Protein 4RN3 (pdb70)

Foldseek 3Di:
DAPAPFLAAEEEEEDDPSWPLLQLLQVLVQQLPVDDRDDPPDPVLCCSVPPDPLVNLCPVQVDPPSSVVSVVSSVVDDSVVSLVRGAPCQVVLLVVCAPNHAYEYAYQAAPPVNCVVVVNVVRHPYYHVNVDPDHFLALGSVLVVCVVSVHAQQNYEYEDADPRSVSNSVNRVHFYEHEVHPDDTPYYDHSNCVSVVND/DAAEEEEEDDPSWPLVQLLQVLVQQLPVDDRDDPPDPVLVDSSADPPNVVVVVSVVSSVVDDSVVSLVVGAPCQVVLLVVCAPVHAYEYAYQAQPPCNCVVVVNNVSHPYYHVVVDPDHFVALGSVLVVCVVVVHAQQNYEYEDADPRSVSNSVNRVHFYEHEVHPDDTPYYYHSNCVSVVD

Solvent-accessible surface area: 19328 Å² total

Nearest PDB structures (foldseek):
  4rn3-assembly2_B  TM=1.000E+00  e=2.294E-34  Geobacter sulfurreducens PCA
  4rn3-assembly1_A  TM=9.090E-01  e=5.775E-32  Geobacter sulfurreducens PCA
  7oct-assembly1_A  TM=7.367E-01  e=6.300E-09  Acinetobacter baumannii ATCC 19606 = CIP 70.34 = JCM 6841
  7ocr-assembly1_A  TM=7.245E-01  e=4.618E-09  Acinetobacter baumannii ATCC 19606 = CIP 70.34 = JCM 6841
  1z4o-assembly1_A  TM=7.074E-01  e=1.803E-07  Lactococcus lactis

Radius of gyration: 24.5 Å; Cα contacts (8 Å, |Δi|>4): 607; chains: 2; bounding box: 52×64×55 Å

Sequence (381 aa):
VSSNGGAIKAVIIYDCDGVFDSFEANLAFYQRIEGRPRLSRDNEEEQRILHTYANREVLAHFFPSPGDWEEAVRRCAGAIDYRELVPLIEEGFREALDTLKGRVGLGVCTNRSTSDVLRRLFSLDSYFSIVTASRVTNPKPHHPEPLLKVLEHFGIGPRREALFVGDSEVDRLSAEEAAGVPFVAYKAPLPAAYREHHREIIDLLGAIKAVIYDCDGVFDSFEANLAFYQRIEEGRPRLSRDNEEQRILHTYANRGDWEEAVRCAGAIDYRELVPLIEEGFREALDTTLKGRVGLGVCTNRSTSDVLRRLFSLDSYFSIVTASRVTNPKPHPEPLLKVLEHFGIGPREALFVGDSEVDRLSAEAAGVPFVAYKAPLPAAYREEHHREIIDLL

Structure (mmCIF, N/CA/C/O backbone):
data_4RN3
#
_entry.id   4RN3
#
_cell.length_a   58.469
_cell.length_b   190.593
_cell.length_c   40.866
_cell.angle_alpha   90.000
_cell.angle_beta   90.000
_cell.angle_gamma   90.000
#
_symmetry.space_group_name_H-M   'P 21 21 2'
#
loop_
_entity.id
_entity.type
_entity.pdbx_description
1 polymer 'HAD superfamily hydrolase'
2 non-polymer 'MAGNESIUM ION'
3 non-polymer 1,2-ETHANEDIOL
4 water water
#
loop_
_atom_site.group_PDB
_atom_site.id
_atom_site.type_symbol
_atom_site.label_atom_id
_atom_site.label_alt_id
_atom_site.label_comp_id
_atom_site.label_asym_id
_atom_site.label_entity_id
_atom_site.label_seq_id
_atom_site.pdbx_PDB_ins_code
_atom_site.Cartn_x
_atom_site.Cartn_y
_atom_site.Cartn_z
_atom_site.occupancy
_atom_site.B_iso_or_equiv
_atom_site.auth_seq_id
_atom_site.auth_comp_id
_atom_site.auth_asym_id
_atom_site.auth_atom_id
_atom_site.pdbx_PDB_model_num
ATOM 1 N N . VAL A 1 4 ? 2.553 58.788 15.246 1.00 71.61 3 VAL A N 1
ATOM 2 C CA . VAL A 1 4 ? 1.754 59.592 14.319 1.00 72.44 3 VAL A CA 1
ATOM 3 C C . VAL A 1 4 ? 2.506 59.781 12.981 1.00 76.22 3 VAL A C 1
ATOM 4 O O . VAL A 1 4 ? 1.887 60.139 11.968 1.00 76.89 3 VAL A O 1
ATOM 6 N N . SER A 1 5 ? 3.846 59.523 12.982 1.00 70.91 4 SER A N 1
ATOM 7 C CA . SER A 1 5 ? 4.708 59.629 11.786 1.00 70.43 4 SER A CA 1
ATOM 8 C C . SER A 1 5 ? 4.739 61.084 11.224 1.00 72.87 4 SER A C 1
ATOM 9 O O . SER A 1 5 ? 4.268 61.329 10.106 1.00 73.33 4 SER A O 1
ATOM 12 N N . SER A 1 6 ? 5.352 62.024 11.984 1.00 67.16 5 SER A N 1
ATOM 13 C CA . SER A 1 6 ? 5.540 63.405 11.518 1.00 66.68 5 SER A CA 1
ATOM 14 C C . SER A 1 6 ? 6.981 63.614 10.996 1.00 68.55 5 SER A C 1
ATOM 15 O O . SER A 1 6 ? 7.303 64.686 10.474 1.00 69.58 5 SER A O 1
ATOM 18 N N . ASN A 1 7 ? 7.837 62.575 11.129 1.00 61.84 6 ASN A N 1
ATOM 19 C CA . ASN A 1 7 ? 9.236 62.624 10.685 1.00 60.57 6 ASN A CA 1
ATOM 20 C C . ASN A 1 7 ? 9.327 62.762 9.149 1.00 62.70 6 ASN A C 1
ATOM 21 O O . ASN A 1 7 ? 8.594 62.088 8.419 1.00 62.44 6 ASN A O 1
ATOM 26 N N . GLY A 1 8 ? 10.233 63.626 8.687 1.00 57.76 7 GLY A N 1
ATOM 27 C CA . GLY A 1 8 ? 10.477 63.828 7.261 1.00 57.20 7 GLY A CA 1
ATOM 28 C C . GLY A 1 8 ? 11.395 62.777 6.658 1.00 58.53 7 GLY A C 1
ATOM 29 O O . GLY A 1 8 ? 11.477 62.644 5.431 1.00 58.79 7 GLY A O 1
ATOM 30 N N . GLY A 1 9 ? 12.077 62.017 7.529 1.00 51.57 8 GLY A N 1
ATOM 31 C CA . GLY A 1 9 ? 12.978 60.943 7.116 1.00 49.29 8 GLY A CA 1
ATOM 32 C C . GLY A 1 9 ? 12.253 59.721 6.574 1.00 49.23 8 GLY A C 1
ATOM 33 O O . GLY A 1 9 ? 11.022 59.713 6.474 1.00 49.18 8 GLY A O 1
ATOM 34 N N . ALA A 1 10 ? 13.012 58.668 6.241 1.00 41.93 9 ALA A N 1
ATOM 35 C CA . ALA A 1 10 ? 12.461 57.468 5.618 1.00 39.42 9 ALA A CA 1
ATOM 36 C C . ALA A 1 10 ? 11.794 56.542 6.647 1.00 36.79 9 ALA A C 1
ATOM 37 O O . ALA A 1 10 ? 10.897 55.786 6.290 1.00 36.64 9 ALA A O 1
ATOM 39 N N . ILE A 1 11 ? 12.257 56.575 7.912 1.00 28.71 10 ILE A N 1
ATOM 40 C CA . ILE A 1 11 ? 11.726 55.686 8.952 1.00 25.88 10 ILE A CA 1
ATOM 41 C C . ILE A 1 11 ? 10.375 56.213 9.465 1.00 28.16 10 ILE A C 1
ATOM 42 O O . ILE A 1 11 ? 10.281 57.363 9.909 1.00 27.73 10 ILE A O 1
ATOM 47 N N . LYS A 1 12 ? 9.335 55.363 9.408 1.00 23.28 11 LYS A N 1
ATOM 48 C CA . LYS A 1 12 ? 7.981 55.732 9.839 1.00 23.34 11 LYS A CA 1
ATOM 49 C C . LYS A 1 12 ? 7.622 55.066 11.183 1.00 27.91 11 LYS A C 1
ATOM 50 O O . LYS A 1 12 ? 6.636 55.454 11.815 1.00 27.88 11 LYS A O 1
ATOM 56 N N . ALA A 1 13 ? 8.391 54.020 11.592 1.00 24.32 12 ALA A N 1
ATOM 57 C CA . ALA A 1 13 ? 8.089 53.288 12.828 1.00 23.08 12 ALA A CA 1
ATOM 58 C C . ALA A 1 13 ? 9.328 52.671 13.426 1.00 24.00 12 ALA A C 1
ATOM 59 O O . ALA A 1 13 ? 10.179 52.168 12.701 1.00 23.81 12 ALA A O 1
ATOM 61 N N . VAL A 1 14 ? 9.425 52.683 14.768 1.00 20.64 13 VAL A N 1
ATOM 62 C CA . VAL A 1 14 ? 10.530 52.031 15.483 1.00 19.83 13 VAL A CA 1
ATOM 63 C C . VAL A 1 14 ? 9.969 50.897 16.351 1.00 22.34 13 VAL A C 1
ATOM 64 O O . VAL A 1 14 ? 9.016 51.114 17.108 1.00 20.53 13 VAL A O 1
ATOM 68 N N . ILE A 1 15 ? 10.527 49.671 16.196 1.00 20.00 14 ILE A N 1
ATOM 69 C CA A ILE A 1 15 ? 10.047 48.502 16.933 0.50 19.52 14 ILE A CA 1
ATOM 70 C CA B ILE A 1 15 ? 10.054 48.482 16.920 0.50 19.59 14 ILE A CA 1
ATOM 71 C C . ILE A 1 15 ? 11.112 48.040 17.934 1.00 22.71 14 ILE A C 1
ATOM 72 O O . ILE A 1 15 ? 12.283 47.899 17.575 1.00 21.87 14 ILE A O 1
ATOM 81 N N . TYR A 1 16 ? 10.703 47.804 19.193 1.00 18.96 15 TYR A N 1
ATOM 82 C CA . TYR A 1 16 ? 11.631 47.401 20.239 1.00 18.75 15 TYR A CA 1
ATOM 83 C C . TYR A 1 16 ? 11.397 45.974 20.697 1.00 22.41 15 TYR A C 1
ATOM 84 O O . TYR A 1 16 ? 10.260 45.582 20.984 1.00 20.18 15 TYR A O 1
ATOM 93 N N . ASP A 1 17 ? 12.485 45.227 20.869 1.00 21.04 16 ASP A N 1
ATOM 94 C CA . ASP A 1 17 ? 12.487 43.976 21.616 1.00 20.77 16 ASP A CA 1
ATOM 95 C C . ASP A 1 17 ? 12.381 44.304 23.112 1.00 25.54 16 ASP A C 1
ATOM 96 O O . ASP A 1 17 ? 12.653 45.440 23.498 1.00 25.14 16 ASP A O 1
ATOM 101 N N . CYS A 1 18 ? 11.925 43.361 23.938 1.00 24.47 17 CYS A N 1
ATOM 102 C CA . CYS A 1 18 ? 11.765 43.652 25.367 1.00 25.25 17 CYS A CA 1
ATOM 103 C C . CYS A 1 18 ? 13.072 43.331 26.155 1.00 26.40 17 CYS A C 1
ATOM 104 O O . CYS A 1 18 ? 13.810 44.247 26.524 1.00 25.67 17 CYS A O 1
ATOM 107 N N . ASP A 1 19 ? 13.320 42.037 26.432 1.00 22.54 18 ASP A N 1
ATOM 108 C CA . ASP A 1 19 ? 14.433 41.604 27.285 1.00 22.01 18 ASP A CA 1
ATOM 109 C C . ASP A 1 19 ? 15.802 41.984 26.676 1.00 23.97 18 ASP A C 1
ATOM 110 O O . ASP A 1 19 ? 16.100 41.626 25.539 1.00 23.17 18 ASP A O 1
ATOM 115 N N . GLY A 1 20 ? 16.595 42.731 27.443 1.00 20.93 19 GLY A N 1
ATOM 116 C CA . GLY A 1 20 ? 17.923 43.176 27.022 1.00 21.24 19 GLY A CA 1
ATOM 117 C C . GLY A 1 20 ? 17.913 44.496 26.267 1.00 24.52 19 GLY A C 1
ATOM 118 O O . GLY A 1 20 ? 18.969 45.054 25.981 1.00 25.16 19 GLY A O 1
ATOM 119 N N . VAL A 1 21 ? 16.719 44.987 25.909 1.00 20.16 20 VAL A N 1
ATOM 120 C CA . VAL A 1 21 ? 16.589 46.224 25.129 1.00 19.69 20 VAL A CA 1
ATOM 121 C C . VAL A 1 21 ? 15.770 47.249 25.915 1.00 23.25 20 VAL A C 1
ATOM 122 O O . VAL A 1 21 ? 16.243 48.350 26.162 1.00 24.27 20 VAL A O 1
ATOM 134 N N . PHE A 1 23 ? 14.260 46.295 29.042 1.00 19.71 22 PHE A N 1
ATOM 135 C CA . PHE A 1 23 ? 14.483 45.963 30.451 1.00 20.99 22 PHE A CA 1
ATOM 136 C C . PHE A 1 23 ? 15.617 44.988 30.633 1.00 26.84 22 PHE A C 1
ATOM 137 O O . PHE A 1 23 ? 15.888 44.175 29.749 1.00 26.22 22 PHE A O 1
ATOM 145 N N . ASP A 1 24 ? 16.160 44.948 31.847 1.00 25.37 23 ASP A N 1
ATOM 146 C CA . ASP A 1 24 ? 17.031 43.890 32.305 1.00 25.63 23 ASP A CA 1
ATOM 147 C C . ASP A 1 24 ? 16.290 43.068 33.340 1.00 29.88 23 ASP A C 1
ATOM 148 O O . ASP A 1 24 ? 15.812 43.625 34.322 1.00 30.26 23 ASP A O 1
ATOM 153 N N . SER A 1 25 ? 16.068 41.781 33.071 1.00 26.65 24 SER A N 1
ATOM 154 C CA . SER A 1 25 ? 15.226 40.953 33.956 1.00 27.23 24 SER A CA 1
ATOM 155 C C . SER A 1 25 ? 16.067 40.001 34.858 1.00 32.07 24 SER A C 1
ATOM 156 O O . SER A 1 25 ? 15.500 39.121 35.510 1.00 32.89 24 SER A O 1
ATOM 159 N N . PHE A 1 26 ? 17.400 40.220 34.936 1.00 28.75 25 PHE A N 1
ATOM 160 C CA . PHE A 1 26 ? 18.288 39.355 35.737 1.00 28.85 25 PHE A CA 1
ATOM 161 C C . PHE A 1 26 ? 17.840 39.290 37.212 1.00 30.75 25 PHE A C 1
ATOM 162 O O . PHE A 1 26 ? 17.764 38.202 37.780 1.00 28.79 25 PHE A O 1
ATOM 170 N N . GLU A 1 27 ? 17.586 40.454 37.838 1.00 28.12 26 GLU A N 1
ATOM 171 C CA . GLU A 1 27 ? 17.190 40.503 39.257 1.00 28.63 26 GLU A CA 1
ATOM 172 C C . GLU A 1 27 ? 15.819 39.849 39.470 1.00 31.76 26 GLU A C 1
ATOM 173 O O . GLU A 1 27 ? 15.581 39.260 40.519 1.00 31.37 26 GLU A O 1
ATOM 179 N N . ALA A 1 28 ? 14.931 39.937 38.466 1.00 28.35 27 ALA A N 1
ATOM 180 C CA . ALA A 1 28 ? 13.616 39.308 38.530 1.00 28.68 27 ALA A CA 1
ATOM 181 C C . ALA A 1 28 ? 13.739 37.785 38.394 1.00 33.47 27 ALA A C 1
ATOM 182 O O . ALA A 1 28 ? 13.097 37.049 39.140 1.00 33.36 27 ALA A O 1
ATOM 184 N N . ASN A 1 29 ? 14.612 37.316 37.480 1.00 29.75 28 ASN A N 1
ATOM 185 C CA . ASN A 1 29 ? 14.852 35.881 37.286 1.00 29.33 28 ASN A CA 1
ATOM 186 C C . ASN A 1 29 ? 15.578 35.285 38.495 1.00 32.37 28 ASN A C 1
ATOM 187 O O . ASN A 1 29 ? 15.262 34.169 38.917 1.00 33.05 28 ASN A O 1
ATOM 192 N N . LEU A 1 30 ? 16.530 36.043 39.076 1.00 27.38 29 LEU A N 1
ATOM 193 C CA . LEU A 1 30 ? 17.270 35.591 40.257 1.00 27.16 29 LEU A CA 1
ATOM 194 C C . LEU A 1 30 ? 16.324 35.423 41.455 1.00 31.66 29 LEU A C 1
ATOM 195 O O . LEU A 1 30 ? 16.293 34.358 42.061 1.00 31.31 29 LEU A O 1
ATOM 200 N N . ALA A 1 31 ? 15.472 36.444 41.724 1.00 28.55 30 ALA A N 1
ATOM 201 C CA . ALA A 1 31 ? 14.496 36.381 42.821 1.00 28.25 30 ALA A CA 1
ATOM 202 C C . ALA A 1 31 ? 13.512 35.232 42.624 1.00 30.84 30 ALA A C 1
ATOM 203 O O . ALA A 1 31 ? 13.101 34.615 43.598 1.00 30.43 30 ALA A O 1
ATOM 205 N N . PHE A 1 32 ? 13.161 34.918 41.352 1.00 26.06 31 PHE A N 1
ATOM 206 C CA . PHE A 1 32 ? 12.268 33.811 41.034 1.00 25.97 31 PHE A CA 1
ATOM 207 C C . PHE A 1 32 ? 12.864 32.455 41.510 1.00 30.68 31 PHE A C 1
ATOM 208 O O . PHE A 1 32 ? 12.159 31.663 42.136 1.00 30.26 31 PHE A O 1
ATOM 216 N N . TYR A 1 33 ? 14.166 32.210 41.227 1.00 28.04 32 TYR A N 1
ATOM 217 C CA . TYR A 1 33 ? 14.810 30.949 41.600 1.00 28.30 32 TYR A CA 1
ATOM 218 C C . TYR A 1 33 ? 15.200 30.933 43.084 1.00 30.86 32 TYR A C 1
ATOM 219 O O . TYR A 1 33 ? 15.178 29.874 43.705 1.00 31.14 32 TYR A O 1
ATOM 228 N N . GLN A 1 34 ? 15.502 32.114 43.666 1.00 26.55 33 GLN A N 1
ATOM 229 C CA . GLN A 1 34 ? 15.790 32.214 45.107 1.00 26.34 33 GLN A CA 1
ATOM 230 C C . GLN A 1 34 ? 14.574 31.780 45.925 1.00 31.31 33 GLN A C 1
ATOM 231 O O . GLN A 1 34 ? 14.719 31.056 46.907 1.00 31.54 33 GLN A O 1
ATOM 237 N N . ARG A 1 35 ? 13.358 32.191 45.486 1.00 27.57 34 ARG A N 1
ATOM 238 C CA . ARG A 1 35 ? 12.114 31.814 46.154 1.00 27.78 34 ARG A CA 1
ATOM 239 C C . ARG A 1 35 ? 11.867 30.311 46.026 1.00 31.62 34 ARG A C 1
ATOM 240 O O . ARG A 1 35 ? 11.426 29.687 46.983 1.00 31.20 34 ARG A O 1
ATOM 248 N N . ILE A 1 36 ? 12.226 29.711 44.858 1.00 27.67 35 ILE A N 1
ATOM 249 C CA . ILE A 1 36 ? 12.097 28.261 44.662 1.00 27.74 35 ILE A CA 1
ATOM 250 C C . ILE A 1 36 ? 13.019 27.511 45.653 1.00 31.97 35 ILE A C 1
ATOM 251 O O . ILE A 1 36 ? 12.572 26.578 46.318 1.00 34.03 35 ILE A O 1
ATOM 264 N N . GLU A 1 38 ? 14.011 28.606 48.569 1.00 29.51 37 GLU A N 1
ATOM 265 C CA . GLU A 1 38 ? 13.444 28.777 49.903 1.00 30.20 37 GLU A CA 1
ATOM 266 C C . GLU A 1 38 ? 12.278 27.802 50.128 1.00 34.56 37 GLU A C 1
ATOM 267 O O . GLU A 1 38 ? 12.203 27.174 51.183 1.00 35.21 37 GLU A O 1
ATOM 289 N N . GLY A 1 41 ? 13.613 24.363 50.587 1.00 33.55 40 GLY A N 1
ATOM 290 C CA . GLY A 1 41 ? 14.516 24.256 51.730 1.00 34.07 40 GLY A CA 1
ATOM 291 C C . GLY A 1 41 ? 15.975 24.158 51.329 1.00 38.44 40 GLY A C 1
ATOM 292 O O . GLY A 1 41 ? 16.805 23.676 52.103 1.00 38.42 40 GLY A O 1
ATOM 293 N N . ARG A 1 42 ? 16.298 24.615 50.113 1.00 34.86 41 ARG A N 1
ATOM 294 C CA . ARG A 1 42 ? 17.662 24.570 49.583 1.00 34.48 41 ARG A CA 1
ATOM 295 C C . ARG A 1 42 ? 18.396 25.880 49.869 1.00 38.34 41 ARG A C 1
ATOM 296 O O . ARG A 1 42 ? 17.764 26.939 49.941 1.00 36.87 41 ARG A O 1
ATOM 304 N N . PRO A 1 43 ? 19.753 25.856 49.966 1.00 35.19 42 PRO A N 1
ATOM 305 C CA . PRO A 1 43 ? 20.484 27.119 50.195 1.00 34.43 42 PRO A CA 1
ATOM 306 C C . PRO A 1 43 ? 20.262 28.124 49.059 1.00 36.98 42 PRO A C 1
ATOM 307 O O . PRO A 1 43 ? 19.976 27.729 47.923 1.00 36.06 42 PRO A O 1
ATOM 311 N N . ARG A 1 44 ? 20.350 29.416 49.371 1.00 32.73 43 ARG A N 1
ATOM 312 C CA . ARG A 1 44 ? 20.187 30.458 48.373 1.00 31.85 43 ARG A CA 1
ATOM 313 C C . ARG A 1 44 ? 21.311 30.412 47.368 1.00 37.29 43 ARG A C 1
ATOM 314 O O . ARG A 1 44 ? 22.422 29.969 47.692 1.00 37.08 43 ARG A O 1
ATOM 322 N N . LEU A 1 45 ? 21.044 30.866 46.152 1.00 34.25 44 LEU A N 1
ATOM 323 C CA . LEU A 1 45 ? 22.072 30.986 45.129 1.00 34.08 44 LEU A CA 1
ATOM 324 C C . LEU A 1 45 ? 22.988 32.180 45.435 1.00 40.10 44 LEU A C 1
ATOM 325 O O . LEU A 1 45 ? 22.555 33.141 46.073 1.00 39.30 44 LEU A O 1
ATOM 330 N N . SER A 1 46 ? 24.251 32.093 45.043 1.00 38.77 45 SER A N 1
ATOM 331 C CA . SER A 1 46 ? 25.206 33.161 45.314 1.00 39.66 45 SER A CA 1
ATOM 332 C C . SER A 1 46 ? 25.557 33.918 44.034 1.00 44.04 45 SER A C 1
ATOM 333 O O . SER A 1 46 ? 25.890 33.298 43.020 1.00 42.74 45 SER A O 1
ATOM 336 N N . ARG A 1 47 ? 25.525 35.266 44.091 1.00 41.69 46 ARG A N 1
ATOM 337 C CA . ARG A 1 47 ? 25.931 36.120 42.959 1.00 42.04 46 ARG A CA 1
ATOM 338 C C . ARG A 1 47 ? 27.415 35.930 42.643 1.00 48.22 46 ARG A C 1
ATOM 339 O O . ARG A 1 47 ? 27.843 36.172 41.514 1.00 48.00 46 ARG A O 1
ATOM 347 N N . ASP A 1 48 ? 28.211 35.530 43.661 1.00 46.94 47 ASP A N 1
ATOM 348 C CA . ASP A 1 48 ? 29.658 35.347 43.521 1.00 47.86 47 ASP A CA 1
ATOM 349 C C . ASP A 1 48 ? 29.987 34.000 42.847 1.00 51.77 47 ASP A C 1
ATOM 350 O O . ASP A 1 48 ? 31.103 33.814 42.359 1.00 52.54 47 ASP A O 1
ATOM 355 N N . ASN A 1 49 ? 29.015 33.064 42.818 1.00 47.61 48 ASN A N 1
ATOM 356 C CA . ASN A 1 49 ? 29.202 31.771 42.152 1.00 46.90 48 ASN A CA 1
ATOM 357 C C . ASN A 1 49 ? 29.041 31.941 40.639 1.00 50.72 48 ASN A C 1
ATOM 358 O O . ASN A 1 49 ? 27.943 32.239 40.163 1.00 50.25 48 ASN A O 1
ATOM 363 N N . GLU A 1 50 ? 30.155 31.819 39.889 1.00 47.08 49 GLU A N 1
ATOM 364 C CA . GLU A 1 50 ? 30.175 32.066 38.445 1.00 45.69 49 GLU A CA 1
ATOM 365 C C . GLU A 1 50 ? 29.336 31.035 37.681 1.00 47.73 49 GLU A C 1
ATOM 366 O O . GLU A 1 50 ? 28.602 31.406 36.760 1.00 47.81 49 GLU A O 1
ATOM 368 N N . GLU A 1 51 ? 29.457 29.729 38.053 1.00 42.47 50 GLU A N 1
ATOM 369 C CA A GLU A 1 51 ? 28.735 28.636 37.380 0.50 41.45 50 GLU A CA 1
ATOM 370 C CA B GLU A 1 51 ? 28.739 28.658 37.362 0.50 41.58 50 GLU A CA 1
ATOM 371 C C . GLU A 1 51 ? 27.216 28.807 37.533 1.00 43.35 50 GLU A C 1
ATOM 372 O O . GLU A 1 51 ? 26.481 28.715 36.549 1.00 42.44 50 GLU A O 1
ATOM 383 N N . GLN A 1 52 ? 26.749 29.079 38.774 1.00 38.13 51 GLN A N 1
ATOM 384 C CA . GLN A 1 52 ? 25.313 29.274 39.049 1.00 36.20 51 GLN A CA 1
ATOM 385 C C . GLN A 1 52 ? 24.750 30.443 38.238 1.00 37.51 51 GLN A C 1
ATOM 386 O O . GLN A 1 52 ? 23.672 30.327 37.662 1.00 37.20 51 GLN A O 1
ATOM 400 N N . ARG A 1 54 ? 26.055 31.722 35.434 1.00 37.72 53 ARG A N 1
ATOM 401 C CA . ARG A 1 54 ? 26.125 31.325 34.023 1.00 38.21 53 ARG A CA 1
ATOM 402 C C . ARG A 1 54 ? 24.872 30.519 33.640 1.00 42.23 53 ARG A C 1
ATOM 403 O O . ARG A 1 54 ? 24.297 30.737 32.570 1.00 42.36 53 ARG A O 1
ATOM 411 N N . ILE A 1 55 ? 24.412 29.640 34.554 1.00 38.18 54 ILE A N 1
ATOM 412 C CA . ILE A 1 55 ? 23.215 28.832 34.341 1.00 37.57 54 ILE A CA 1
ATOM 413 C C . ILE A 1 55 ? 21.971 29.734 34.289 1.00 41.65 54 ILE A C 1
ATOM 414 O O . ILE A 1 55 ? 21.164 29.609 33.371 1.00 40.50 54 ILE A O 1
ATOM 419 N N . LEU A 1 56 ? 21.871 30.699 35.217 1.00 39.98 55 LEU A N 1
ATOM 420 C CA . LEU A 1 56 ? 20.740 31.623 35.252 1.00 40.21 55 LEU A CA 1
ATOM 421 C C . LEU A 1 56 ? 20.716 32.541 34.012 1.00 44.94 55 LEU A C 1
ATOM 422 O O . LEU A 1 56 ? 19.641 32.918 33.559 1.00 44.34 55 LEU A O 1
ATOM 427 N N . HIS A 1 57 ? 21.906 32.858 33.439 1.00 42.56 56 HIS A N 1
ATOM 428 C CA . HIS A 1 57 ? 21.992 33.741 32.265 1.00 42.58 56 HIS A CA 1
ATOM 429 C C . HIS A 1 57 ? 21.712 32.986 30.946 1.00 46.14 56 HIS A C 1
ATOM 430 O O . HIS A 1 57 ? 21.182 33.581 30.012 1.00 46.32 56 HIS A O 1
ATOM 437 N N . THR A 1 58 ? 22.142 31.703 30.843 1.00 42.60 57 THR A N 1
ATOM 438 C CA . THR A 1 58 ? 22.075 30.976 29.562 1.00 42.21 57 THR A CA 1
ATOM 439 C C . THR A 1 58 ? 20.922 29.922 29.535 1.00 45.45 57 THR A C 1
ATOM 440 O O . THR A 1 58 ? 20.197 29.843 28.541 1.00 45.48 57 THR A O 1
ATOM 444 N N . TYR A 1 59 ? 20.805 29.082 30.591 1.00 41.34 58 TYR A N 1
ATOM 445 C CA . TYR A 1 59 ? 19.810 27.979 30.617 1.00 40.95 58 TYR A CA 1
ATOM 446 C C . TYR A 1 59 ? 18.371 28.505 30.575 1.00 46.15 58 TYR A C 1
ATOM 447 O O . TYR A 1 59 ? 18.100 29.612 31.049 1.00 46.47 58 TYR A O 1
ATOM 456 N N . ALA A 1 60 ? 17.435 27.675 30.068 1.00 43.59 59 ALA A N 1
ATOM 457 C CA . ALA A 1 60 ? 16.003 27.988 30.088 1.00 42.75 59 ALA A CA 1
ATOM 458 C C . ALA A 1 60 ? 15.363 27.471 31.380 1.00 45.44 59 ALA A C 1
ATOM 459 O O . ALA A 1 60 ? 15.942 26.617 32.054 1.00 45.01 59 ALA A O 1
ATOM 461 N N . ASN A 1 61 ? 14.161 27.975 31.713 1.00 41.74 60 ASN A N 1
ATOM 462 C CA . ASN A 1 61 ? 13.466 27.670 32.977 1.00 41.76 60 ASN A CA 1
ATOM 463 C C . ASN A 1 61 ? 13.507 26.149 33.319 1.00 44.55 60 ASN A C 1
ATOM 464 O O . ASN A 1 61 ? 13.893 25.783 34.431 1.00 44.38 60 ASN A O 1
ATOM 469 N N . ARG A 1 62 ? 13.105 25.282 32.365 1.00 40.38 61 ARG A N 1
ATOM 470 C CA . ARG A 1 62 ? 13.041 23.830 32.604 1.00 40.25 61 ARG A CA 1
ATOM 471 C C . ARG A 1 62 ? 14.419 23.251 32.955 1.00 43.29 61 ARG A C 1
ATOM 472 O O . ARG A 1 62 ? 14.521 22.410 33.855 1.00 43.31 61 ARG A O 1
ATOM 480 N N . GLU A 1 63 ? 15.473 23.690 32.244 1.00 38.68 62 GLU A N 1
ATOM 481 C CA . GLU A 1 63 ? 16.815 23.145 32.440 1.00 38.52 62 GLU A CA 1
ATOM 482 C C . GLU A 1 63 ? 17.461 23.696 33.712 1.00 42.91 62 GLU A C 1
ATOM 483 O O . GLU A 1 63 ? 18.266 23.004 34.331 1.00 43.43 62 GLU A O 1
ATOM 489 N N . VAL A 1 64 ? 17.088 24.926 34.124 1.00 39.77 63 VAL A N 1
ATOM 490 C CA . VAL A 1 64 ? 17.581 25.498 35.389 1.00 39.85 63 VAL A CA 1
ATOM 491 C C . VAL A 1 64 ? 17.122 24.618 36.557 1.00 45.43 63 VAL A C 1
ATOM 492 O O . VAL A 1 64 ? 17.941 24.209 37.378 1.00 45.09 63 VAL A O 1
ATOM 496 N N . LEU A 1 65 ? 15.809 24.266 36.585 1.00 43.65 64 LEU A N 1
ATOM 497 C CA . LEU A 1 65 ? 15.237 23.429 37.646 1.00 44.93 64 LEU A CA 1
ATOM 498 C C . LEU A 1 65 ? 15.788 22.008 37.582 1.00 50.72 64 LEU A C 1
ATOM 499 O O . LEU A 1 65 ? 16.061 21.407 38.624 1.00 51.50 64 LEU A O 1
ATOM 504 N N . ALA A 1 66 ? 15.990 21.478 36.358 1.00 47.85 65 ALA A N 1
ATOM 505 C CA . ALA A 1 66 ? 16.534 20.127 36.170 1.00 48.37 65 ALA A CA 1
ATOM 506 C C . ALA A 1 66 ? 17.994 20.047 36.629 1.00 52.31 65 ALA A C 1
ATOM 507 O O . ALA A 1 66 ? 18.472 18.967 36.980 1.00 53.77 65 ALA A O 1
ATOM 509 N N . HIS A 1 67 ? 18.695 21.187 36.636 1.00 47.11 66 HIS A N 1
ATOM 510 C CA . HIS A 1 67 ? 20.089 21.229 37.042 1.00 46.65 66 HIS A CA 1
ATOM 511 C C . HIS A 1 67 ? 20.222 21.253 38.572 1.00 48.65 66 HIS A C 1
ATOM 512 O O . HIS A 1 67 ? 21.050 20.527 39.126 1.00 48.65 66 HIS A O 1
ATOM 519 N N . PHE A 1 68 ? 19.448 22.129 39.250 1.00 43.05 67 PHE A N 1
ATOM 520 C CA . PHE A 1 68 ? 19.579 22.316 40.694 1.00 42.55 67 PHE A CA 1
ATOM 521 C C . PHE A 1 68 ? 18.820 21.244 41.480 1.00 46.51 67 PHE A C 1
ATOM 522 O O . PHE A 1 68 ? 19.067 21.075 42.676 1.00 46.14 67 PHE A O 1
ATOM 530 N N . PHE A 1 69 ? 17.942 20.484 40.811 1.00 43.58 68 PHE A N 1
ATOM 531 C CA . PHE A 1 69 ? 17.184 19.435 41.490 1.00 44.66 68 PHE A CA 1
ATOM 532 C C . PHE A 1 69 ? 17.378 18.057 40.779 1.00 50.58 68 PHE A C 1
ATOM 533 O O . PHE A 1 69 ? 16.446 17.528 40.160 1.00 49.90 68 PHE A O 1
ATOM 541 N N . PRO A 1 70 ? 18.591 17.441 40.909 1.00 48.95 69 PRO A N 1
ATOM 542 C CA . PRO A 1 70 ? 18.830 16.158 40.229 1.00 49.72 69 PRO A CA 1
ATOM 543 C C . PRO A 1 70 ? 18.415 14.944 41.088 1.00 54.72 69 PRO A C 1
ATOM 544 O O . PRO A 1 70 ? 18.263 13.841 40.554 1.00 55.07 69 PRO A O 1
ATOM 548 N N . SER A 1 71 ? 18.249 15.142 42.422 1.00 51.64 70 SER A N 1
ATOM 549 C CA . SER A 1 71 ? 17.804 14.063 43.318 1.00 52.67 70 SER A CA 1
ATOM 550 C C . SER A 1 71 ? 16.376 13.596 42.934 1.00 57.76 70 SER A C 1
ATOM 551 O O . SER A 1 71 ? 15.535 14.420 42.557 1.00 56.20 70 SER A O 1
ATOM 554 N N . PRO A 1 72 ? 16.124 12.260 42.908 1.00 56.32 71 PRO A N 1
ATOM 555 C CA . PRO A 1 72 ? 14.821 11.772 42.408 1.00 56.94 71 PRO A CA 1
ATOM 556 C C . PRO A 1 72 ? 13.634 12.301 43.226 1.00 61.38 71 PRO A C 1
ATOM 557 O O . PRO A 1 72 ? 13.626 12.202 44.460 1.00 60.78 71 PRO A O 1
ATOM 561 N N . GLY A 1 73 ? 12.642 12.856 42.523 1.00 58.42 72 GLY A N 1
ATOM 562 C CA . GLY A 1 73 ? 11.421 13.360 43.142 1.00 58.63 72 GLY A CA 1
ATOM 563 C C . GLY A 1 73 ? 11.437 14.851 43.414 1.00 62.18 72 GLY A C 1
ATOM 564 O O . GLY A 1 73 ? 10.380 15.457 43.619 1.00 62.26 72 GLY A O 1
ATOM 565 N N . ASP A 1 74 ? 12.639 15.463 43.429 1.00 57.49 73 ASP A N 1
ATOM 566 C CA . ASP A 1 74 ? 12.774 16.883 43.753 1.00 55.88 73 ASP A CA 1
ATOM 567 C C . ASP A 1 74 ? 12.367 17.778 42.573 1.00 59.07 73 ASP A C 1
ATOM 568 O O . ASP A 1 74 ? 11.850 18.872 42.795 1.00 58.56 73 ASP A O 1
ATOM 573 N N . TRP A 1 75 ? 12.622 17.326 41.314 1.00 55.06 74 TRP A N 1
ATOM 574 C CA . TRP A 1 75 ? 12.296 18.129 40.118 1.00 53.58 74 TRP A CA 1
ATOM 575 C C . TRP A 1 75 ? 10.779 18.365 40.009 1.00 57.17 74 TRP A C 1
ATOM 576 O O . TRP A 1 75 ? 10.352 19.468 39.662 1.00 55.49 74 TRP A O 1
ATOM 587 N N . GLU A 1 76 ? 9.971 17.328 40.311 1.00 55.23 75 GLU A N 1
ATOM 588 C CA . GLU A 1 76 ? 8.506 17.424 40.242 1.00 55.47 75 GLU A CA 1
ATOM 589 C C . GLU A 1 76 ? 7.977 18.452 41.256 1.00 58.17 75 GLU A C 1
ATOM 590 O O . GLU A 1 76 ? 7.073 19.228 40.935 1.00 56.90 75 GLU A O 1
ATOM 596 N N . GLU A 1 77 ? 8.565 18.475 42.469 1.00 54.62 76 GLU A N 1
ATOM 597 C CA . GLU A 1 77 ? 8.187 19.434 43.511 1.00 53.71 76 GLU A CA 1
ATOM 598 C C . GLU A 1 77 ? 8.678 20.846 43.150 1.00 54.31 76 GLU A C 1
ATOM 599 O O . GLU A 1 77 ? 8.008 21.831 43.464 1.00 52.61 76 GLU A O 1
ATOM 605 N N . ALA A 1 78 ? 9.844 20.938 42.463 1.00 49.63 77 ALA A N 1
ATOM 606 C CA . ALA A 1 78 ? 10.416 22.226 42.048 1.00 48.25 77 ALA A CA 1
ATOM 607 C C . ALA A 1 78 ? 9.538 22.906 40.988 1.00 51.09 77 ALA A C 1
ATOM 608 O O . ALA A 1 78 ? 9.322 24.117 41.055 1.00 49.72 77 ALA A O 1
ATOM 610 N N . VAL A 1 79 ? 9.003 22.114 40.020 1.00 47.85 78 VAL A N 1
ATOM 611 C CA . VAL A 1 79 ? 8.104 22.639 38.977 1.00 47.28 78 VAL A CA 1
ATOM 612 C C . VAL A 1 79 ? 6.780 23.095 39.618 1.00 50.38 78 VAL A C 1
ATOM 613 O O . VAL A 1 79 ? 6.200 24.099 39.191 1.00 49.70 78 VAL A O 1
ATOM 617 N N . ARG A 1 80 ? 6.329 22.374 40.673 1.00 47.83 79 ARG A N 1
ATOM 618 C CA A ARG A 1 80 ? 5.111 22.731 41.388 0.50 47.94 79 ARG A CA 1
ATOM 619 C CA B ARG A 1 80 ? 5.109 22.728 41.417 0.50 48.02 79 ARG A CA 1
ATOM 620 C C . ARG A 1 80 ? 5.287 24.092 42.107 1.00 50.61 79 ARG A C 1
ATOM 621 O O . ARG A 1 80 ? 4.382 24.923 42.073 1.00 49.79 79 ARG A O 1
ATOM 636 N N . CYS A 1 81 ? 6.491 24.338 42.688 1.00 46.71 80 CYS A N 1
ATOM 637 C CA . CYS A 1 81 ? 6.810 25.605 43.363 1.00 45.74 80 CYS A CA 1
ATOM 638 C C . CYS A 1 81 ? 6.869 26.762 42.344 1.00 48.28 80 CYS A C 1
ATOM 639 O O . CYS A 1 81 ? 6.356 27.850 42.617 1.00 48.04 80 CYS A O 1
ATOM 642 N N . ALA A 1 82 ? 7.497 26.519 41.166 1.00 43.76 81 ALA A N 1
ATOM 643 C CA . ALA A 1 82 ? 7.642 27.540 40.121 1.00 42.73 81 ALA A CA 1
ATOM 644 C C . ALA A 1 82 ? 6.270 28.039 39.624 1.00 46.55 81 ALA A C 1
ATOM 645 O O . ALA A 1 82 ? 6.080 29.242 39.435 1.00 45.90 81 ALA A O 1
ATOM 647 N N . GLY A 1 83 ? 5.324 27.112 39.455 1.00 43.76 82 GLY A N 1
ATOM 648 C CA . GLY A 1 83 ? 3.973 27.437 39.005 1.00 43.56 82 GLY A CA 1
ATOM 649 C C . GLY A 1 83 ? 3.127 28.115 40.069 1.00 46.94 82 GLY A C 1
ATOM 650 O O . GLY A 1 83 ? 2.100 28.727 39.753 1.00 47.72 82 GLY A O 1
ATOM 651 N N . ALA A 1 84 ? 3.548 28.008 41.348 1.00 41.36 83 ALA A N 1
ATOM 652 C CA . ALA A 1 84 ? 2.824 28.620 42.465 1.00 40.34 83 ALA A CA 1
ATOM 653 C C . ALA A 1 84 ? 3.185 30.111 42.617 1.00 42.57 83 ALA A C 1
ATOM 654 O O . ALA A 1 84 ? 2.412 30.875 43.194 1.00 42.80 83 ALA A O 1
ATOM 656 N N . ILE A 1 85 ? 4.355 30.520 42.093 1.00 37.53 84 ILE A N 1
ATOM 657 C CA . ILE A 1 85 ? 4.815 31.904 42.212 1.00 35.85 84 ILE A CA 1
ATOM 658 C C . ILE A 1 85 ? 4.018 32.839 41.250 1.00 39.37 84 ILE A C 1
ATOM 659 O O . ILE A 1 85 ? 3.937 32.578 40.049 1.00 38.73 84 ILE A O 1
ATOM 664 N N . ASP A 1 86 ? 3.451 33.914 41.796 1.00 36.39 85 ASP A N 1
ATOM 665 C CA . ASP A 1 86 ? 2.762 34.940 41.022 1.00 36.01 85 ASP A CA 1
ATOM 666 C C . ASP A 1 86 ? 3.792 35.877 40.387 1.00 39.14 85 ASP A C 1
ATOM 667 O O . ASP A 1 86 ? 4.415 36.666 41.091 1.00 37.91 85 ASP A O 1
ATOM 672 N N . TYR A 1 87 ? 4.001 35.760 39.062 1.00 36.50 86 TYR A N 1
ATOM 673 C CA . TYR A 1 87 ? 5.028 36.543 38.343 1.00 36.28 86 TYR A CA 1
ATOM 674 C C . TYR A 1 87 ? 4.745 38.072 38.407 1.00 40.75 86 TYR A C 1
ATOM 675 O O . TYR A 1 87 ? 5.656 38.884 38.173 1.00 39.69 86 TYR A O 1
ATOM 677 N N . ARG A 1 88 ? 3.510 38.450 38.770 1.00 37.52 87 ARG A N 1
ATOM 678 C CA . ARG A 1 88 ? 3.118 39.855 38.924 1.00 37.36 87 ARG A CA 1
ATOM 679 C C . ARG A 1 88 ? 3.959 40.539 40.040 1.00 40.28 87 ARG A C 1
ATOM 680 O O . ARG A 1 88 ? 4.231 41.738 39.966 1.00 39.62 87 ARG A O 1
ATOM 688 N N . GLU A 1 89 ? 4.423 39.744 41.028 1.00 36.38 88 GLU A N 1
ATOM 689 C CA . GLU A 1 89 ? 5.276 40.236 42.119 1.00 35.52 88 GLU A CA 1
ATOM 690 C C . GLU A 1 89 ? 6.735 40.398 41.656 1.00 37.97 88 GLU A C 1
ATOM 691 O O . GLU A 1 89 ? 7.520 41.068 42.327 1.00 37.94 88 GLU A O 1
ATOM 697 N N . LEU A 1 90 ? 7.104 39.753 40.529 1.00 32.58 89 LEU A N 1
ATOM 698 C CA . LEU A 1 90 ? 8.481 39.765 40.038 1.00 30.99 89 LEU A CA 1
ATOM 699 C C . LEU A 1 90 ? 8.692 40.844 38.952 1.00 32.28 89 LEU A C 1
ATOM 700 O O . LEU A 1 90 ? 9.816 41.292 38.760 1.00 30.27 89 LEU A O 1
ATOM 705 N N . VAL A 1 91 ? 7.594 41.298 38.285 1.00 28.81 90 VAL A N 1
ATOM 706 C CA . VAL A 1 91 ? 7.674 42.352 37.241 1.00 27.43 90 VAL A CA 1
ATOM 707 C C . VAL A 1 91 ? 8.358 43.657 37.809 1.00 30.28 90 VAL A C 1
ATOM 708 O O . VAL A 1 91 ? 9.218 44.218 37.148 1.00 30.31 90 VAL A O 1
ATOM 712 N N . PRO A 1 92 ? 8.053 44.087 39.072 1.00 27.19 91 PRO A N 1
ATOM 713 C CA . PRO A 1 92 ? 8.669 45.329 39.579 1.00 27.08 91 PRO A CA 1
ATOM 714 C C . PRO A 1 92 ? 10.190 45.200 39.785 1.00 29.16 91 PRO A C 1
ATOM 715 O O . PRO A 1 92 ? 10.871 46.215 39.959 1.00 27.69 91 PRO A O 1
ATOM 719 N N . LEU A 1 93 ? 10.731 43.961 39.720 1.00 25.79 92 LEU A N 1
ATOM 720 C CA . LEU A 1 93 ? 12.179 43.741 39.877 1.00 25.77 92 LEU A CA 1
ATOM 721 C C . LEU A 1 93 ? 12.925 43.991 38.578 1.00 28.76 92 LEU A C 1
ATOM 722 O O . LEU A 1 93 ? 14.151 44.061 38.583 1.00 29.63 92 LEU A O 1
ATOM 735 N N . ILE A 1 95 ? 14.553 45.962 35.594 1.00 24.24 94 ILE A N 1
ATOM 736 C CA . ILE A 1 95 ? 15.207 47.260 35.588 1.00 23.92 94 ILE A CA 1
ATOM 737 C C . ILE A 1 95 ? 15.180 47.823 34.183 1.00 26.09 94 ILE A C 1
ATOM 738 O O . ILE A 1 95 ? 15.737 47.222 33.268 1.00 25.43 94 ILE A O 1
ATOM 751 N N . GLU A 1 97 ? 16.054 49.821 30.963 1.00 21.20 96 GLU A N 1
ATOM 752 C CA . GLU A 1 97 ? 17.326 50.271 30.398 1.00 20.62 96 GLU A CA 1
ATOM 753 C C . GLU A 1 97 ? 17.425 51.790 30.443 1.00 24.80 96 GLU A C 1
ATOM 754 O O . GLU A 1 97 ? 16.419 52.476 30.270 1.00 23.87 96 GLU A O 1
ATOM 760 N N . GLU A 1 98 ? 18.616 52.319 30.766 1.00 24.37 97 GLU A N 1
ATOM 761 C CA . GLU A 1 98 ? 18.789 53.763 30.973 1.00 24.66 97 GLU A CA 1
ATOM 762 C C . GLU A 1 98 ? 18.428 54.560 29.705 1.00 27.70 97 GLU A C 1
ATOM 763 O O . GLU A 1 98 ? 18.776 54.159 28.588 1.00 27.46 97 GLU A O 1
ATOM 769 N N . GLY A 1 99 ? 17.660 55.628 29.896 1.00 23.76 98 GLY A N 1
ATOM 770 C CA . GLY A 1 99 ? 17.274 56.532 28.824 1.00 23.31 98 GLY A CA 1
ATOM 771 C C . GLY A 1 99 ? 16.157 56.023 27.922 1.00 24.56 98 GLY A C 1
ATOM 772 O O . GLY A 1 99 ? 15.787 56.704 26.965 1.00 23.15 98 GLY A O 1
ATOM 773 N N . PHE A 1 100 ? 15.604 54.813 28.212 1.00 20.54 99 PHE A N 1
ATOM 774 C CA . PHE A 1 100 ? 14.594 54.209 27.327 1.00 19.10 99 PHE A CA 1
ATOM 775 C C . PHE A 1 100 ? 13.303 55.051 27.276 1.00 24.37 99 PHE A C 1
ATOM 776 O O . PHE A 1 100 ? 12.818 55.348 26.187 1.00 25.16 99 PHE A O 1
ATOM 784 N N . ARG A 1 101 ? 12.733 55.418 28.463 1.00 20.46 100 ARG A N 1
ATOM 785 C CA . ARG A 1 101 ? 11.496 56.224 28.511 1.00 20.59 100 ARG A CA 1
ATOM 786 C C . ARG A 1 101 ? 11.728 57.601 27.886 1.00 24.05 100 ARG A C 1
ATOM 787 O O . ARG A 1 101 ? 10.892 58.078 27.109 1.00 23.13 100 ARG A O 1
ATOM 795 N N . GLU A 1 102 ? 12.899 58.212 28.175 1.00 20.91 101 GLU A N 1
ATOM 796 C CA . GLU A 1 102 ? 13.291 59.498 27.598 1.00 21.30 101 GLU A CA 1
ATOM 797 C C . GLU A 1 102 ? 13.367 59.409 26.072 1.00 24.71 101 GLU A C 1
ATOM 798 O O . GLU A 1 102 ? 12.985 60.351 25.388 1.00 25.42 101 GLU A O 1
ATOM 804 N N . ALA A 1 103 ? 13.851 58.253 25.534 1.00 20.99 102 ALA A N 1
ATOM 805 C CA . ALA A 1 103 ? 13.944 58.041 24.080 1.00 20.13 102 ALA A CA 1
ATOM 806 C C . ALA A 1 103 ? 12.547 57.899 23.458 1.00 23.38 102 ALA A C 1
ATOM 807 O O . ALA A 1 103 ? 12.293 58.460 22.387 1.00 22.27 102 ALA A O 1
ATOM 809 N N . LEU A 1 104 ? 11.621 57.169 24.148 1.00 19.89 103 LEU A N 1
ATOM 810 C CA . LEU A 1 104 ? 10.231 57.033 23.680 1.00 19.91 103 LEU A CA 1
ATOM 811 C C . LEU A 1 104 ? 9.551 58.390 23.614 1.00 23.29 103 LEU A C 1
ATOM 812 O O . LEU A 1 104 ? 8.855 58.675 22.648 1.00 23.86 103 LEU A O 1
ATOM 817 N N . ASP A 1 105 ? 9.790 59.253 24.631 1.00 21.36 104 ASP A N 1
ATOM 818 C CA . ASP A 1 105 ? 9.221 60.618 24.662 1.00 22.13 104 ASP A CA 1
ATOM 819 C C . ASP A 1 105 ? 9.741 61.461 23.492 1.00 25.87 104 ASP A C 1
ATOM 820 O O . ASP A 1 105 ? 9.027 62.323 22.992 1.00 26.34 104 ASP A O 1
ATOM 825 N N . THR A 1 106 ? 10.988 61.204 23.057 1.00 22.64 105 THR A N 1
ATOM 826 C CA . THR A 1 106 ? 11.604 61.925 21.941 1.00 22.41 105 THR A CA 1
ATOM 827 C C . THR A 1 106 ? 11.039 61.416 20.612 1.00 23.75 105 THR A C 1
ATOM 828 O O . THR A 1 106 ? 10.924 62.179 19.660 1.00 24.26 105 THR A O 1
ATOM 832 N N . LEU A 1 107 ? 10.655 60.132 20.567 1.00 19.11 106 LEU A N 1
ATOM 833 C CA . LEU A 1 107 ? 10.117 59.511 19.353 1.00 18.31 106 LEU A CA 1
ATOM 834 C C . LEU A 1 107 ? 8.611 59.736 19.202 1.00 21.48 106 LEU A C 1
ATOM 835 O O . LEU A 1 107 ? 8.121 59.776 18.081 1.00 22.29 106 LEU A O 1
ATOM 840 N N . LYS A 1 108 ? 7.858 59.748 20.325 1.00 18.51 107 LYS A N 1
ATOM 841 C CA . LYS A 1 108 ? 6.385 59.790 20.271 1.00 18.98 107 LYS A CA 1
ATOM 842 C C . LYS A 1 108 ? 5.885 60.958 19.397 1.00 24.41 107 LYS A C 1
ATOM 843 O O . LYS A 1 108 ? 6.330 62.091 19.562 1.00 24.25 107 LYS A O 1
ATOM 849 N N . GLY A 1 109 ? 5.001 60.644 18.444 1.00 21.87 108 GLY A N 1
ATOM 850 C CA . GLY A 1 109 ? 4.470 61.627 17.505 1.00 22.06 108 GLY A CA 1
ATOM 851 C C . GLY A 1 109 ? 5.304 61.766 16.239 1.00 27.17 108 GLY A C 1
ATOM 852 O O . GLY A 1 109 ? 4.785 62.157 15.192 1.00 27.86 108 GLY A O 1
ATOM 853 N N . ARG A 1 110 ? 6.617 61.467 16.330 1.00 23.26 109 ARG A N 1
ATOM 854 C CA . ARG A 1 110 ? 7.520 61.554 15.177 1.00 23.90 109 ARG A CA 1
ATOM 855 C C . ARG A 1 110 ? 7.498 60.262 14.370 1.00 27.98 109 ARG A C 1
ATOM 856 O O . ARG A 1 110 ? 7.594 60.301 13.144 1.00 28.04 109 ARG A O 1
ATOM 864 N N . VAL A 1 111 ? 7.385 59.110 15.061 1.00 23.51 110 VAL A N 1
ATOM 865 C CA . VAL A 1 111 ? 7.319 57.788 14.412 1.00 22.30 110 VAL A CA 1
ATOM 866 C C . VAL A 1 111 ? 6.313 56.908 15.140 1.00 26.09 110 VAL A C 1
ATOM 867 O O . VAL A 1 111 ? 6.037 57.127 16.317 1.00 23.99 110 VAL A O 1
ATOM 871 N N . GLY A 1 112 ? 5.822 55.886 14.455 1.00 24.07 111 GLY A N 1
ATOM 872 C CA . GLY A 1 112 ? 5.020 54.847 15.088 1.00 23.03 111 GLY A CA 1
ATOM 873 C C . GLY A 1 112 ? 5.866 54.000 16.021 1.00 24.21 111 GLY A C 1
ATOM 874 O O . GLY A 1 112 ? 7.081 53.876 15.814 1.00 22.72 111 GLY A O 1
ATOM 875 N N . LEU A 1 113 ? 5.270 53.510 17.116 1.00 19.91 112 LEU A N 1
ATOM 876 C CA . LEU A 1 113 ? 6.025 52.737 18.108 1.00 19.32 112 LEU A CA 1
ATOM 877 C C . LEU A 1 113 ? 5.395 51.369 18.335 1.00 23.28 112 LEU A C 1
ATOM 878 O O . LEU A 1 113 ? 4.179 51.258 18.475 1.00 20.56 112 LEU A O 1
ATOM 883 N N . GLY A 1 114 ? 6.228 50.341 18.357 1.00 22.20 113 GLY A N 1
ATOM 884 C CA . GLY A 1 114 ? 5.766 48.982 18.554 1.00 22.47 113 GLY A CA 1
ATOM 885 C C . GLY A 1 114 ? 6.685 48.136 19.400 1.00 27.11 113 GLY A C 1
ATOM 886 O O . GLY A 1 114 ? 7.852 48.492 19.620 1.00 25.16 113 GLY A O 1
ATOM 887 N N . VAL A 1 115 ? 6.160 47.004 19.897 1.00 25.16 114 VAL A N 1
ATOM 888 C CA . VAL A 1 115 ? 6.938 46.023 20.653 1.00 24.36 114 VAL A CA 1
ATOM 889 C C . VAL A 1 115 ? 6.879 44.681 19.934 1.00 29.14 114 VAL A C 1
ATOM 890 O O . VAL A 1 115 ? 5.830 44.313 19.409 1.00 28.82 114 VAL A O 1
ATOM 894 N N . CYS A 1 116 ? 8.005 43.977 19.866 1.00 27.47 115 CYS A N 1
ATOM 895 C CA . CYS A 1 116 ? 8.043 42.634 19.312 1.00 28.67 115 CYS A CA 1
ATOM 896 C C . CYS A 1 116 ? 8.805 41.720 20.253 1.00 30.58 115 CYS A C 1
ATOM 897 O O . CYS A 1 116 ? 10.027 41.837 20.374 1.00 29.31 115 CYS A O 1
ATOM 900 N N . THR A 1 117 ? 8.074 40.882 21.008 1.00 26.59 116 THR A N 1
ATOM 901 C CA . THR A 1 117 ? 8.673 40.024 22.030 1.00 25.85 116 THR A CA 1
ATOM 902 C C . THR A 1 117 ? 8.268 38.576 21.818 1.00 29.36 116 THR A C 1
ATOM 903 O O . THR A 1 117 ? 7.213 38.307 21.233 1.00 27.47 116 THR A O 1
ATOM 907 N N . ASN A 1 118 ? 9.080 37.631 22.333 1.00 26.65 117 ASN A N 1
ATOM 908 C CA . ASN A 1 118 ? 8.712 36.218 22.325 1.00 26.89 117 ASN A CA 1
ATOM 909 C C . ASN A 1 118 ? 7.981 35.843 23.636 1.00 31.10 117 ASN A C 1
ATOM 910 O O . ASN A 1 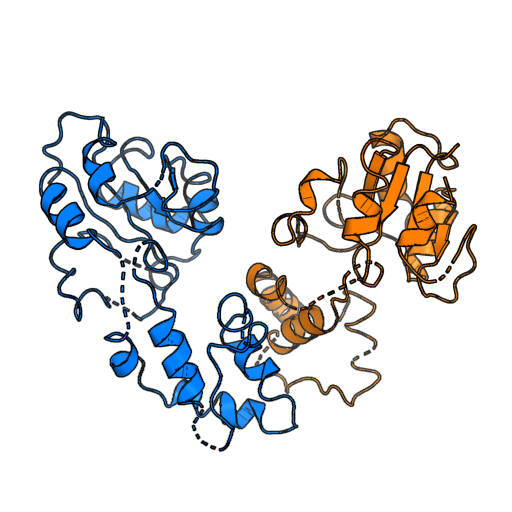118 ? 7.590 34.691 23.813 1.00 31.32 117 ASN A O 1
ATOM 915 N N . ARG A 1 119 ? 7.753 36.843 24.529 1.00 28.21 118 ARG A N 1
ATOM 916 C CA . ARG A 1 119 ? 6.935 36.648 25.736 1.00 28.91 118 ARG A CA 1
ATOM 917 C C . ARG A 1 119 ? 5.488 36.316 25.338 1.00 37.31 118 ARG A C 1
ATOM 918 O O . ARG A 1 119 ? 5.040 36.737 24.274 1.00 36.60 118 ARG A O 1
ATOM 926 N N . SER A 1 120 ? 4.746 35.572 26.200 1.00 36.89 119 SER A N 1
ATOM 927 C CA . SER A 1 120 ? 3.384 35.137 25.855 1.00 38.70 119 SER A CA 1
ATOM 928 C C . SER A 1 120 ? 2.310 35.959 26.577 1.00 46.29 119 SER A C 1
ATOM 929 O O . SER A 1 120 ? 1.449 36.544 25.921 1.00 48.33 119 SER A O 1
ATOM 932 N N . THR A 1 121 ? 2.311 35.942 27.924 1.00 43.01 120 THR A N 1
ATOM 933 C CA . THR A 1 121 ? 1.223 36.547 28.710 1.00 43.20 120 THR A CA 1
ATOM 934 C C . THR A 1 121 ? 1.681 37.821 29.416 1.00 44.30 120 THR A C 1
ATOM 935 O O . THR A 1 121 ? 0.846 38.666 29.787 1.00 46.12 120 THR A O 1
ATOM 939 N N . SER A 1 122 ? 2.971 37.943 29.654 1.00 35.35 121 SER A N 1
ATOM 940 C CA . SER A 1 122 ? 3.484 38.925 30.572 1.00 32.54 121 SER A CA 1
ATOM 941 C C . SER A 1 122 ? 3.633 40.337 29.952 1.00 31.02 121 SER A C 1
ATOM 942 O O . SER A 1 122 ? 3.691 41.304 30.701 1.00 29.85 121 SER A O 1
ATOM 953 N N . ASP A 1 124 ? 1.913 42.684 28.051 1.00 26.78 123 ASP A N 1
ATOM 954 C CA . ASP A 1 124 ? 0.898 43.713 28.342 1.00 27.49 123 ASP A CA 1
ATOM 955 C C . ASP A 1 124 ? 0.946 44.119 29.837 1.00 32.55 123 ASP A C 1
ATOM 956 O O . ASP A 1 124 ? 0.854 45.302 30.152 1.00 31.85 123 ASP A O 1
ATOM 977 N N . VAL A 1 126 ? 3.659 43.913 31.827 1.00 28.01 125 VAL A N 1
ATOM 978 C CA . VAL A 1 126 ? 4.920 44.661 32.009 1.00 26.19 125 VAL A CA 1
ATOM 979 C C . VAL A 1 126 ? 4.716 46.144 31.605 1.00 29.09 125 VAL A C 1
ATOM 980 O O . VAL A 1 126 ? 5.103 47.042 32.352 1.00 27.81 125 VAL A O 1
ATOM 984 N N . LEU A 1 127 ? 4.049 46.384 30.445 1.00 25.64 126 LEU A N 1
ATOM 985 C CA . LEU A 1 127 ? 3.802 47.743 29.930 1.00 25.07 126 LEU A CA 1
ATOM 986 C C . LEU A 1 127 ? 2.893 48.537 30.864 1.00 28.34 126 LEU A C 1
ATOM 987 O O . LEU A 1 127 ? 3.105 49.737 31.059 1.00 27.58 126 LEU A O 1
ATOM 992 N N . ARG A 1 128 ? 1.884 47.862 31.453 1.00 25.92 127 ARG A N 1
ATOM 993 C CA A ARG A 1 128 ? 0.938 48.506 32.372 0.50 26.44 127 ARG A CA 1
ATOM 994 C CA B ARG A 1 128 ? 0.937 48.508 32.359 0.50 26.47 127 ARG A CA 1
ATOM 995 C C . ARG A 1 128 ? 1.624 48.897 33.686 1.00 31.34 127 ARG A C 1
ATOM 996 O O . ARG A 1 128 ? 1.478 50.032 34.143 1.00 33.05 127 ARG A O 1
ATOM 1011 N N . LEU A 1 129 ? 2.385 47.963 34.288 1.00 26.64 128 LEU A N 1
ATOM 1012 C CA . LEU A 1 129 ? 3.024 48.214 35.590 1.00 27.38 128 LEU A CA 1
ATOM 1013 C C . LEU A 1 129 ? 4.135 49.293 35.493 1.00 29.83 128 LEU A C 1
ATOM 1014 O O . LEU A 1 129 ? 4.340 50.037 36.452 1.00 30.59 128 LEU A O 1
ATOM 1019 N N . PHE A 1 130 ? 4.783 49.431 34.313 1.00 23.74 129 PHE A N 1
ATOM 1020 C CA . PHE A 1 130 ? 5.845 50.440 34.132 1.00 23.07 129 PHE A CA 1
ATOM 1021 C C . PHE A 1 130 ? 5.331 51.694 33.368 1.00 27.80 129 PHE A C 1
ATOM 1022 O O . PHE A 1 130 ? 6.135 52.541 32.968 1.00 27.92 129 PHE A O 1
ATOM 1030 N N . SER A 1 131 ? 3.997 51.834 33.233 1.00 24.49 130 SER A N 1
ATOM 1031 C CA . SER A 1 131 ? 3.374 53.008 32.587 1.00 25.17 130 SER A CA 1
ATOM 1032 C C . SER A 1 131 ? 3.977 53.274 31.160 1.00 28.20 130 SER A C 1
ATOM 1033 O O . SER A 1 131 ? 4.310 54.424 30.825 1.00 26.85 130 SER A O 1
ATOM 1036 N N . LEU A 1 132 ? 4.113 52.211 30.345 1.00 23.38 131 LEU A N 1
ATOM 1037 C CA . LEU A 1 132 ? 4.622 52.334 28.976 1.00 22.78 131 LEU A CA 1
ATOM 1038 C C . LEU A 1 132 ? 3.515 52.040 27.949 1.00 28.35 131 LEU A C 1
ATOM 1039 O O . LEU A 1 132 ? 3.769 52.072 26.729 1.00 29.52 131 LEU A O 1
ATOM 1044 N N . ASP A 1 133 ? 2.262 51.846 28.438 1.00 24.70 132 ASP A N 1
ATOM 1045 C CA . ASP A 1 133 ? 1.123 51.466 27.586 1.00 25.55 132 ASP A CA 1
ATOM 1046 C C . ASP A 1 133 ? 0.504 52.691 26.864 1.00 29.01 132 ASP A C 1
ATOM 1047 O O . ASP A 1 133 ? -0.473 52.538 26.126 1.00 29.72 132 ASP A O 1
ATOM 1052 N N . SER A 1 134 ? 1.112 53.872 27.016 1.00 23.80 133 SER A N 1
ATOM 1053 C CA . SER A 1 134 ? 0.652 55.052 26.297 1.00 23.12 133 SER A CA 1
ATOM 1054 C C . SER A 1 134 ? 1.501 55.290 25.036 1.00 25.23 133 SER A C 1
ATOM 1055 O O . SER A 1 134 ? 1.284 56.273 24.327 1.00 24.80 133 SER A O 1
ATOM 1058 N N . TYR A 1 135 ? 2.476 54.393 24.761 1.00 20.59 134 TYR A N 1
ATOM 1059 C CA . TYR A 1 135 ? 3.432 54.635 23.690 1.00 19.78 134 TYR A CA 1
ATOM 1060 C C . TYR A 1 135 ? 3.182 53.757 22.462 1.00 23.23 134 TYR A C 1
ATOM 1061 O O . TYR A 1 135 ? 3.405 54.210 21.333 1.00 23.17 134 TYR A O 1
ATOM 1070 N N . PHE A 1 136 ? 2.848 52.478 22.671 1.00 18.61 135 PHE A N 1
ATOM 1071 C CA . PHE A 1 136 ? 2.882 51.500 21.590 1.00 16.94 135 PHE A CA 1
ATOM 1072 C C . PHE A 1 136 ? 1.493 51.222 21.017 1.00 22.39 135 PHE A C 1
ATOM 1073 O O . PHE A 1 136 ? 0.584 50.828 21.753 1.00 23.31 135 PHE A O 1
ATOM 1081 N N . SER A 1 137 ? 1.344 51.368 19.678 1.00 19.36 136 SER A N 1
ATOM 1082 C CA . SER A 1 137 ? 0.075 51.079 18.997 1.00 19.41 136 SER A CA 1
ATOM 1083 C C . SER A 1 137 ? -0.040 49.577 18.663 1.00 23.90 136 SER A C 1
ATOM 1084 O O . SER A 1 137 ? -1.148 49.062 18.522 1.00 24.01 136 SER A O 1
ATOM 1087 N N . ILE A 1 138 ? 1.103 48.874 18.561 1.00 20.16 137 ILE A N 1
ATOM 1088 C CA . ILE A 1 138 ? 1.091 47.430 18.348 1.00 20.03 137 ILE A CA 1
ATOM 1089 C C . ILE A 1 138 ? 2.050 46.742 19.337 1.00 24.24 137 ILE A C 1
ATOM 1090 O O . ILE A 1 138 ? 3.174 47.208 19.543 1.00 24.38 137 ILE A O 1
ATOM 1095 N N . VAL A 1 139 ? 1.582 45.675 19.980 1.00 19.80 138 VAL A N 1
ATOM 1096 C CA . VAL A 1 139 ? 2.402 44.894 20.896 1.00 18.43 138 VAL A CA 1
ATOM 1097 C C . VAL A 1 139 ? 2.391 43.439 20.438 1.00 22.53 138 VAL A C 1
ATOM 1098 O O . VAL A 1 139 ? 1.405 42.735 20.649 1.00 23.03 138 VAL A O 1
ATOM 1110 N N . THR A 1 141 ? 3.368 39.675 20.481 1.00 25.09 140 THR A N 1
ATOM 1111 C CA . THR A 1 141 ? 3.808 38.664 21.434 1.00 25.65 140 THR A CA 1
ATOM 1112 C C . THR A 1 141 ? 3.776 37.280 20.765 1.00 31.65 140 THR A C 1
ATOM 1113 O O . THR A 1 141 ? 3.289 37.155 19.638 1.00 31.70 140 THR A O 1
ATOM 1117 N N . ALA A 1 142 ? 4.258 36.236 21.467 1.00 29.24 141 ALA A N 1
ATOM 1118 C CA . ALA A 1 142 ? 4.216 34.866 20.943 1.00 29.46 141 ALA A CA 1
ATOM 1119 C C . ALA A 1 142 ? 2.759 34.344 20.851 1.00 33.50 141 ALA A C 1
ATOM 1120 O O . ALA A 1 142 ? 2.452 33.522 19.981 1.00 34.10 141 ALA A O 1
ATOM 1122 N N . SER A 1 143 ? 1.868 34.836 21.730 1.00 29.33 142 SER A N 1
ATOM 1123 C CA . SER A 1 143 ? 0.463 34.405 21.727 1.00 30.46 142 SER A CA 1
ATOM 1124 C C . SER A 1 143 ? -0.342 35.106 20.603 1.00 34.09 142 SER A C 1
ATOM 1125 O O . SER A 1 143 ? -1.490 34.739 20.351 1.00 34.78 142 SER A O 1
ATOM 1128 N N . ARG A 1 144 ? 0.277 36.082 19.912 1.00 29.15 143 ARG A N 1
ATOM 1129 C CA . ARG A 1 144 ? -0.408 36.827 18.855 1.00 28.34 143 ARG A CA 1
ATOM 1130 C C . ARG A 1 144 ? 0.150 36.474 17.470 1.00 31.14 143 ARG A C 1
ATOM 1131 O O . ARG A 1 144 ? -0.246 37.080 16.474 1.00 30.52 143 ARG A O 1
ATOM 1139 N N . VAL A 1 145 ? 1.010 35.440 17.399 1.00 28.23 144 VAL A N 1
ATOM 1140 C CA . VAL A 1 145 ? 1.537 34.931 16.122 1.00 28.60 144 VAL A CA 1
ATOM 1141 C C . VAL A 1 145 ? 1.552 33.405 16.136 1.00 33.46 144 VAL A C 1
ATOM 1142 O O . VAL A 1 145 ? 1.633 32.801 17.205 1.00 33.77 144 VAL A O 1
ATOM 1146 N N . THR A 1 146 ? 1.508 32.779 14.948 1.00 29.98 145 THR A N 1
ATOM 1147 C CA . THR A 1 146 ? 1.655 31.334 14.839 1.00 30.79 145 THR A CA 1
ATOM 1148 C C . THR A 1 146 ? 3.140 30.959 14.995 1.00 35.22 145 THR A C 1
ATOM 1149 O O . THR A 1 146 ? 3.467 29.985 15.678 1.00 35.45 145 THR A O 1
ATOM 1153 N N . ASN A 1 147 ? 4.038 31.783 14.417 1.00 30.50 146 ASN A N 1
ATOM 1154 C CA . ASN A 1 147 ? 5.473 31.528 14.444 1.00 29.81 146 ASN A CA 1
ATOM 1155 C C . ASN A 1 147 ? 6.221 32.720 15.019 1.00 32.83 146 ASN A C 1
ATOM 1156 O O . ASN A 1 147 ? 6.288 33.782 14.386 1.00 32.19 146 ASN A O 1
ATOM 1161 N N . PRO A 1 148 ? 6.792 32.585 16.234 1.00 28.46 147 PRO A N 1
ATOM 1162 C CA . PRO A 1 148 ? 7.507 33.722 16.827 1.00 27.32 147 PRO A CA 1
ATOM 1163 C C . PRO A 1 148 ? 8.926 33.869 16.249 1.00 29.57 147 PRO A C 1
ATOM 1164 O O . PRO A 1 148 ? 9.335 33.068 15.418 1.00 29.04 147 PRO A O 1
ATOM 1168 N N . LYS A 1 149 ? 9.674 34.897 16.697 1.00 24.52 148 LYS A N 1
ATOM 1169 C CA . LYS A 1 149 ? 11.087 35.080 16.289 1.00 23.71 148 LYS A CA 1
ATOM 1170 C C . LYS A 1 149 ? 11.883 33.762 16.517 1.00 27.46 148 LYS A C 1
ATOM 1171 O O . LYS A 1 149 ? 11.565 33.021 17.449 1.00 28.17 148 LYS A O 1
ATOM 1177 N N . PRO A 1 150 ? 12.803 33.359 15.586 1.00 23.47 149 PRO A N 1
ATOM 1178 C CA . PRO A 1 150 ? 13.404 34.159 14.496 1.00 22.53 149 PRO A CA 1
ATOM 1179 C C . PRO A 1 150 ? 12.587 34.144 13.181 1.00 25.08 149 PRO A C 1
ATOM 1180 O O . PRO A 1 150 ? 13.102 34.574 12.139 1.00 24.85 149 PRO A O 1
ATOM 1184 N N . HIS A 1 151 ? 11.321 33.687 13.226 1.00 21.76 150 HIS A N 1
ATOM 1185 C CA A HIS A 1 151 ? 10.441 33.756 12.052 0.50 21.37 150 HIS A CA 1
ATOM 1186 C CA B HIS A 1 151 ? 10.443 33.758 12.051 0.50 22.23 150 HIS A CA 1
ATOM 1187 C C . HIS A 1 151 ? 10.044 35.227 11.787 1.00 24.54 150 HIS A C 1
ATOM 1188 O O . HIS A 1 151 ? 9.936 36.013 12.732 1.00 23.11 150 HIS A O 1
ATOM 1201 N N . PRO A 1 152 ? 9.891 35.652 10.490 1.00 21.88 151 PRO A N 1
ATOM 1202 C CA . PRO A 1 152 ? 9.595 37.085 10.225 1.00 22.12 151 PRO A CA 1
ATOM 1203 C C . PRO A 1 152 ? 8.138 37.500 10.562 1.00 27.71 151 PRO A C 1
ATOM 1204 O O . PRO A 1 152 ? 7.842 38.697 10.590 1.00 28.39 151 PRO A O 1
ATOM 1208 N N . GLU A 1 153 ? 7.230 36.515 10.780 1.00 24.52 152 GLU A N 1
ATOM 1209 C CA . GLU A 1 153 ? 5.775 36.786 10.963 1.00 24.82 152 GLU A CA 1
ATOM 1210 C C . GLU A 1 153 ? 5.500 38.028 11.905 1.00 29.78 152 GLU A C 1
ATOM 1211 O O . GLU A 1 153 ? 4.750 38.923 11.517 1.00 30.15 152 GLU A O 1
ATOM 1217 N N . PRO A 1 154 ? 6.052 38.062 13.164 1.00 26.72 153 PRO A N 1
ATOM 1218 C CA . PRO A 1 154 ? 5.701 39.167 14.077 1.00 26.27 153 PRO A CA 1
ATOM 1219 C C . PRO A 1 154 ? 6.052 40.555 13.496 1.00 29.23 153 PRO A C 1
ATOM 1220 O O . PRO A 1 154 ? 5.276 41.492 13.652 1.00 29.01 153 PRO A O 1
ATOM 1224 N N . LEU A 1 155 ? 7.192 40.671 12.798 1.00 24.91 154 LEU A N 1
ATOM 1225 C CA . LEU A 1 155 ? 7.593 41.944 12.190 1.00 23.92 154 LEU A CA 1
ATOM 1226 C C . LEU A 1 155 ? 6.759 42.249 10.929 1.00 26.05 154 LEU A C 1
ATOM 1227 O O . LEU A 1 155 ? 6.504 43.414 10.630 1.00 25.01 154 LEU A O 1
ATOM 1232 N N . LEU A 1 156 ? 6.330 41.203 10.203 1.00 23.02 155 LEU A N 1
ATOM 1233 C CA . LEU A 1 156 ? 5.468 41.380 9.027 1.00 23.91 155 LEU A CA 1
ATOM 1234 C C . LEU A 1 156 ? 4.083 41.913 9.438 1.00 27.63 155 LEU A C 1
ATOM 1235 O O . LEU A 1 156 ? 3.491 42.712 8.711 1.00 27.44 155 LEU A O 1
ATOM 1240 N N . LYS A 1 157 ? 3.598 41.518 10.638 1.00 23.88 156 LYS A N 1
ATOM 1241 C CA . LYS A 1 157 ? 2.321 42.018 11.159 1.00 23.61 156 LYS A CA 1
ATOM 1242 C C . LYS A 1 157 ? 2.452 43.482 11.591 1.00 27.65 156 LYS A C 1
ATOM 1243 O O . LYS A 1 157 ? 1.496 44.245 11.475 1.00 27.67 156 LYS A O 1
ATOM 1249 N N . VAL A 1 158 ? 3.652 43.885 12.028 1.00 23.92 157 VAL A N 1
ATOM 1250 C CA . VAL A 1 158 ? 3.907 45.273 12.410 1.00 23.65 157 VAL A CA 1
ATOM 1251 C C . VAL A 1 158 ? 3.857 46.182 11.162 1.00 27.06 157 VAL A C 1
ATOM 1252 O O . VAL A 1 158 ? 3.283 47.267 11.217 1.00 25.48 157 VAL A O 1
ATOM 1256 N N . LEU A 1 159 ? 4.443 45.716 10.029 1.00 25.14 158 LEU A N 1
ATOM 1257 C CA . LEU A 1 159 ? 4.436 46.480 8.763 1.00 24.72 158 LEU A CA 1
ATOM 1258 C C . LEU A 1 159 ? 3.014 46.636 8.232 1.00 29.16 158 LEU A C 1
ATOM 1259 O O . LEU A 1 159 ? 2.647 47.713 7.753 1.00 29.70 158 LEU A O 1
ATOM 1264 N N . GLU A 1 160 ? 2.202 45.565 8.336 1.00 25.11 159 GLU A N 1
ATOM 1265 C CA . GLU A 1 160 ? 0.801 45.601 7.934 1.00 25.22 159 GLU A CA 1
ATOM 1266 C C . GLU A 1 160 ? 0.005 46.548 8.853 1.00 28.79 159 GLU A C 1
ATOM 1267 O O . GLU A 1 160 ? -0.877 47.270 8.382 1.00 29.78 159 GLU A O 1
ATOM 1273 N N . HIS A 1 161 ? 0.373 46.588 10.160 1.00 23.58 160 HIS A N 1
ATOM 1274 C CA . HIS A 1 161 ? -0.275 47.460 11.148 1.00 22.67 160 HIS A CA 1
ATOM 1275 C C . HIS A 1 161 ? -0.086 48.942 10.786 1.00 25.56 160 HIS A C 1
ATOM 1276 O O . HIS A 1 161 ? -1.034 49.707 10.850 1.00 25.16 160 HIS A O 1
ATOM 1283 N N . PHE A 1 162 ? 1.155 49.344 10.416 1.00 21.60 161 PHE A N 1
ATOM 1284 C CA . PHE A 1 162 ? 1.446 50.751 10.091 1.00 20.86 161 PHE A CA 1
ATOM 1285 C C . PHE A 1 162 ? 1.215 51.056 8.596 1.00 28.35 161 PHE A C 1
ATOM 1286 O O . PHE A 1 162 ? 1.269 52.222 8.192 1.00 28.62 161 PHE A O 1
ATOM 1294 N N . GLY A 1 163 ? 0.937 50.014 7.803 1.00 25.89 162 GLY A N 1
ATOM 1295 C CA . GLY A 1 163 ? 0.766 50.155 6.359 1.00 26.03 162 GLY A CA 1
ATOM 1296 C C . GLY A 1 163 ? 2.022 50.673 5.673 1.00 30.25 162 GLY A C 1
ATOM 1297 O O . GLY A 1 163 ? 1.943 51.536 4.798 1.00 29.88 162 GLY A O 1
ATOM 1298 N N . ILE A 1 164 ? 3.202 50.190 6.109 1.00 26.54 163 ILE A N 1
ATOM 1299 C CA . ILE A 1 164 ? 4.484 50.677 5.578 1.00 25.98 163 ILE A CA 1
ATOM 1300 C C . ILE A 1 164 ? 5.294 49.532 4.958 1.00 32.03 163 ILE A C 1
ATOM 1301 O O . ILE A 1 164 ? 4.965 48.358 5.141 1.00 31.78 163 ILE A O 1
ATOM 1306 N N . GLY A 1 165 ? 6.363 49.893 4.261 1.00 29.63 164 GLY A N 1
ATOM 1307 C CA . GLY A 1 165 ? 7.309 48.939 3.704 1.00 29.60 164 GLY A CA 1
ATOM 1308 C C . GLY A 1 165 ? 8.355 48.498 4.719 1.00 32.52 164 GLY A C 1
ATOM 1309 O O . GLY A 1 165 ? 8.565 49.167 5.736 1.00 31.60 164 GLY A O 1
ATOM 1310 N N . PRO A 1 166 ? 9.056 47.369 4.458 1.00 29.49 165 PRO A N 1
ATOM 1311 C CA . PRO A 1 166 ? 10.023 46.863 5.457 1.00 28.28 165 PRO A CA 1
ATOM 1312 C C . PRO A 1 166 ? 11.161 47.847 5.742 1.00 29.71 165 PRO A C 1
ATOM 1313 O O . PRO A 1 166 ? 11.635 47.913 6.871 1.00 28.48 165 PRO A O 1
ATOM 1317 N N . ARG A 1 167 ? 11.593 48.616 4.723 1.00 27.08 166 ARG A N 1
ATOM 1318 C CA A ARG A 1 167 ? 12.717 49.535 4.894 0.67 27.26 166 ARG A CA 1
ATOM 1319 C CA B ARG A 1 167 ? 12.712 49.552 4.868 0.33 27.07 166 ARG A CA 1
ATOM 1320 C C . ARG A 1 167 ? 12.250 50.896 5.472 1.00 30.59 166 ARG A C 1
ATOM 1321 O O . ARG A 1 167 ? 13.070 51.800 5.665 1.00 30.63 166 ARG A O 1
ATOM 1336 N N . GLU A 1 168 ? 10.966 50.996 5.844 1.00 26.17 167 GLU A N 1
ATOM 1337 C CA . GLU A 1 168 ? 10.436 52.199 6.499 1.00 25.81 167 GLU A CA 1
ATOM 1338 C C . GLU A 1 168 ? 10.347 51.986 8.017 1.00 28.52 167 GLU A C 1
ATOM 1339 O O . GLU A 1 168 ? 9.794 52.823 8.729 1.00 27.39 167 GLU A O 1
ATOM 1345 N N . ALA A 1 169 ? 10.877 50.859 8.506 1.00 25.64 168 ALA A N 1
ATOM 1346 C CA . ALA A 1 169 ? 10.829 50.541 9.924 1.00 25.15 168 ALA A CA 1
ATOM 1347 C C . ALA A 1 169 ? 12.192 50.135 10.443 1.00 28.80 168 ALA A C 1
ATOM 1348 O O . ALA A 1 169 ? 13.029 49.662 9.678 1.00 28.97 168 ALA A O 1
ATOM 1350 N N . LEU A 1 170 ? 12.418 50.313 11.750 1.00 24.56 169 LEU A N 1
ATOM 1351 C CA . LEU A 1 170 ? 13.633 49.851 12.411 1.00 23.33 169 LEU A CA 1
ATOM 1352 C C . LEU A 1 170 ? 13.282 48.869 13.512 1.00 26.07 169 LEU A C 1
ATOM 1353 O O . LEU A 1 170 ? 12.321 49.096 14.253 1.00 25.43 169 LEU A O 1
ATOM 1358 N N . PHE A 1 171 ? 14.049 47.771 13.631 1.00 20.42 170 PHE A N 1
ATOM 1359 C CA . PHE A 1 171 ? 13.835 46.821 14.714 1.00 18.62 170 PHE A CA 1
ATOM 1360 C C . PHE A 1 171 ? 15.051 46.785 15.630 1.00 21.60 170 PHE A C 1
ATOM 1361 O O . PHE A 1 171 ? 16.147 46.451 15.189 1.00 21.66 170 PHE A O 1
ATOM 1369 N N . VAL A 1 172 ? 14.869 47.205 16.893 1.00 18.30 171 VAL A N 1
ATOM 1370 C CA . VAL A 1 172 ? 15.950 47.253 17.868 1.00 17.81 171 VAL A CA 1
ATOM 1371 C C . VAL A 1 172 ? 15.946 45.968 18.710 1.00 21.56 171 VAL A C 1
ATOM 1372 O O . VAL A 1 172 ? 14.969 45.692 19.421 1.00 20.36 171 VAL A O 1
ATOM 1376 N N . GLY A 1 173 ? 17.023 45.182 18.596 1.00 18.20 172 GLY A N 1
ATOM 1377 C CA . GLY A 1 173 ? 17.152 43.913 19.311 1.00 18.26 172 GLY A CA 1
ATOM 1378 C C . GLY A 1 173 ? 18.550 43.676 19.860 1.00 23.97 172 GLY A C 1
ATOM 1379 O O . GLY A 1 173 ? 19.498 44.357 19.468 1.00 24.16 172 GLY A O 1
ATOM 1380 N N . ASP A 1 174 ? 18.692 42.697 20.762 1.00 20.98 173 ASP A N 1
ATOM 1381 C CA . ASP A 1 174 ? 19.986 42.395 21.377 1.00 22.08 173 ASP A CA 1
ATOM 1382 C C . ASP A 1 174 ? 20.403 40.930 21.117 1.00 26.07 173 ASP A C 1
ATOM 1383 O O . ASP A 1 174 ? 21.487 40.524 21.522 1.00 26.18 173 ASP A O 1
ATOM 1388 N N . SER A 1 175 ? 19.524 40.136 20.468 1.00 23.05 174 SER A N 1
ATOM 1389 C CA . SER A 1 175 ? 19.774 38.702 20.276 1.00 23.09 174 SER A CA 1
ATOM 1390 C C . SER A 1 175 ? 19.837 38.324 18.800 1.00 26.38 174 SER A C 1
ATOM 1391 O O . SER A 1 175 ? 19.323 39.052 17.944 1.00 25.81 174 SER A O 1
ATOM 1394 N N . GLU A 1 176 ? 20.406 37.148 18.510 1.00 23.75 175 GLU A N 1
ATOM 1395 C CA . GLU A 1 176 ? 20.500 36.622 17.150 1.00 24.20 175 GLU A CA 1
ATOM 1396 C C . GLU A 1 176 ? 19.080 36.357 16.554 1.00 29.14 175 GLU A C 1
ATOM 1397 O O . GLU A 1 176 ? 18.852 36.640 15.380 1.00 29.16 175 GLU A O 1
ATOM 1403 N N . VAL A 1 177 ? 18.120 35.872 17.395 1.00 26.51 176 VAL A N 1
ATOM 1404 C CA . VAL A 1 177 ? 16.740 35.602 16.920 1.00 27.25 176 VAL A CA 1
ATOM 1405 C C . VAL A 1 177 ? 16.068 36.921 16.458 1.00 30.29 176 VAL A C 1
ATOM 1406 O O . VAL A 1 177 ? 15.330 36.921 15.465 1.00 29.85 176 VAL A O 1
ATOM 1410 N N . ASP A 1 178 ? 16.399 38.051 17.123 1.00 25.65 177 ASP A N 1
ATOM 1411 C CA . ASP A 1 178 ? 15.890 39.364 16.704 1.00 23.63 177 ASP A CA 1
ATOM 1412 C C . ASP A 1 178 ? 16.447 39.732 15.328 1.00 26.41 177 ASP A C 1
ATOM 1413 O O . ASP A 1 178 ? 15.708 40.208 14.466 1.00 25.07 177 ASP A O 1
ATOM 1418 N N . ARG A 1 179 ? 17.757 39.481 15.115 1.00 22.95 178 ARG A N 1
ATOM 1419 C CA . ARG A 1 179 ? 18.429 39.803 13.861 1.00 22.63 178 ARG A CA 1
ATOM 1420 C C . ARG A 1 179 ? 17.884 38.943 12.704 1.00 26.08 178 ARG A C 1
ATOM 1421 O O . ARG A 1 179 ? 17.659 39.459 11.611 1.00 26.87 178 ARG A O 1
ATOM 1429 N N . LEU A 1 180 ? 17.691 37.627 12.945 1.00 21.69 179 LEU A N 1
ATOM 1430 C CA . LEU A 1 180 ? 17.223 36.698 11.914 1.00 21.64 179 LEU A CA 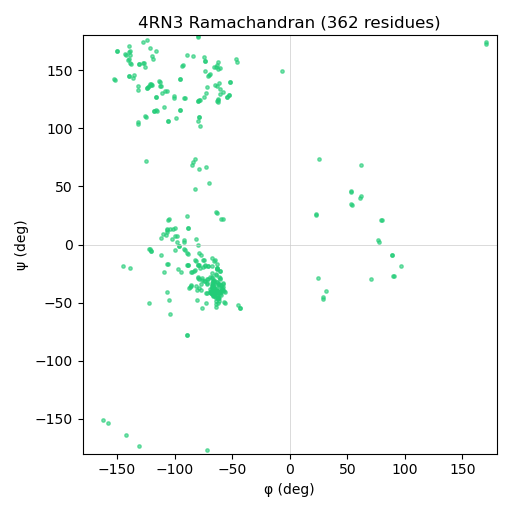1
ATOM 1431 C C . LEU A 1 180 ? 15.785 37.008 11.508 1.00 24.08 179 LEU A C 1
ATOM 1432 O O . LEU A 1 180 ? 15.448 36.928 10.326 1.00 23.74 179 LEU A O 1
ATOM 1437 N N . SER A 1 181 ? 14.950 37.403 12.474 1.00 19.36 180 SER A N 1
ATOM 1438 C CA . SER A 1 181 ? 13.577 37.806 12.191 1.00 19.86 180 SER A CA 1
ATOM 1439 C C . SER A 1 181 ? 13.556 39.056 11.294 1.00 25.93 180 SER A C 1
ATOM 1440 O O . SER A 1 181 ? 12.836 39.084 10.293 1.00 25.66 180 SER A O 1
ATOM 1443 N N . ALA A 1 182 ? 14.421 40.058 11.609 1.00 23.90 181 ALA A N 1
ATOM 1444 C CA . ALA A 1 182 ? 14.514 41.297 10.823 1.00 24.19 181 ALA A CA 1
ATOM 1445 C C . ALA A 1 182 ? 15.049 41.018 9.414 1.00 29.45 181 ALA A C 1
ATOM 1446 O O . ALA A 1 182 ? 14.550 41.593 8.438 1.00 29.44 181 ALA A O 1
ATOM 1448 N N A GLU A 1 183 ? 16.056 40.117 9.314 0.50 26.16 182 GLU A N 1
ATOM 1449 N N B GLU A 1 183 ? 16.035 40.106 9.292 0.50 26.49 182 GLU A N 1
ATOM 1450 C CA A GLU A 1 183 ? 16.667 39.697 8.050 0.50 26.68 182 GLU A CA 1
ATOM 1451 C CA B GLU A 1 183 ? 16.623 39.773 7.987 0.50 27.19 182 GLU A CA 1
ATOM 1452 C C A GLU A 1 183 ? 15.625 39.035 7.129 0.50 32.14 182 GLU A C 1
ATOM 1453 C C B GLU A 1 183 ? 15.620 39.027 7.095 0.50 32.35 182 GLU A C 1
ATOM 1454 O O A GLU A 1 183 ? 15.549 39.363 5.943 0.50 32.95 182 GLU A O 1
ATOM 1455 O O B GLU A 1 183 ? 15.562 39.286 5.891 0.50 33.14 182 GLU A O 1
ATOM 1466 N N . ALA A 1 184 ? 14.824 38.108 7.683 1.00 28.62 183 ALA A N 1
ATOM 1467 C CA . ALA A 1 184 ? 13.806 37.369 6.921 1.00 28.51 183 ALA A CA 1
ATOM 1468 C C . ALA A 1 184 ? 12.624 38.288 6.517 1.00 31.34 183 ALA A C 1
ATOM 1469 O O . ALA A 1 184 ? 11.987 38.054 5.489 1.00 31.93 183 ALA A O 1
ATOM 1471 N N . ALA A 1 185 ? 12.373 39.358 7.302 1.00 26.28 184 ALA A N 1
ATOM 1472 C CA . ALA A 1 185 ? 11.300 40.321 7.000 1.00 25.63 184 ALA A CA 1
ATOM 1473 C C . ALA A 1 185 ? 11.807 41.457 6.092 1.00 30.31 184 ALA A C 1
ATOM 1474 O O . ALA A 1 185 ? 11.007 42.170 5.485 1.00 30.65 184 ALA A O 1
ATOM 1476 N N . GLY A 1 186 ? 13.127 41.621 6.028 1.00 28.11 185 GLY A N 1
ATOM 1477 C CA . GLY A 1 186 ? 13.751 42.693 5.251 1.00 27.41 185 GLY A CA 1
ATOM 1478 C C . GLY A 1 186 ? 13.721 44.031 5.961 1.00 28.92 185 GLY A C 1
ATOM 1479 O O . GLY A 1 186 ? 13.836 45.082 5.326 1.00 27.75 185 GLY A O 1
ATOM 1480 N N . VAL A 1 187 ? 13.556 44.004 7.291 1.00 25.58 186 VAL A N 1
ATOM 1481 C CA . VAL A 1 187 ? 13.515 45.214 8.102 1.00 24.36 186 VAL A CA 1
ATOM 1482 C C . VAL A 1 187 ? 14.934 45.561 8.586 1.00 28.02 186 VAL A C 1
ATOM 1483 O O . VAL A 1 187 ? 15.605 44.712 9.189 1.00 27.82 186 VAL A O 1
ATOM 1487 N N . PRO A 1 188 ? 15.422 46.815 8.333 1.00 24.45 187 PRO A N 1
ATOM 1488 C CA . PRO A 1 188 ? 16.753 47.197 8.844 1.00 24.29 187 PRO A CA 1
ATOM 1489 C C . PRO A 1 188 ? 16.858 46.977 10.357 1.00 26.91 187 PRO A C 1
ATOM 1490 O O . PRO A 1 188 ? 15.976 47.399 11.109 1.00 27.16 187 PRO A O 1
ATOM 1494 N N . PHE A 1 189 ? 17.878 46.240 10.784 1.00 21.99 188 PHE A N 1
ATOM 1495 C CA . PHE A 1 189 ? 18.045 45.869 12.180 1.00 20.40 188 PHE A CA 1
ATOM 1496 C C . PHE A 1 189 ? 18.979 46.846 12.905 1.00 24.40 188 PHE A C 1
ATOM 1497 O O . PHE A 1 189 ? 19.954 47.322 12.320 1.00 23.98 188 PHE A O 1
ATOM 1505 N N . VAL A 1 190 ? 18.666 47.151 14.183 1.00 21.77 189 VAL A N 1
ATOM 1506 C CA . VAL A 1 190 ? 19.512 48.001 15.024 1.00 21.42 189 VAL A CA 1
ATOM 1507 C C . VAL A 1 190 ? 20.012 47.185 16.227 1.00 23.87 189 VAL A C 1
ATOM 1508 O O . VAL A 1 190 ? 19.209 46.746 17.047 1.00 22.64 189 VAL A O 1
ATOM 1512 N N . ALA A 1 191 ? 21.326 46.954 16.306 1.00 21.11 190 ALA A N 1
ATOM 1513 C CA . ALA A 1 191 ? 21.911 46.181 17.403 1.00 21.07 190 ALA A CA 1
ATOM 1514 C C . ALA A 1 191 ? 22.063 47.047 18.651 1.00 25.92 190 ALA A C 1
ATOM 1515 O O . ALA A 1 191 ? 22.673 48.118 18.591 1.00 26.00 190 ALA A O 1
ATOM 1517 N N . TYR A 1 192 ? 21.479 46.611 19.770 1.00 22.06 191 TYR A N 1
ATOM 1518 C CA . TYR A 1 192 ? 21.548 47.367 21.017 1.00 21.39 191 TYR A CA 1
ATOM 1519 C C . TYR A 1 192 ? 22.512 46.695 21.991 1.00 25.50 191 TYR A C 1
ATOM 1520 O O . TYR A 1 192 ? 22.192 45.639 22.543 1.00 24.94 191 TYR A O 1
ATOM 1529 N N . LYS A 1 193 ? 23.726 47.304 22.185 1.00 22.49 192 LYS A N 1
ATOM 1530 C CA . LYS A 1 193 ? 24.759 46.776 23.111 1.00 22.02 192 LYS A CA 1
ATOM 1531 C C . LYS A 1 193 ? 25.092 45.287 22.798 1.00 24.92 192 LYS A C 1
ATOM 1532 O O . LYS A 1 193 ? 25.340 44.508 23.718 1.00 25.36 192 LYS A O 1
ATOM 1538 N N . ALA A 1 194 ? 25.044 44.895 21.508 1.00 19.89 193 ALA A N 1
ATOM 1539 C CA . ALA A 1 194 ? 25.198 43.490 21.129 1.00 19.48 193 ALA A CA 1
ATOM 1540 C C . ALA A 1 194 ? 26.127 43.333 19.933 1.00 23.63 193 ALA A C 1
ATOM 1541 O O . ALA A 1 194 ? 26.100 44.159 19.012 1.00 23.36 193 ALA A O 1
ATOM 1543 N N . PRO A 1 195 ? 26.916 42.220 19.881 1.00 20.81 194 PRO A N 1
ATOM 1544 C CA . PRO A 1 195 ? 27.830 42.027 18.738 1.00 21.32 194 PRO A CA 1
ATOM 1545 C C . PRO A 1 195 ? 27.119 41.370 17.556 1.00 27.56 194 PRO A C 1
ATOM 1546 O O . PRO A 1 195 ? 27.396 40.211 17.224 1.00 27.95 194 PRO A O 1
ATOM 1550 N N . LEU A 1 196 ? 26.189 42.101 16.927 1.00 24.89 195 LEU A N 1
ATOM 1551 C CA . LEU A 1 196 ? 25.385 41.553 15.836 1.00 24.49 195 LEU A CA 1
ATOM 1552 C C . LEU A 1 196 ? 25.533 42.379 14.580 1.00 30.34 195 LEU A C 1
ATOM 1553 O O . LEU A 1 196 ? 25.408 43.608 14.629 1.00 30.85 195 LEU A O 1
ATOM 1558 N N . PRO A 1 197 ? 25.700 41.728 13.399 1.00 27.05 196 PRO A N 1
ATOM 1559 C CA . PRO A 1 197 ? 25.682 42.496 12.144 1.00 27.16 196 PRO A CA 1
ATOM 1560 C C . PRO A 1 197 ? 24.327 43.169 11.948 1.00 30.27 196 PRO A C 1
ATOM 1561 O O . PRO A 1 197 ? 23.292 42.525 12.130 1.00 30.71 196 PRO A O 1
ATOM 1565 N N . ALA A 1 198 ? 24.326 44.490 11.757 1.00 26.07 197 ALA A N 1
ATOM 1566 C CA . ALA A 1 198 ? 23.086 45.251 11.691 1.00 25.78 197 ALA A CA 1
ATOM 1567 C C . ALA A 1 198 ? 23.233 46.466 10.805 1.00 29.04 197 ALA A C 1
ATOM 1568 O O . ALA A 1 198 ? 24.342 46.849 10.477 1.00 30.15 197 ALA A O 1
ATOM 1570 N N . ALA A 1 199 ? 22.098 47.095 10.427 1.00 24.62 198 ALA A N 1
ATOM 1571 C CA . ALA A 1 199 ? 22.109 48.347 9.661 1.00 24.03 198 ALA A CA 1
ATOM 1572 C C . ALA A 1 199 ? 22.685 49.481 10.509 1.00 28.10 198 ALA A C 1
ATOM 1573 O O . ALA A 1 199 ? 23.458 50.298 10.007 1.00 28.04 198 ALA A O 1
ATOM 1575 N N . TYR A 1 200 ? 22.335 49.501 11.819 1.00 24.43 199 TYR A N 1
ATOM 1576 C CA . TYR A 1 200 ? 22.870 50.472 12.779 1.00 24.65 199 TYR A CA 1
ATOM 1577 C C . TYR A 1 200 ? 23.164 49.797 14.102 1.00 24.41 199 TYR A C 1
ATOM 1578 O O . TYR A 1 200 ? 22.699 48.689 14.339 1.00 20.88 199 TYR A O 1
ATOM 1587 N N . ARG A 1 201 ? 23.828 50.495 15.008 1.00 20.74 200 ARG A N 1
ATOM 1588 C CA . ARG A 1 201 ? 23.970 49.990 16.349 1.00 19.74 200 ARG A CA 1
ATOM 1589 C C . ARG A 1 201 ? 23.867 51.116 17.342 1.00 24.00 200 ARG A C 1
ATOM 1590 O O . ARG A 1 201 ? 23.963 52.284 16.966 1.00 25.43 200 ARG A O 1
ATOM 1606 N N . GLU A 1 203 ? 24.685 52.267 21.581 1.00 19.87 202 GLU A N 1
ATOM 1607 C CA . GLU A 1 203 ? 25.216 51.988 22.910 1.00 20.26 202 GLU A CA 1
ATOM 1608 C C . GLU A 1 203 ? 24.329 52.649 23.980 1.00 25.26 202 GLU A C 1
ATOM 1609 O O . GLU A 1 203 ? 24.314 52.208 25.130 1.00 25.82 202 GLU A O 1
ATOM 1615 N N . HIS A 1 204 ? 23.513 53.639 23.565 1.00 21.39 203 HIS A N 1
ATOM 1616 C CA . HIS A 1 204 ? 22.524 54.284 24.436 1.00 20.40 203 HIS A CA 1
ATOM 1617 C C . HIS A 1 204 ? 21.223 54.534 23.653 1.00 22.81 203 HIS A C 1
ATOM 1618 O O . HIS A 1 204 ? 21.272 54.794 22.449 1.00 22.60 203 HIS A O 1
ATOM 1625 N N . HIS A 1 205 ? 20.054 54.420 24.331 1.00 18.51 204 HIS A N 1
ATOM 1626 C CA . HIS A 1 205 ? 18.744 54.573 23.677 1.00 18.33 204 HIS A CA 1
ATOM 1627 C C . HIS A 1 205 ? 18.550 55.980 23.046 1.00 22.63 204 HIS A C 1
ATOM 1628 O O . HIS A 1 205 ? 17.761 56.120 22.115 1.00 21.58 204 HIS A O 1
ATOM 1635 N N . ARG A 1 206 ? 19.291 57.003 23.533 1.00 19.79 205 ARG A 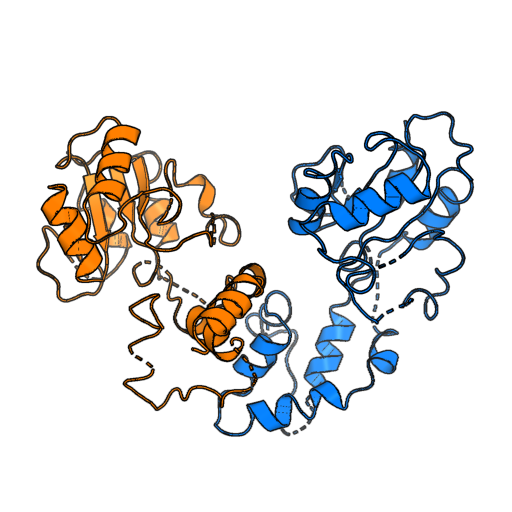N 1
ATOM 1636 C CA . ARG A 1 206 ? 19.132 58.381 23.031 1.00 20.82 205 ARG A CA 1
ATOM 1637 C C . ARG A 1 206 ? 19.517 58.493 21.528 1.00 26.45 205 ARG A C 1
ATOM 1638 O O . ARG A 1 206 ? 19.094 59.435 20.855 1.00 27.82 205 ARG A O 1
ATOM 1646 N N . GLU A 1 207 ? 20.316 57.524 21.015 1.00 22.10 206 GLU A N 1
ATOM 1647 C CA . GLU A 1 207 ? 20.857 57.568 19.643 1.00 21.24 206 GLU A CA 1
ATOM 1648 C C . GLU A 1 207 ? 19.768 57.336 18.575 1.00 24.16 206 GLU A C 1
ATOM 1649 O O . GLU A 1 207 ? 20.000 57.621 17.396 1.00 23.74 206 GLU A O 1
ATOM 1655 N N . ILE A 1 208 ? 18.608 56.755 18.975 1.00 21.08 207 ILE A N 1
ATOM 1656 C CA . ILE A 1 208 ? 17.547 56.377 18.019 1.00 20.36 207 ILE A CA 1
ATOM 1657 C C . ILE A 1 208 ? 17.061 57.613 17.190 1.00 25.27 207 ILE A C 1
ATOM 1658 O O . ILE A 1 208 ? 16.764 57.472 16.003 1.00 25.19 207 ILE A O 1
ATOM 1663 N N . ILE A 1 209 ? 17.049 58.817 17.809 1.00 22.94 208 ILE A N 1
ATOM 1664 C CA . ILE A 1 209 ? 16.542 60.037 17.151 1.00 23.52 208 ILE A CA 1
ATOM 1665 C C . ILE A 1 209 ? 17.410 60.403 15.902 1.00 28.65 208 ILE A C 1
ATOM 1666 O O . ILE A 1 209 ? 16.929 61.088 15.003 1.00 28.37 208 ILE A O 1
ATOM 1671 N N . ASP A 1 210 ? 18.654 59.893 15.839 1.00 26.39 209 ASP A N 1
ATOM 1672 C CA . ASP A 1 210 ? 19.571 60.207 14.740 1.00 26.79 209 ASP A CA 1
ATOM 1673 C C . ASP A 1 210 ? 19.543 59.116 13.647 1.00 29.38 209 ASP A C 1
ATOM 1674 O O . ASP A 1 210 ? 20.210 59.261 12.622 1.00 29.12 209 ASP A O 1
ATOM 1679 N N . LEU A 1 211 ? 18.738 58.050 13.847 1.00 25.25 210 LEU A N 1
ATOM 1680 C CA . LEU A 1 211 ? 18.707 56.912 12.910 1.00 24.81 210 LEU A CA 1
ATOM 1681 C C . LEU A 1 211 ? 17.424 56.902 12.074 1.00 30.05 210 LEU A C 1
ATOM 1682 O O . LEU A 1 211 ? 17.157 55.920 11.375 1.00 30.79 210 LEU A O 1
ATOM 1687 N N . LEU A 1 212 ? 16.655 58.006 12.103 1.00 26.79 211 LEU A N 1
ATOM 1688 C CA . LEU A 1 212 ? 15.340 58.057 11.450 1.00 26.53 211 LEU A CA 1
ATOM 1689 C C . LEU A 1 212 ? 15.431 58.574 10.000 1.00 29.36 211 LEU A C 1
ATOM 1690 O O . LEU A 1 212 ? 14.423 58.581 9.289 1.00 26.31 211 LEU A O 1
ATOM 1695 N N . GLY A 1 213 ? 16.634 58.971 9.575 1.00 27.58 212 GLY A N 1
ATOM 1696 C CA . GLY A 1 213 ? 16.863 59.512 8.224 1.00 32.63 212 GLY A CA 1
ATOM 1697 C C . GLY A 1 213 ? 16.418 58.532 7.126 1.00 51.85 212 GLY A C 1
ATOM 1698 O O . GLY A 1 213 ? 16.736 57.327 7.232 1.00 54.57 212 GLY A O 1
ATOM 1700 N N . ALA B 1 10 ? 52.032 15.141 5.560 1.00 100.56 9 ALA B N 1
ATOM 1701 C CA . ALA B 1 10 ? 51.149 14.551 4.553 1.00 100.94 9 ALA B CA 1
ATOM 1702 C C . ALA B 1 10 ? 49.682 14.957 4.784 1.00 99.95 9 ALA B C 1
ATOM 1703 O O . ALA B 1 10 ? 48.899 15.000 3.830 1.00 99.76 9 ALA B O 1
ATOM 1705 N N . ILE B 1 11 ? 49.306 15.230 6.052 1.00 91.87 10 ILE B N 1
ATOM 1706 C CA . ILE B 1 11 ? 47.925 15.586 6.389 1.00 85.84 10 ILE B CA 1
ATOM 1707 C C . ILE B 1 11 ? 47.652 17.058 6.029 1.00 85.51 10 ILE B C 1
ATOM 1708 O O . ILE B 1 11 ? 48.368 17.954 6.487 1.00 84.67 10 ILE B O 1
ATOM 1713 N N . LYS B 1 12 ? 46.613 17.298 5.205 1.00 79.25 11 LYS B N 1
ATOM 1714 C CA . LYS B 1 12 ? 46.249 18.645 4.756 1.00 76.43 11 LYS B CA 1
ATOM 1715 C C . LYS B 1 12 ? 44.975 19.149 5.471 1.00 72.89 11 LYS B C 1
ATOM 1716 O O . LYS B 1 12 ? 44.669 20.343 5.410 1.00 70.41 11 LYS B O 1
ATOM 1722 N N . ALA B 1 13 ? 44.200 18.228 6.090 1.00 66.12 12 ALA B N 1
ATOM 1723 C CA . ALA B 1 13 ? 42.939 18.601 6.751 1.00 61.06 12 ALA B CA 1
ATOM 1724 C C . ALA B 1 13 ? 42.607 17.652 7.906 1.00 61.72 12 ALA B C 1
ATOM 1725 O O . ALA B 1 13 ? 42.826 16.446 7.799 1.00 62.94 12 ALA B O 1
ATOM 1727 N N . VAL B 1 14 ? 42.060 18.196 9.003 1.00 53.73 13 VAL B N 1
ATOM 1728 C CA . VAL B 1 14 ? 41.607 17.385 10.135 1.00 52.00 13 VAL B CA 1
ATOM 1729 C C . VAL B 1 14 ? 40.088 17.535 10.288 1.00 53.80 13 VAL B C 1
ATOM 1730 O O . VAL B 1 14 ? 39.575 18.661 10.306 1.00 50.78 13 VAL B O 1
ATOM 1734 N N . ILE B 1 15 ? 39.358 16.392 10.328 1.00 51.47 14 ILE B N 1
ATOM 1735 C CA . ILE B 1 15 ? 37.891 16.385 10.410 1.00 49.00 14 ILE B CA 1
ATOM 1736 C C . ILE B 1 15 ? 37.448 15.862 11.773 1.00 51.41 14 ILE B C 1
ATOM 1737 O O . ILE B 1 15 ? 37.906 14.801 12.206 1.00 53.30 14 ILE B O 1
ATOM 1742 N N . TYR B 1 16 ? 36.547 16.584 12.440 1.00 45.32 15 TYR B N 1
ATOM 1743 C CA . TYR B 1 16 ? 36.086 16.191 13.759 1.00 44.19 15 TYR B CA 1
ATOM 1744 C C . TYR B 1 16 ? 34.628 15.772 13.751 1.00 48.31 15 TYR B C 1
ATOM 1745 O O . TYR B 1 16 ? 33.777 16.479 13.204 1.00 46.13 15 TYR B O 1
ATOM 1754 N N . ASP B 1 17 ? 34.322 14.670 14.451 1.00 46.69 16 ASP B N 1
ATOM 1755 C CA . ASP B 1 17 ? 32.969 14.320 14.836 1.00 45.61 16 ASP B CA 1
ATOM 1756 C C . ASP B 1 17 ? 32.534 15.257 15.967 1.00 48.04 16 ASP B C 1
ATOM 1757 O O . ASP B 1 17 ? 33.389 15.862 16.609 1.00 48.23 16 ASP B O 1
ATOM 1762 N N . CYS B 1 18 ? 31.234 15.438 16.172 1.00 43.15 17 CYS B N 1
ATOM 1763 C CA . CYS B 1 18 ? 30.781 16.360 17.208 1.00 41.51 17 CYS B CA 1
ATOM 1764 C C . CYS B 1 18 ? 30.621 15.637 18.566 1.00 44.47 17 CYS B C 1
ATOM 1765 O O . CYS B 1 18 ? 31.463 15.797 19.451 1.00 43.49 17 CYS B O 1
ATOM 1768 N N . ASP B 1 19 ? 29.510 14.876 18.736 1.00 41.32 18 ASP B N 1
ATOM 1769 C CA . ASP B 1 19 ? 29.159 14.250 20.015 1.00 42.42 18 ASP B CA 1
ATOM 1770 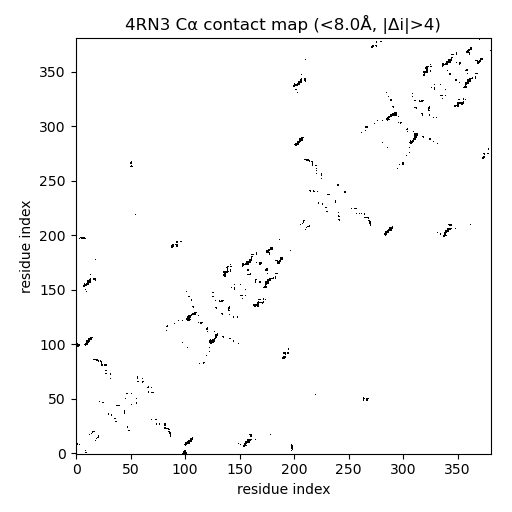C C . ASP B 1 19 ? 30.224 13.223 20.459 1.00 47.21 18 ASP B C 1
ATOM 1771 O O . ASP B 1 19 ? 30.535 12.282 19.721 1.00 46.80 18 ASP B O 1
ATOM 1776 N N . GLY B 1 20 ? 30.778 13.436 21.653 1.00 44.67 19 GLY B N 1
ATOM 1777 C CA . GLY B 1 20 ? 31.791 12.556 22.227 1.00 47.13 19 GLY B CA 1
ATOM 1778 C C . GLY B 1 20 ? 33.210 12.935 21.852 1.00 51.58 19 GLY B C 1
ATOM 1779 O O . GLY B 1 20 ? 34.165 12.376 22.391 1.00 53.53 19 GLY B O 1
ATOM 1780 N N . VAL B 1 21 ? 33.364 13.878 20.909 1.00 46.87 20 VAL B N 1
ATOM 1781 C CA . VAL B 1 21 ? 34.683 14.295 20.427 1.00 46.77 20 VAL B CA 1
ATOM 1782 C C . VAL B 1 21 ? 34.885 15.800 20.682 1.00 48.08 20 VAL B C 1
ATOM 1783 O O . VAL B 1 21 ? 35.834 16.188 21.349 1.00 48.74 20 VAL B O 1
ATOM 1795 N N . PHE B 1 23 ? 32.178 17.780 21.960 1.00 41.04 22 PHE B N 1
ATOM 1796 C CA . PHE B 1 23 ? 31.346 18.096 23.105 1.00 40.49 22 PHE B CA 1
ATOM 1797 C C . PHE B 1 23 ? 30.864 16.850 23.796 1.00 49.07 22 PHE B C 1
ATOM 1798 O O . PHE B 1 23 ? 30.691 15.807 23.153 1.00 49.13 22 PHE B O 1
ATOM 1806 N N . ASP B 1 24 ? 30.513 16.977 25.088 1.00 48.74 23 ASP B N 1
ATOM 1807 C CA . ASP B 1 24 ? 29.697 15.995 25.753 1.00 50.68 23 ASP B CA 1
ATOM 1808 C C . ASP B 1 24 ? 28.276 16.502 25.779 1.00 52.93 23 ASP B C 1
ATOM 1809 O O . ASP B 1 24 ? 28.007 17.569 26.351 1.00 51.92 23 ASP B O 1
ATOM 1814 N N . SER B 1 25 ? 27.414 15.867 24.990 1.00 48.77 24 SER B N 1
ATOM 1815 C CA . SER B 1 25 ? 26.086 16.360 24.744 1.00 47.30 24 SER B CA 1
ATOM 1816 C C . SER B 1 25 ? 25.045 15.537 25.478 1.00 51.04 24 SER B C 1
ATOM 1817 O O . SER B 1 25 ? 23.854 15.702 25.228 1.00 50.49 24 SER B O 1
ATOM 1820 N N . PHE B 1 26 ? 25.479 14.691 26.431 1.00 48.22 25 PHE B N 1
ATOM 1821 C CA . PHE B 1 26 ? 24.567 13.818 27.161 1.00 49.47 25 PHE B CA 1
ATOM 1822 C C . PHE B 1 26 ? 23.446 14.619 27.860 1.00 51.63 25 PHE B C 1
ATOM 1823 O O . PHE B 1 26 ? 22.274 14.270 27.727 1.00 50.59 25 PHE B O 1
ATOM 1831 N N . GLU B 1 27 ? 23.817 15.675 28.624 1.00 48.43 26 GLU B N 1
ATOM 1832 C CA . GLU B 1 27 ? 22.839 16.474 29.368 1.00 48.87 26 GLU B CA 1
ATOM 1833 C C . GLU B 1 27 ? 21.914 17.243 28.415 1.00 49.15 26 GLU B C 1
ATOM 1834 O O . GLU B 1 27 ? 20.739 17.442 28.728 1.00 49.16 26 GLU B O 1
ATOM 1840 N N . ALA B 1 28 ? 22.432 17.642 27.238 1.00 42.92 27 ALA B N 1
ATOM 1841 C CA . ALA B 1 28 ? 21.618 18.332 26.237 1.00 41.21 27 ALA B CA 1
ATOM 1842 C C . ALA B 1 28 ? 20.638 17.369 25.579 1.00 44.87 27 ALA B C 1
ATOM 1843 O O . ALA B 1 28 ? 19.471 17.710 25.396 1.00 45.10 27 ALA B O 1
ATOM 1845 N N . ASN B 1 29 ? 21.106 16.133 25.262 1.00 41.50 28 ASN B N 1
ATOM 1846 C CA . ASN B 1 29 ? 20.267 15.101 24.655 1.00 41.64 28 ASN B CA 1
ATOM 1847 C C . ASN B 1 29 ? 19.220 14.618 25.632 1.00 45.96 28 ASN B C 1
ATOM 1848 O O . ASN B 1 29 ? 18.081 14.382 25.239 1.00 44.99 28 ASN B O 1
ATOM 1853 N N . LEU B 1 30 ? 19.598 14.465 26.919 1.00 43.33 29 LEU B N 1
ATOM 1854 C CA . LEU B 1 30 ? 18.673 14.023 27.951 1.00 45.88 29 LEU B CA 1
ATOM 1855 C C . LEU B 1 30 ? 17.529 15.032 28.120 1.00 50.98 29 LEU B C 1
ATOM 1856 O O . LEU B 1 30 ? 16.365 14.655 28.022 1.00 50.60 29 LEU B O 1
ATOM 1861 N N . ALA B 1 31 ? 17.871 16.337 28.270 1.00 48.82 30 ALA B N 1
ATOM 1862 C CA . ALA B 1 31 ? 16.871 17.400 28.423 1.00 50.12 30 ALA B CA 1
ATOM 1863 C C . ALA B 1 31 ? 15.939 17.464 27.199 1.00 54.79 30 ALA B C 1
ATOM 1864 O O . ALA B 1 31 ? 14.741 17.724 27.344 1.00 56.22 30 ALA B O 1
ATOM 1866 N N . PHE B 1 32 ? 16.490 17.185 25.997 1.00 50.41 31 PHE B N 1
ATOM 1867 C CA . PHE B 1 32 ? 15.721 17.186 24.752 1.00 50.29 31 PHE B CA 1
ATOM 1868 C C . PHE B 1 32 ? 14.610 16.112 24.777 1.00 56.37 31 PHE B C 1
ATOM 1869 O O . PHE B 1 32 ? 13.471 16.403 24.415 1.00 56.87 31 PHE B O 1
ATOM 1877 N N . TYR B 1 33 ? 14.943 14.881 25.220 1.00 54.37 32 TYR B N 1
ATOM 1878 C CA . TYR B 1 33 ? 13.971 13.794 25.248 1.00 57.03 32 TYR B CA 1
ATOM 1879 C C . TYR B 1 33 ? 13.046 13.901 26.463 1.00 63.13 32 TYR B C 1
ATOM 1880 O O . TYR B 1 33 ? 11.888 13.507 26.374 1.00 64.05 32 TYR B O 1
ATOM 1889 N N . GLN B 1 34 ? 13.536 14.494 27.584 1.00 60.31 33 GLN B N 1
ATOM 1890 C CA . GLN B 1 34 ? 12.687 14.729 28.762 1.00 63.25 33 GLN B CA 1
ATOM 1891 C C . GLN B 1 34 ? 11.522 15.664 28.400 1.00 68.36 33 GLN B C 1
ATOM 1892 O O . GLN B 1 34 ? 10.376 15.407 28.789 1.00 70.81 33 GLN B O 1
ATOM 1898 N N . ARG B 1 35 ? 11.806 16.711 27.585 1.00 62.78 34 ARG B N 1
ATOM 1899 C CA . ARG B 1 35 ? 10.778 17.653 27.128 1.00 63.40 34 ARG B CA 1
ATOM 1900 C C . ARG B 1 35 ? 9.778 16.957 26.181 1.00 68.53 34 ARG B C 1
ATOM 1901 O O . ARG B 1 35 ? 8.577 17.214 26.264 1.00 70.91 34 ARG B O 1
ATOM 1909 N N . ILE B 1 36 ? 10.269 16.009 25.343 1.00 63.48 35 ILE B N 1
ATOM 1910 C CA . ILE B 1 36 ? 9.395 15.233 24.453 1.00 64.20 35 ILE B CA 1
ATOM 1911 C C . ILE B 1 36 ? 8.431 14.369 25.293 1.00 72.51 35 ILE B C 1
ATOM 1912 O O . ILE B 1 36 ? 7.233 14.349 25.015 1.00 73.87 35 ILE B O 1
ATOM 1925 N N . GLU B 1 38 ? 7.358 15.064 28.310 1.00 78.75 37 GLU B N 1
ATOM 1926 C CA A GLU B 1 38 ? 6.391 15.999 28.895 0.50 81.69 37 GLU B CA 1
ATOM 1927 C CA B GLU B 1 38 ? 6.387 16.013 28.888 0.50 81.75 37 GLU B CA 1
ATOM 1928 C C . GLU B 1 38 ? 5.287 16.339 27.882 1.00 86.82 37 GLU B C 1
ATOM 1929 O O 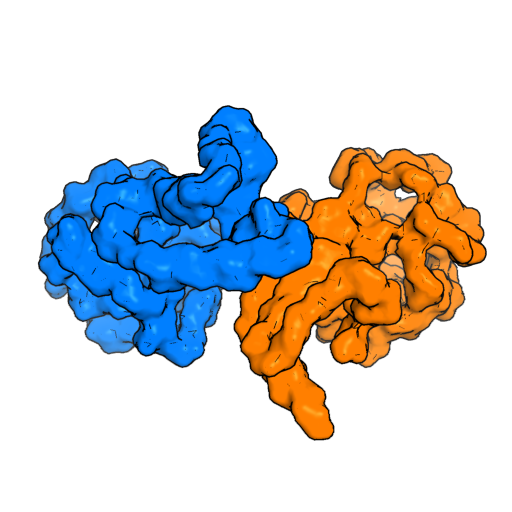. GLU B 1 38 ? 4.100 16.320 28.230 1.00 89.64 37 GLU B O 1
ATOM 1956 N N . GLY B 1 41 ? 3.013 13.442 27.343 1.00 93.30 40 GLY B N 1
ATOM 1957 C CA . GLY B 1 41 ? 2.356 13.002 28.572 1.00 97.21 40 GLY B CA 1
ATOM 1958 C C . GLY B 1 41 ? 2.932 11.711 29.125 1.00 101.21 40 GLY B C 1
ATOM 1959 O O . GLY B 1 41 ? 2.269 11.009 29.894 1.00 104.76 40 GLY B O 1
ATOM 1960 N N . ARG B 1 42 ? 4.175 11.386 28.729 1.00 93.89 41 ARG B N 1
ATOM 1961 C CA . ARG B 1 42 ? 4.852 10.163 29.159 1.00 93.90 41 ARG B CA 1
ATOM 1962 C C . ARG B 1 42 ? 5.698 10.424 30.409 1.00 98.07 41 ARG B C 1
ATOM 1963 O O . ARG B 1 42 ? 6.181 11.543 30.607 1.00 96.10 41 ARG B O 1
ATOM 1971 N N . PRO B 1 43 ? 5.958 9.378 31.243 1.00 97.01 42 PRO B N 1
ATOM 1972 C CA . PRO B 1 43 ? 6.784 9.597 32.443 1.00 98.07 42 PRO B CA 1
ATOM 1973 C C . PRO B 1 43 ? 8.210 10.046 32.095 1.00 97.30 42 PRO B C 1
ATOM 1974 O O . PRO B 1 43 ? 8.694 9.790 30.990 1.00 93.53 42 PRO B O 1
ATOM 1978 N N . ARG B 1 44 ? 8.878 10.710 33.053 1.00 94.01 43 ARG B N 1
ATOM 1979 C CA . ARG B 1 44 ? 10.236 11.240 32.889 1.00 90.24 43 ARG B CA 1
ATOM 1980 C C . ARG B 1 44 ? 11.278 10.085 32.862 1.00 94.39 43 ARG B C 1
ATOM 1981 O O . ARG B 1 44 ? 11.179 9.153 33.665 1.00 98.03 43 ARG B O 1
ATOM 1989 N N . LEU B 1 45 ? 12.272 10.143 31.907 1.00 86.95 44 LEU B N 1
ATOM 1990 C CA . LEU B 1 45 ? 13.323 9.110 31.805 1.00 86.69 44 LEU B CA 1
ATOM 1991 C C . LEU B 1 45 ? 14.170 9.077 33.073 1.00 94.01 44 LEU B C 1
ATOM 1992 O O . LEU B 1 45 ? 14.311 10.103 33.746 1.00 93.90 44 LEU B O 1
ATOM 1997 N N . SER B 1 46 ? 14.721 7.897 33.415 1.00 93.73 45 SER B N 1
ATOM 1998 C CA . SER B 1 46 ? 15.517 7.737 34.630 1.00 97.09 45 SER B CA 1
ATOM 1999 C C . SER B 1 46 ? 16.998 7.611 34.305 1.00 99.37 45 SER B C 1
ATOM 2000 O O . SER B 1 46 ? 17.377 6.799 33.453 1.00 97.82 45 SER B O 1
ATOM 2003 N N . ARG B 1 47 ? 17.855 8.387 35.020 1.00 96.43 46 ARG B N 1
ATOM 2004 C CA . ARG B 1 47 ? 19.315 8.309 34.860 1.00 95.37 46 ARG B CA 1
ATOM 2005 C C . ARG B 1 47 ? 19.835 6.931 35.290 1.00 104.12 46 ARG B C 1
ATOM 2006 O O . ARG B 1 47 ? 20.893 6.496 34.828 1.00 102.75 46 ARG B O 1
ATOM 2014 N N . ASP B 1 48 ? 19.090 6.251 36.187 1.00 106.44 47 ASP B N 1
ATOM 2015 C CA . ASP B 1 48 ? 19.480 4.939 36.718 1.00 111.28 47 ASP B CA 1
ATOM 2016 C C . ASP B 1 48 ? 19.157 3.808 35.718 1.00 114.55 47 ASP B C 1
ATOM 2017 O O . ASP B 1 48 ? 19.701 2.706 35.838 1.00 116.87 47 ASP B O 1
ATOM 2022 N N . ASN B 1 49 ? 18.278 4.083 34.733 1.00 107.78 48 ASN B N 1
ATOM 2023 C CA . ASN B 1 49 ? 17.945 3.101 33.702 1.00 106.90 48 ASN B CA 1
ATOM 2024 C C . ASN B 1 49 ? 19.061 3.051 32.645 1.00 107.17 48 ASN B C 1
ATOM 2025 O O . ASN B 1 49 ? 19.257 4.016 31.911 1.00 102.28 48 ASN B O 1
ATOM 2030 N N . GLU B 1 50 ? 19.829 1.942 32.615 1.00 106.14 49 GLU B N 1
ATOM 2031 C CA . GLU B 1 50 ? 20.999 1.811 31.739 1.00 103.63 49 GLU B CA 1
ATOM 2032 C C . GLU B 1 50 ? 20.600 1.792 30.252 1.00 102.61 49 GLU B C 1
ATOM 2033 O O . GLU B 1 50 ? 21.264 2.438 29.431 1.00 98.41 49 GLU B O 1
ATOM 2035 N N . GLU B 1 51 ? 19.531 1.028 29.898 1.00 99.67 50 GLU B N 1
ATOM 2036 C CA . GLU B 1 51 ? 19.102 0.899 28.498 1.00 96.33 50 GLU B CA 1
ATOM 2037 C C . GLU B 1 51 ? 18.622 2.249 27.942 1.00 95.25 50 GLU B C 1
ATOM 2038 O O . GLU B 1 51 ? 19.029 2.638 26.847 1.00 91.41 50 GLU B O 1
ATOM 2044 N N . GLN B 1 52 ? 17.781 2.982 28.718 1.00 91.66 51 GLN B N 1
ATOM 2045 C CA . GLN B 1 52 ? 17.278 4.300 28.302 1.00 87.47 51 GLN B CA 1
ATOM 2046 C C . GLN B 1 52 ? 18.435 5.270 28.038 1.00 88.24 51 GLN B C 1
ATOM 2047 O O . GLN B 1 52 ? 18.414 6.000 27.045 1.00 84.02 51 GLN B O 1
ATOM 2061 N N . ARG B 1 54 ? 21.634 4.521 27.302 1.00 87.50 53 ARG B N 1
ATOM 2062 C CA . ARG B 1 54 ? 22.502 4.076 26.203 1.00 86.89 53 ARG B CA 1
ATOM 2063 C C . ARG B 1 54 ? 21.899 4.427 24.813 1.00 89.01 53 ARG B C 1
ATOM 2064 O O . ARG B 1 54 ? 22.645 4.620 23.857 1.00 86.17 53 ARG B O 1
ATOM 2066 N N . ILE B 1 55 ? 20.553 4.493 24.713 1.00 87.34 54 ILE B N 1
ATOM 2067 C CA . ILE B 1 55 ? 19.876 4.750 23.428 1.00 85.73 54 ILE B CA 1
ATOM 2068 C C . ILE B 1 55 ? 20.045 6.235 22.998 1.00 88.74 54 ILE B C 1
ATOM 2069 O O . ILE B 1 55 ? 20.425 6.505 21.855 1.00 86.26 54 ILE B O 1
ATOM 2074 N N . LEU B 1 56 ? 19.752 7.184 23.912 1.00 87.02 55 LEU B N 1
ATOM 2075 C CA . LEU B 1 56 ? 19.795 8.619 23.591 1.00 85.01 55 LEU B CA 1
ATOM 2076 C C . LEU B 1 56 ? 21.251 9.152 23.513 1.00 89.74 55 LEU B C 1
ATOM 2077 O O . LEU B 1 56 ? 21.483 10.218 22.934 1.00 86.83 55 LEU B O 1
ATOM 2082 N N . HIS B 1 57 ? 22.212 8.425 24.113 1.00 90.10 56 HIS B N 1
ATOM 2083 C CA . HIS B 1 57 ? 23.608 8.864 24.137 1.00 90.09 56 HIS B CA 1
ATOM 2084 C C . HIS B 1 57 ? 24.393 8.317 22.928 1.00 95.09 56 HIS B C 1
ATOM 2085 O O . HIS B 1 57 ? 25.560 8.678 22.741 1.00 94.13 56 HIS B O 1
ATOM 2087 N N . THR B 1 58 ? 23.752 7.466 22.098 1.00 93.10 57 THR B N 1
ATOM 2088 C CA . THR B 1 58 ? 24.445 6.847 20.972 1.00 93.81 57 THR B CA 1
ATOM 2089 C C . THR B 1 58 ? 23.741 7.165 19.630 1.00 97.35 57 THR B C 1
ATOM 2090 O O . THR B 1 58 ? 24.405 7.567 18.674 1.00 96.05 57 THR B O 1
ATOM 2094 N N . TYR B 1 59 ? 22.412 6.948 19.552 1.00 95.13 58 TYR B N 1
ATOM 2095 C CA . TYR B 1 59 ? 21.689 7.089 18.283 1.00 94.63 58 TYR B CA 1
ATOM 2096 C C . TYR B 1 59 ? 20.660 8.226 18.331 1.00 97.60 58 TYR B C 1
ATOM 2097 O O . TYR B 1 59 ? 20.321 8.717 19.411 1.00 97.11 58 TYR B O 1
ATOM 2106 N N . ALA B 1 60 ? 20.141 8.623 17.145 1.00 93.75 59 ALA B N 1
ATOM 2107 C CA . ALA B 1 60 ? 19.086 9.632 17.034 1.00 92.55 59 ALA B CA 1
ATOM 2108 C C . ALA B 1 60 ? 17.717 8.964 16.783 1.00 98.16 59 ALA B C 1
ATOM 2109 O O . ALA B 1 60 ? 16.710 9.659 16.605 1.00 97.45 59 ALA B O 1
ATOM 2111 N N . ASN B 1 61 ? 17.683 7.600 16.800 1.00 96.93 60 ASN B N 1
ATOM 2112 C CA . ASN B 1 61 ? 16.444 6.830 16.594 1.00 98.34 60 ASN B CA 1
ATOM 2113 C C . ASN B 1 61 ? 15.715 6.577 17.938 1.00 102.91 60 ASN B C 1
ATOM 2114 O O . ASN B 1 61 ? 14.946 5.615 18.054 1.00 104.36 60 ASN B O 1
ATOM 2119 N N . ARG B 1 62 ? 15.953 7.449 18.944 1.00 98.14 61 ARG B N 1
ATOM 2120 C CA . ARG B 1 62 ? 15.331 7.313 20.262 1.00 123.85 61 ARG B CA 1
ATOM 2121 C C . ARG B 1 62 ? 13.850 7.688 20.207 1.00 146.71 61 ARG B C 1
ATOM 2122 O O . ARG B 1 62 ? 12.993 6.808 20.153 1.00 108.23 61 ARG B O 1
ATOM 2124 N N . GLY B 1 73 ? 2.429 4.046 15.330 1.00 110.37 72 GLY B N 1
ATOM 2125 C CA . GLY B 1 73 ? 1.617 4.935 16.151 1.00 111.25 72 GLY B CA 1
ATOM 2126 C C . GLY B 1 73 ? 2.415 5.662 17.214 1.00 112.90 72 GLY B C 1
ATOM 2127 O O . GLY B 1 73 ? 3.422 5.139 17.704 1.00 111.30 72 GLY B O 1
ATOM 2128 N N . ASP B 1 74 ? 1.973 6.914 17.575 1.00 109.16 73 ASP B N 1
ATOM 2129 C CA . ASP B 1 74 ? 2.640 7.765 18.596 1.00 107.15 73 ASP B CA 1
ATOM 2130 C C . ASP B 1 74 ? 4.012 8.300 18.089 1.00 106.82 73 ASP B C 1
ATOM 2131 O O . ASP B 1 74 ? 4.436 9.388 18.495 1.00 104.78 73 ASP B O 1
ATOM 2133 N N . TRP B 1 75 ? 4.690 7.536 17.198 1.00 102.03 74 TRP B N 1
ATOM 2134 C CA . TRP B 1 75 ? 5.982 7.946 16.628 1.00 98.81 74 TRP B CA 1
ATOM 2135 C C . TRP B 1 75 ? 5.831 9.233 15.795 1.00 100.96 74 TRP B C 1
ATOM 2136 O O . TRP B 1 75 ? 6.692 10.111 15.860 1.00 97.85 74 TRP B O 1
ATOM 2147 N N . GLU B 1 76 ? 4.726 9.341 15.015 1.00 99.30 75 GLU B N 1
ATOM 2148 C CA . GLU B 1 76 ? 4.461 10.521 14.182 1.00 98.76 75 GLU B CA 1
ATOM 2149 C C . GLU B 1 76 ? 4.280 11.776 15.050 1.00 101.65 75 GLU B C 1
ATOM 2150 O O . GLU B 1 76 ? 4.779 12.844 14.696 1.00 99.63 75 GLU B O 1
ATOM 2152 N N . GLU B 1 77 ? 3.587 11.636 16.207 1.00 99.49 76 GLU B N 1
ATOM 2153 C CA . GLU B 1 77 ? 3.388 12.744 17.147 1.00 99.34 76 GLU B CA 1
ATOM 2154 C C . GLU B 1 77 ? 4.699 13.087 17.865 1.00 100.03 76 GLU B C 1
ATOM 2155 O O . GLU B 1 77 ? 4.949 14.256 18.164 1.00 98.91 76 GLU B O 1
ATOM 2157 N N . ALA B 1 78 ? 5.547 12.062 18.131 1.00 94.75 77 ALA B N 1
ATOM 2158 C CA . ALA B 1 78 ? 6.836 12.260 18.804 1.00 91.92 77 ALA B CA 1
ATOM 2159 C C . ALA B 1 78 ? 7.804 13.069 17.923 1.00 92.86 77 ALA B C 1
ATOM 2160 O O . ALA B 1 78 ? 8.494 13.960 18.426 1.00 91.14 77 ALA B O 1
ATOM 2162 N N . VAL B 1 79 ? 7.829 12.778 16.595 1.00 88.67 78 VAL B N 1
ATOM 2163 C CA . VAL B 1 79 ? 8.678 13.514 15.639 1.00 86.30 78 VAL B CA 1
ATOM 2164 C C . VAL B 1 79 ? 8.175 14.968 15.510 1.00 89.96 78 VAL B C 1
ATOM 2165 O O . VAL B 1 79 ? 8.984 15.895 15.383 1.00 87.94 78 VAL B O 1
ATOM 2169 N N . ARG B 1 80 ? 6.837 15.166 15.598 1.00 88.39 79 ARG B N 1
ATOM 2170 C CA . ARG B 1 80 ? 6.231 16.500 15.555 1.00 89.11 79 ARG B CA 1
ATOM 2171 C C . ARG B 1 80 ? 6.684 17.333 16.763 1.00 91.33 79 ARG B C 1
ATOM 2172 O O . ARG B 1 80 ? 7.011 18.512 16.612 1.00 90.48 79 ARG B O 1
ATOM 2180 N N . CYS B 1 81 ? 6.748 16.694 17.963 1.00 87.14 80 CYS B N 1
ATOM 2181 C CA . CYS B 1 81 ? 7.181 17.359 19.195 1.00 86.00 80 CYS B CA 1
ATOM 2182 C C . CYS B 1 81 ? 8.671 17.716 19.119 1.00 84.49 80 CYS B C 1
ATOM 2183 O O . CYS B 1 81 ? 9.059 18.806 19.536 1.00 83.24 80 CYS B O 1
ATOM 2186 N N . ALA B 1 82 ? 9.508 16.791 18.586 1.00 77.88 81 ALA B N 1
ATOM 2187 C CA . ALA B 1 82 ? 10.960 17.005 18.477 1.00 74.51 81 ALA B CA 1
ATOM 2188 C C . ALA B 1 82 ? 11.286 18.241 17.608 1.00 75.65 81 ALA B C 1
ATOM 2189 O O . ALA B 1 82 ? 12.154 19.041 17.971 1.00 72.93 81 ALA B O 1
ATOM 2191 N N . GLY B 1 83 ? 10.549 18.404 16.506 1.00 72.74 82 GLY B N 1
ATOM 2192 C CA . GLY B 1 83 ? 10.728 19.534 15.599 1.00 71.84 82 GLY B CA 1
ATOM 2193 C C . GLY B 1 83 ? 10.202 20.846 16.155 1.00 75.68 82 GLY B C 1
ATOM 2194 O O . GLY B 1 83 ? 10.572 21.922 15.672 1.00 75.33 82 GLY B O 1
ATOM 2195 N N . ALA B 1 84 ? 9.329 20.770 17.179 1.00 72.28 83 ALA B N 1
ATOM 2196 C CA . ALA B 1 84 ? 8.746 21.963 17.795 1.00 72.91 83 ALA B CA 1
ATOM 2197 C C . ALA B 1 84 ? 9.693 22.571 18.857 1.00 72.77 83 ALA B C 1
ATOM 2198 O O . ALA B 1 84 ? 9.575 23.758 19.180 1.00 73.68 83 ALA B O 1
ATOM 2200 N N . ILE B 1 85 ? 10.618 21.756 19.402 1.00 64.81 84 ILE B N 1
ATOM 2201 C CA . ILE B 1 85 ? 11.545 22.212 20.448 1.00 62.13 84 ILE B CA 1
ATOM 2202 C C . ILE B 1 85 ? 12.592 23.142 19.856 1.00 61.91 84 ILE B C 1
ATOM 2203 O O . ILE B 1 85 ? 13.244 22.786 18.862 1.00 59.65 84 ILE B O 1
ATOM 2208 N N . ASP B 1 86 ? 12.804 24.323 20.494 1.00 57.29 85 ASP B N 1
ATOM 2209 C CA . ASP B 1 86 ? 13.871 25.226 20.091 1.00 54.70 85 ASP B CA 1
ATOM 2210 C C . ASP B 1 86 ? 15.217 24.718 20.632 1.00 54.02 85 ASP B C 1
ATOM 2211 O O . ASP B 1 86 ? 15.501 24.864 21.829 1.00 53.72 85 ASP B O 1
ATOM 2216 N N . TYR B 1 87 ? 16.036 24.079 19.751 1.00 47.66 86 TYR B N 1
ATOM 2217 C CA . TYR B 1 87 ? 17.292 23.461 20.176 1.00 44.96 86 TYR B CA 1
ATOM 2218 C C . TYR B 1 87 ? 18.289 24.518 20.647 1.00 45.01 86 TYR B C 1
ATOM 2219 O O . TYR B 1 87 ? 19.239 24.187 21.344 1.00 43.46 86 TYR B O 1
ATOM 2228 N N . ARG B 1 88 ? 18.018 25.801 20.341 1.00 41.69 87 ARG B N 1
ATOM 2229 C CA . ARG B 1 88 ? 18.866 26.921 20.766 1.00 41.23 87 ARG B CA 1
ATOM 2230 C C . ARG B 1 88 ? 18.946 26.993 22.316 1.00 45.81 87 ARG B C 1
ATOM 2231 O O . ARG B 1 88 ? 19.989 27.371 22.865 1.00 44.86 87 ARG B O 1
ATOM 2239 N N . GLU B 1 89 ? 17.879 26.535 23.005 1.00 43.25 88 GLU B N 1
ATOM 2240 C CA . GLU B 1 89 ? 17.826 26.512 24.470 1.00 43.79 88 GLU B CA 1
ATOM 2241 C C . GLU B 1 89 ? 18.644 25.329 25.043 1.00 46.07 88 GLU B C 1
ATOM 2242 O O . GLU B 1 89 ? 19.003 25.340 26.226 1.00 46.90 88 GLU B O 1
ATOM 2248 N N . LEU B 1 90 ? 18.908 24.305 24.213 1.00 40.55 89 LEU B N 1
ATOM 2249 C CA . LEU B 1 90 ? 19.590 23.079 24.662 1.00 39.67 89 LEU B CA 1
ATOM 2250 C C . LEU B 1 90 ? 21.104 23.141 24.413 1.00 40.70 89 LEU B C 1
ATOM 2251 O O . LEU B 1 90 ? 21.872 22.437 25.079 1.00 40.01 89 LEU B O 1
ATOM 2256 N N . VAL B 1 91 ? 21.532 23.965 23.444 1.00 35.32 90 VAL B N 1
ATOM 2257 C CA . VAL B 1 91 ? 22.944 24.060 23.065 1.00 34.24 90 VAL B CA 1
ATOM 2258 C C . VAL B 1 91 ? 23.846 24.446 24.302 1.00 38.67 90 VAL B C 1
ATOM 2259 O O . VAL B 1 91 ? 24.909 23.851 24.486 1.00 37.96 90 VAL B O 1
ATOM 2263 N N . PRO B 1 92 ? 23.395 25.374 25.197 1.00 37.25 91 PRO B N 1
ATOM 2264 C CA . PRO B 1 92 ? 24.249 25.746 26.345 1.00 38.02 91 PRO B CA 1
ATOM 2265 C C . PRO B 1 92 ? 24.481 24.574 27.325 1.00 43.71 91 PRO B C 1
ATOM 2266 O O . PRO B 1 92 ? 25.352 24.663 28.178 1.00 44.68 91 PRO B O 1
ATOM 2270 N N . LEU B 1 93 ? 23.691 23.476 27.198 1.00 41.65 92 LEU B N 1
ATOM 2271 C CA . LEU B 1 93 ? 23.825 22.296 28.085 1.00 43.29 92 LEU B CA 1
ATOM 2272 C C . LEU B 1 93 ? 25.009 21.418 27.669 1.00 45.85 92 LEU B C 1
ATOM 2273 O O . LEU B 1 93 ? 25.375 20.480 28.396 1.00 47.63 92 LEU B O 1
ATOM 2286 N N . ILE B 1 95 ? 28.818 20.348 26.979 1.00 40.43 94 ILE B N 1
ATOM 2287 C CA . ILE B 1 95 ? 30.088 20.630 27.644 1.00 41.25 94 ILE B CA 1
ATOM 2288 C C . ILE B 1 95 ? 31.255 20.325 26.690 1.00 43.17 94 ILE B C 1
ATOM 2289 O O . ILE B 1 95 ? 31.420 19.182 26.269 1.00 43.89 94 ILE B O 1
ATOM 2302 N N . GLU B 1 97 ? 34.760 19.344 25.155 1.00 38.20 96 GLU B N 1
ATOM 2303 C CA . GLU B 1 97 ? 35.835 18.447 25.576 1.00 40.84 96 GLU B CA 1
ATOM 2304 C C . GLU B 1 97 ? 37.090 19.236 25.912 1.00 46.37 96 GLU B C 1
ATOM 2305 O O . GLU B 1 97 ? 37.389 20.232 25.252 1.00 44.07 96 GLU B O 1
ATOM 2311 N N . GLU B 1 98 ? 37.801 18.823 26.977 1.00 47.13 97 GLU B N 1
ATOM 2312 C CA . GLU B 1 98 ? 38.974 19.539 27.478 1.00 48.42 97 GLU B CA 1
ATOM 2313 C C . GLU B 1 98 ? 40.068 19.677 26.396 1.00 51.67 97 GLU B C 1
ATOM 2314 O O . GLU B 1 98 ? 40.389 18.704 25.704 1.00 52.17 97 GLU B O 1
ATOM 2316 N N . GLY B 1 99 ? 40.575 20.906 26.230 1.00 46.04 98 GLY B N 1
ATOM 2317 C CA . GLY B 1 99 ? 41.676 21.203 25.318 1.00 45.59 98 GLY B CA 1
ATOM 2318 C C . GLY B 1 99 ? 41.293 21.265 23.848 1.00 45.87 98 GLY B C 1
ATOM 2319 O O . GLY B 1 99 ? 42.161 21.461 22.993 1.00 46.40 98 GLY B O 1
ATOM 2320 N N . PHE B 1 100 ? 39.980 21.126 23.532 1.00 39.14 99 PHE B N 1
ATOM 2321 C CA . PHE B 1 100 ? 39.543 21.082 22.133 1.00 36.60 99 PHE B CA 1
ATOM 2322 C C . PHE B 1 100 ? 39.830 22.419 21.386 1.00 40.23 99 PHE B C 1
ATOM 2323 O O . PHE B 1 100 ? 40.434 22.395 20.307 1.00 41.10 99 PHE B O 1
ATOM 2331 N N . ARG B 1 101 ? 39.358 23.561 21.923 1.00 35.29 100 ARG B N 1
ATOM 2332 C CA . ARG B 1 101 ? 39.582 24.834 21.237 1.00 33.49 100 ARG B CA 1
ATOM 2333 C C . ARG B 1 101 ? 41.096 25.176 21.206 1.00 38.10 100 ARG B C 1
ATOM 2334 O O . ARG B 1 101 ? 41.601 25.598 20.168 1.00 38.01 100 ARG B O 1
ATOM 2342 N N . GLU B 1 102 ? 41.833 24.864 22.307 1.00 36.04 101 GLU B N 1
ATOM 2343 C CA . GLU B 1 102 ? 43.303 25.038 22.352 1.00 37.62 101 GLU B CA 1
ATOM 2344 C C . GLU B 1 102 ? 43.983 24.226 21.228 1.00 41.54 101 GLU B C 1
ATOM 2345 O O . GLU B 1 102 ? 44.950 24.696 20.626 1.00 42.21 101 GLU B O 1
ATOM 2351 N N . ALA B 1 103 ? 43.447 23.018 20.926 1.00 37.28 102 ALA B N 1
ATOM 2352 C CA . ALA B 1 103 ? 43.971 22.177 19.839 1.00 39.01 102 ALA B CA 1
ATOM 2353 C C . ALA B 1 103 ? 43.671 22.802 18.466 1.00 41.62 102 ALA B C 1
ATOM 2354 O O . ALA B 1 103 ? 44.535 22.791 17.577 1.00 42.99 102 ALA B O 1
ATOM 2356 N N . LEU B 1 104 ? 42.443 23.369 18.297 1.00 35.73 103 LEU B N 1
ATOM 2357 C CA . LEU B 1 104 ? 42.066 24.062 17.057 1.00 34.02 103 LEU B CA 1
ATOM 2358 C C . LEU B 1 104 ? 42.985 25.255 16.805 1.00 37.73 103 LEU B C 1
ATOM 2359 O O . LEU B 1 104 ? 43.402 25.479 15.668 1.00 39.00 103 LEU B O 1
ATOM 2364 N N . ASP B 1 105 ? 43.341 26.005 17.881 1.00 32.05 104 ASP B N 1
ATOM 2365 C CA . ASP B 1 105 ? 44.254 27.153 17.771 1.00 32.91 104 ASP B CA 1
ATOM 2366 C C . ASP B 1 105 ? 45.647 26.713 17.310 1.00 42.00 104 ASP B C 1
ATOM 2367 O O . ASP B 1 105 ? 46.328 27.474 16.612 1.00 43.82 104 ASP B O 1
ATOM 2372 N N . THR B 1 106 ? 46.084 25.481 17.696 1.00 40.57 105 THR B N 1
ATOM 2373 C CA A THR B 1 106 ? 47.393 24.972 17.287 0.50 44.20 105 THR B CA 1
ATOM 2374 C CA B THR B 1 106 ? 47.400 24.983 17.266 0.50 43.85 105 THR B CA 1
ATOM 2375 C C . THR B 1 106 ? 47.326 24.471 15.827 1.00 49.01 105 THR B C 1
ATOM 2376 O O . THR B 1 106 ? 48.314 24.523 15.116 1.00 50.69 105 THR B O 1
ATOM 2383 N N . LEU B 1 107 ? 46.127 24.037 15.378 1.00 45.38 106 LEU B N 1
ATOM 2384 C CA . LEU B 1 107 ? 45.948 23.526 14.010 1.00 46.99 106 LEU B CA 1
ATOM 2385 C C . LEU B 1 107 ? 45.667 24.650 12.998 1.00 52.79 106 LEU B C 1
ATOM 2386 O O . LEU B 1 107 ? 46.015 24.508 11.826 1.00 54.90 106 LEU B O 1
ATOM 2391 N N . LYS B 1 108 ? 44.932 25.709 13.419 1.00 48.52 107 LYS B N 1
ATOM 2392 C CA . LYS B 1 108 ? 44.480 26.758 12.488 1.00 48.49 107 LYS B CA 1
ATOM 2393 C C . LYS B 1 108 ? 45.650 27.338 11.682 1.00 55.53 107 LYS B C 1
ATOM 2394 O O . LYS B 1 108 ? 46.673 27.724 12.255 1.00 55.79 107 LYS B O 1
ATOM 2400 N N . GLY B 1 109 ? 45.493 27.368 10.359 1.00 54.53 108 GLY B N 1
ATOM 2401 C CA . GLY B 1 109 ? 46.528 27.858 9.455 1.00 57.79 108 GLY B CA 1
ATOM 2402 C C . GLY B 1 109 ? 47.468 26.766 8.980 1.00 65.51 108 GLY B C 1
ATOM 2403 O O . GLY B 1 109 ? 48.054 26.877 7.900 1.00 68.79 108 GLY B O 1
ATOM 2404 N N . ARG B 1 110 ? 47.633 25.701 9.793 1.00 61.34 109 ARG B N 1
ATOM 2405 C CA . ARG B 1 110 ? 48.528 24.594 9.452 1.00 64.50 109 ARG B CA 1
ATOM 2406 C C . ARG B 1 110 ? 47.800 23.553 8.616 1.00 68.72 109 ARG B C 1
ATOM 2407 O O . ARG B 1 110 ? 48.393 22.973 7.702 1.00 72.10 109 ARG B O 1
ATOM 2415 N N . VAL B 1 111 ? 46.509 23.300 8.932 1.00 61.58 110 VAL B N 1
ATOM 2416 C CA . VAL B 1 111 ? 45.685 22.333 8.189 1.00 61.43 110 VAL B CA 1
ATOM 2417 C C . VAL B 1 111 ? 44.281 22.886 7.998 1.00 62.03 110 VAL B C 1
ATOM 2418 O O . VAL B 1 111 ? 43.843 23.749 8.770 1.00 58.95 110 VAL B O 1
ATOM 2422 N N . GLY B 1 112 ? 43.559 22.344 7.014 1.00 58.85 111 GLY B N 1
ATOM 2423 C CA . GLY B 1 112 ? 42.142 22.620 6.843 1.00 55.53 111 GLY B CA 1
ATOM 2424 C C . GLY B 1 112 ? 41.334 21.983 7.953 1.00 55.96 111 GLY B C 1
ATOM 2425 O O . GLY B 1 112 ? 41.753 20.970 8.519 1.00 55.48 111 GLY B O 1
ATOM 2426 N N . LEU B 1 113 ? 40.247 22.627 8.363 1.00 50.19 112 LEU B N 1
ATOM 2427 C CA . LEU B 1 113 ? 39.448 22.110 9.471 1.00 47.08 112 LEU B CA 1
ATOM 2428 C C . LEU B 1 113 ? 37.995 21.915 9.050 1.00 50.05 112 LEU B C 1
ATOM 2429 O O . LEU B 1 113 ? 37.414 22.778 8.385 1.00 49.43 112 LEU B O 1
ATOM 2434 N N . GLY B 1 114 ? 37.431 20.772 9.413 1.00 46.35 113 GLY B N 1
ATOM 2435 C CA . GLY B 1 114 ? 36.060 20.445 9.066 1.00 45.11 113 GLY B CA 1
ATOM 2436 C C . GLY B 1 114 ? 35.317 19.700 10.149 1.00 46.81 113 GLY B C 1
ATOM 2437 O O . GLY B 1 114 ? 35.929 19.162 11.083 1.00 45.64 113 GLY B O 1
ATOM 2438 N N . VAL B 1 115 ? 33.984 19.668 10.036 1.00 42.63 114 VAL B N 1
ATOM 2439 C CA . VAL B 1 115 ? 33.126 18.921 10.947 1.00 41.31 114 VAL B CA 1
ATOM 2440 C C . VAL B 1 115 ? 32.304 17.891 10.153 1.00 47.15 114 VAL B C 1
ATOM 2441 O O . VAL B 1 115 ? 31.836 18.193 9.058 1.00 47.40 114 VAL B O 1
ATOM 2445 N N . CYS B 1 116 ? 32.165 16.670 10.692 1.00 45.22 115 CYS B N 1
ATOM 2446 C CA . CYS B 1 116 ? 31.314 15.652 10.095 1.00 46.66 115 CYS B CA 1
ATOM 2447 C C . CYS B 1 116 ? 30.421 15.041 11.161 1.00 48.90 115 CYS B C 1
ATOM 2448 O O . CYS B 1 116 ? 30.903 14.297 12.021 1.00 48.19 115 CYS B O 1
ATOM 2451 N N . THR B 1 117 ? 29.135 15.408 11.155 1.00 44.59 116 THR B N 1
ATOM 2452 C CA . THR B 1 117 ? 28.198 14.971 12.183 1.00 43.35 116 THR B CA 1
ATOM 2453 C C . THR B 1 117 ? 26.951 14.332 11.555 1.00 48.45 116 THR B C 1
ATOM 2454 O O . THR B 1 117 ? 26.599 14.647 10.413 1.00 48.69 116 THR B O 1
ATOM 2458 N N . ASN B 1 118 ? 26.259 13.464 12.323 1.00 45.42 117 ASN B N 1
ATOM 2459 C CA . ASN B 1 118 ? 24.973 12.915 11.908 1.00 45.88 117 ASN B CA 1
ATOM 2460 C C . ASN B 1 118 ? 23.824 13.793 12.424 1.00 48.61 117 ASN B C 1
ATOM 2461 O O . ASN B 1 118 ? 22.659 13.477 12.191 1.00 48.70 117 ASN B O 1
ATOM 2466 N N . ARG B 1 119 ? 24.163 14.941 13.086 1.00 44.29 118 ARG B N 1
ATOM 2467 C CA . ARG B 1 119 ? 23.165 15.942 13.477 1.00 43.55 118 ARG B CA 1
ATOM 2468 C C . ARG B 1 119 ? 22.493 16.490 12.250 1.00 50.18 118 ARG B C 1
ATOM 2469 O O . ARG B 1 119 ? 23.141 16.636 11.207 1.00 50.31 118 ARG B O 1
ATOM 2477 N N . SER B 1 120 ? 21.180 16.688 12.317 1.00 48.36 119 SER B N 1
ATOM 2478 C CA . SER B 1 120 ? 20.423 17.122 11.164 1.00 50.17 119 SER B CA 1
ATOM 2479 C C . SER B 1 120 ? 20.629 18.615 10.880 1.00 55.23 119 SER B C 1
ATOM 2480 O O . SER B 1 120 ? 20.978 18.978 9.758 1.00 56.45 119 SER B O 1
ATOM 2483 N N . THR B 1 121 ? 20.382 19.492 11.890 1.00 50.88 120 THR B N 1
ATOM 2484 C CA . THR B 1 121 ? 20.305 20.939 11.643 1.00 50.68 120 THR B CA 1
ATOM 2485 C C . THR B 1 121 ? 21.011 21.787 12.755 1.00 52.32 120 THR B C 1
ATOM 2486 O O . THR B 1 121 ? 21.297 22.962 12.535 1.00 52.85 120 THR B O 1
ATOM 2490 N N . SER B 1 122 ? 21.213 21.204 13.942 1.00 45.55 121 SER B N 1
ATOM 2491 C CA . SER B 1 122 ? 21.715 21.926 15.134 1.00 42.70 121 SER B CA 1
ATOM 2492 C C . SER B 1 122 ? 23.222 22.345 15.020 1.00 40.88 121 SER B C 1
ATOM 2493 O O . SER B 1 122 ? 23.679 23.187 15.795 1.00 40.00 121 SER B O 1
ATOM 2504 N N . ASP B 1 124 ? 25.420 24.012 12.930 1.00 36.44 123 ASP B N 1
ATOM 2505 C CA . ASP B 1 124 ? 25.817 25.422 12.690 1.00 37.25 123 ASP B CA 1
ATOM 2506 C C . ASP B 1 124 ? 25.520 26.283 13.911 1.00 38.96 123 ASP B C 1
ATOM 2507 O O . ASP B 1 124 ? 26.330 27.131 14.287 1.00 37.39 123 ASP B O 1
ATOM 2520 N N . VAL B 1 126 ? 25.334 25.189 17.078 1.00 30.32 125 VAL B N 1
ATOM 2521 C CA . VAL B 1 126 ? 26.295 24.793 18.116 1.00 29.94 125 VAL B CA 1
ATOM 2522 C C . VAL B 1 126 ? 27.627 25.557 17.935 1.00 33.38 125 VAL B C 1
ATOM 2523 O O . VAL B 1 126 ? 28.159 26.109 18.901 1.00 32.32 125 VAL B O 1
ATOM 2527 N N . LEU B 1 127 ? 28.137 25.609 16.688 1.00 30.93 126 LEU B N 1
ATOM 2528 C CA . LEU B 1 127 ? 29.415 26.263 16.371 1.00 31.04 126 LEU B CA 1
ATOM 2529 C C . LEU B 1 127 ? 29.365 27.765 16.635 1.00 34.28 126 LEU B C 1
ATOM 2530 O O . LEU B 1 127 ? 30.341 28.332 17.115 1.00 33.92 126 LEU B O 1
ATOM 2535 N N A ARG B 1 128 ? 28.241 28.405 16.304 0.50 31.01 127 ARG B N 1
ATOM 2536 N N B ARG B 1 128 ? 28.239 28.416 16.316 0.50 31.41 127 ARG B N 1
ATOM 2537 C CA A ARG B 1 128 ? 28.069 29.842 16.479 0.50 31.00 127 ARG B CA 1
ATOM 2538 C CA B ARG B 1 128 ? 28.121 29.864 16.493 0.50 31.59 127 ARG B CA 1
ATOM 2539 C C A ARG B 1 128 ? 27.999 30.213 17.978 0.50 34.22 127 ARG B C 1
ATOM 2540 C C B ARG B 1 128 ? 27.980 30.244 17.987 0.50 34.52 127 ARG B C 1
ATOM 2541 O O A ARG B 1 128 ? 28.666 31.155 18.410 0.50 33.62 127 ARG B O 1
ATOM 2542 O O B ARG B 1 128 ? 28.586 31.222 18.426 0.50 33.98 127 ARG B O 1
ATOM 2557 N N . LEU B 1 129 ? 27.212 29.458 18.766 1.00 30.76 128 LEU B N 1
ATOM 2558 C CA . LEU B 1 129 ? 27.024 29.757 20.199 1.00 30.75 128 LEU B CA 1
ATOM 2559 C C . LEU B 1 129 ? 28.313 29.492 21.027 1.00 33.34 128 LEU B C 1
ATOM 2560 O O . LEU B 1 129 ? 28.552 30.187 22.020 1.00 33.95 128 LEU B O 1
ATOM 2565 N N . PHE B 1 130 ? 29.165 28.539 20.582 1.00 28.22 129 PHE B N 1
ATOM 2566 C CA . PHE B 1 130 ? 30.425 28.260 21.282 1.00 27.82 129 PHE B CA 1
ATOM 2567 C C . PHE B 1 130 ? 31.633 28.950 20.578 1.00 29.96 129 PHE B C 1
ATOM 2568 O O . PHE B 1 130 ? 32.780 28.672 20.920 1.00 30.00 129 PHE B O 1
ATOM 2576 N N . SER B 1 131 ? 31.351 29.907 19.651 1.00 26.31 130 SER B N 1
ATOM 2577 C CA . SER B 1 131 ? 32.389 30.700 18.948 1.00 26.37 130 SER B C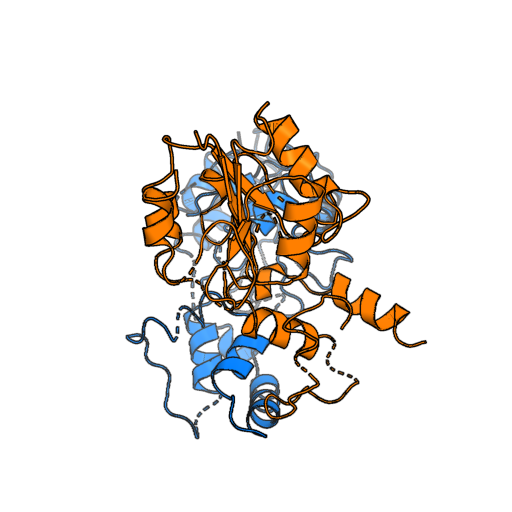A 1
ATOM 2578 C C . SER B 1 131 ? 33.452 29.786 18.278 1.00 29.88 130 SER B C 1
ATOM 2579 O O . SER B 1 131 ? 34.646 30.081 18.342 1.00 28.77 130 SER B O 1
ATOM 2582 N N . LEU B 1 132 ? 32.999 28.713 17.592 1.00 25.97 131 LEU B N 1
ATOM 2583 C CA . LEU B 1 132 ? 33.898 27.802 16.894 1.00 26.34 131 LEU B CA 1
ATOM 2584 C C . LEU B 1 132 ? 33.729 27.897 15.377 1.00 31.28 131 LEU B C 1
ATOM 2585 O O . LEU B 1 132 ? 34.442 27.220 14.648 1.00 31.87 131 LEU B O 1
ATOM 2590 N N . ASP B 1 133 ? 32.706 28.626 14.907 1.00 27.81 132 ASP B N 1
ATOM 2591 C CA . ASP B 1 133 ? 32.370 28.654 13.472 1.00 28.87 132 ASP B CA 1
ATOM 2592 C C . ASP B 1 133 ? 33.543 29.194 12.604 1.00 34.48 132 ASP B C 1
ATOM 2593 O O . ASP B 1 133 ? 33.700 28.769 11.458 1.00 35.83 132 ASP B O 1
ATOM 2598 N N . SER B 1 134 ? 34.376 30.088 13.168 1.00 30.78 133 SER B N 1
ATOM 2599 C CA . SER B 1 134 ? 35.475 30.725 12.424 1.00 31.95 133 SER B CA 1
ATOM 2600 C C . SER B 1 134 ? 36.605 29.711 12.035 1.00 37.04 133 SER B C 1
ATOM 2601 O O . SER B 1 134 ? 37.402 29.998 11.139 1.00 39.31 133 SER B O 1
ATOM 2604 N N . TYR B 1 135 ? 36.655 28.550 12.706 1.00 32.54 134 TYR B N 1
ATOM 2605 C CA . TYR B 1 135 ? 37.708 27.536 12.487 1.00 33.57 134 TYR B CA 1
ATOM 2606 C C . TYR B 1 135 ? 37.434 26.661 11.250 1.00 38.42 134 TYR B C 1
ATOM 2607 O O . TYR B 1 135 ? 38.377 26.233 10.590 1.00 41.34 134 TYR B O 1
ATOM 2616 N N . PHE B 1 136 ? 36.160 26.296 11.015 1.00 32.79 135 PHE B N 1
ATOM 2617 C CA . PHE B 1 136 ? 35.825 25.251 10.043 1.00 33.06 135 PHE B CA 1
ATOM 2618 C C . PHE B 1 136 ? 35.353 25.835 8.712 1.00 40.90 135 PHE B C 1
ATOM 2619 O O . PHE B 1 136 ? 34.409 26.622 8.677 1.00 41.42 135 PHE B O 1
ATOM 2627 N N . SER B 1 137 ? 35.978 25.398 7.604 1.00 40.11 136 SER B N 1
ATOM 2628 C CA . SER B 1 137 ? 35.576 25.830 6.263 1.00 41.89 136 SER B CA 1
ATOM 2629 C C . SER B 1 137 ? 34.423 24.953 5.718 1.00 45.95 136 SER B C 1
ATOM 2630 O O . SER B 1 137 ? 33.655 25.409 4.868 1.00 46.44 136 SER B O 1
ATOM 2633 N N . ILE B 1 138 ? 34.289 23.705 6.230 1.00 42.05 137 ILE B N 1
ATOM 2634 C CA . ILE B 1 138 ? 33.173 22.834 5.842 1.00 41.80 137 ILE B CA 1
ATOM 2635 C C . ILE B 1 138 ? 32.522 22.221 7.082 1.00 42.61 137 ILE B C 1
ATOM 2636 O O . ILE B 1 138 ? 33.219 21.784 8.005 1.00 41.34 137 ILE B O 1
ATOM 2641 N N . VAL B 1 139 ? 31.190 22.198 7.106 1.00 37.94 138 VAL B N 1
ATOM 2642 C CA . VAL B 1 139 ? 30.443 21.596 8.191 1.00 35.82 138 VAL B CA 1
ATOM 2643 C C . VAL B 1 139 ? 29.423 20.585 7.615 1.00 41.75 138 VAL B C 1
ATOM 2644 O O . VAL B 1 139 ? 28.385 20.987 7.071 1.00 41.83 138 VAL B O 1
ATOM 2656 N N . THR B 1 141 ? 26.603 17.743 7.658 1.00 39.98 140 THR B N 1
ATOM 2657 C CA . THR B 1 141 ? 25.496 17.275 8.517 1.00 38.41 140 THR B CA 1
ATOM 2658 C C . THR B 1 141 ? 24.635 16.226 7.770 1.00 43.78 140 THR B C 1
ATOM 2659 O O . THR B 1 141 ? 24.786 16.056 6.555 1.00 44.60 140 THR B O 1
ATOM 2663 N N . ALA B 1 142 ? 23.670 15.589 8.488 1.00 40.22 141 ALA B N 1
ATOM 2664 C CA . ALA B 1 142 ? 22.764 14.597 7.879 1.00 41.91 141 ALA B CA 1
ATOM 2665 C C . ALA B 1 142 ? 21.808 15.254 6.846 1.00 46.82 141 ALA B C 1
ATOM 2666 O O . ALA B 1 142 ? 21.415 14.605 5.873 1.00 47.43 141 ALA B O 1
ATOM 2668 N N . SER B 1 143 ? 21.437 16.540 7.067 1.00 42.55 142 SER B N 1
ATOM 2669 C CA . SER B 1 143 ? 20.547 17.262 6.147 1.00 44.13 142 SER B CA 1
ATOM 2670 C C . SER B 1 143 ? 21.304 17.727 4.880 1.00 50.42 142 SER B C 1
ATOM 2671 O O . SER B 1 143 ? 20.677 18.196 3.928 1.00 51.95 142 SER B O 1
ATOM 2674 N N . ARG B 1 144 ? 22.649 17.586 4.872 1.00 47.49 143 ARG B N 1
ATOM 2675 C CA . ARG B 1 144 ? 23.484 18.043 3.755 1.00 49.53 143 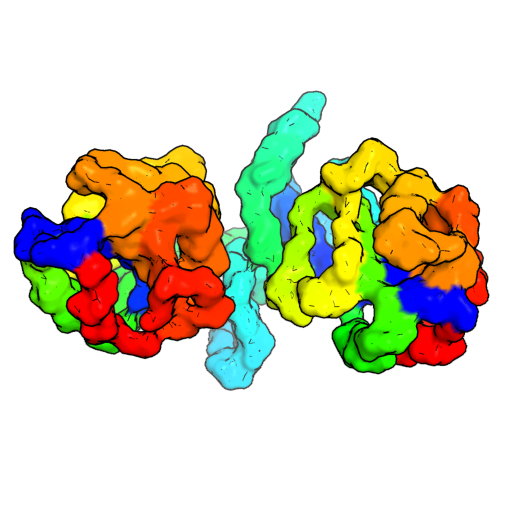ARG B CA 1
ATOM 2676 C C . ARG B 1 144 ? 24.030 16.850 2.942 1.00 56.07 143 ARG B C 1
ATOM 2677 O O . ARG B 1 144 ? 24.822 17.045 2.016 1.00 58.14 143 ARG B O 1
ATOM 2685 N N . VAL B 1 145 ? 23.550 15.624 3.250 1.00 52.37 144 VAL B N 1
ATOM 2686 C CA . VAL B 1 145 ? 23.919 14.409 2.500 1.00 54.50 144 VAL B CA 1
ATOM 2687 C C . VAL B 1 145 ? 22.683 13.534 2.291 1.00 59.48 144 VAL B C 1
ATOM 2688 O O . VAL B 1 145 ? 21.736 13.604 3.078 1.00 56.94 144 VAL B O 1
ATOM 2692 N N . THR B 1 146 ? 22.699 12.690 1.263 1.00 59.50 145 THR B N 1
ATOM 2693 C CA . THR B 1 146 ? 21.620 11.728 1.053 1.00 60.62 145 THR B CA 1
ATOM 2694 C C . THR B 1 146 ? 21.800 10.539 2.003 1.00 62.53 145 THR B C 1
ATOM 2695 O O . THR B 1 146 ? 20.824 10.058 2.581 1.00 61.82 145 THR B O 1
ATOM 2699 N N . ASN B 1 147 ? 23.064 10.127 2.233 1.00 58.10 146 ASN B N 1
ATOM 2700 C CA . ASN B 1 147 ? 23.374 8.999 3.099 1.00 57.25 146 ASN B CA 1
ATOM 2701 C C . ASN B 1 147 ? 24.368 9.406 4.187 1.00 58.30 146 ASN B C 1
ATOM 2702 O O . ASN B 1 147 ? 25.538 9.672 3.896 1.00 58.27 146 ASN B O 1
ATOM 2707 N N . PRO B 1 148 ? 23.926 9.463 5.461 1.00 52.66 147 PRO B N 1
ATOM 2708 C CA . PRO B 1 148 ? 24.854 9.865 6.534 1.00 51.07 147 PRO B CA 1
ATOM 2709 C C . PRO B 1 148 ? 25.762 8.711 6.971 1.00 57.77 147 PRO B C 1
ATOM 2710 O O . PRO B 1 148 ? 25.639 7.605 6.451 1.00 60.24 147 PRO B O 1
ATOM 2714 N N . LYS B 1 149 ? 26.671 8.966 7.948 1.00 53.91 148 LYS B N 1
ATOM 2715 C CA . LYS B 1 149 ? 27.524 7.905 8.524 1.00 55.47 148 LYS B CA 1
ATOM 2716 C C . LYS B 1 149 ? 26.637 6.711 8.991 1.00 61.92 148 LYS B C 1
ATOM 2717 O O . LYS B 1 149 ? 25.492 6.933 9.397 1.00 60.11 148 LYS B O 1
ATOM 2723 N N . PRO B 1 150 ? 27.063 5.429 8.771 1.00 62.19 149 PRO B N 1
ATOM 2724 C CA . PRO B 1 150 ? 28.428 4.974 8.429 1.00 64.88 149 PRO B CA 1
ATOM 2725 C C . PRO B 1 150 ? 28.717 4.954 6.909 1.00 71.07 149 PRO B C 1
ATOM 2726 O O . PRO B 1 150 ? 29.727 4.386 6.491 1.00 73.53 149 PRO B O 1
ATOM 2730 N N . HIS B 1 151 ? 27.862 5.600 6.096 1.00 66.91 150 HIS B N 1
ATOM 2731 C CA . HIS B 1 151 ? 28.125 5.738 4.656 1.00 69.13 150 HIS B CA 1
ATOM 2732 C C . HIS B 1 151 ? 29.293 6.742 4.429 1.00 72.15 150 HIS B C 1
ATOM 2733 O O . HIS B 1 151 ? 29.462 7.677 5.217 1.00 68.39 150 HIS B O 1
ATOM 2740 N N . PRO B 1 152 ? 30.153 6.525 3.399 1.00 71.56 151 PRO B N 1
ATOM 2741 C CA . PRO B 1 152 ? 31.328 7.408 3.236 1.00 71.20 151 PRO B CA 1
ATOM 2742 C C . PRO B 1 152 ? 30.980 8.805 2.658 1.00 72.80 151 PRO B C 1
ATOM 2743 O O . PRO B 1 152 ? 31.831 9.697 2.680 1.00 72.03 151 PRO B O 1
ATOM 2747 N N . GLU B 1 153 ? 29.739 8.983 2.118 1.00 67.94 152 GLU B N 1
ATOM 2748 C CA . GLU B 1 153 ? 29.337 10.230 1.408 1.00 66.82 152 GLU B CA 1
ATOM 2749 C C . GLU B 1 153 ? 29.811 11.543 2.160 1.00 67.31 152 GLU B C 1
ATOM 2750 O O . GLU B 1 153 ? 30.434 12.404 1.534 1.00 68.30 152 GLU B O 1
ATOM 2756 N N . PRO B 1 154 ? 29.471 11.735 3.475 1.00 59.65 153 PRO B N 1
ATOM 2757 C CA . PRO B 1 154 ? 29.830 13.010 4.137 1.00 56.64 153 PRO B CA 1
ATOM 2758 C C . PRO B 1 154 ? 31.351 13.288 4.114 1.00 61.08 153 PRO B C 1
ATOM 2759 O O . PRO B 1 154 ? 31.758 14.428 3.898 1.00 59.88 153 PRO B O 1
ATOM 2763 N N . LEU B 1 155 ? 32.184 12.237 4.299 1.00 59.46 154 LEU B N 1
ATOM 2764 C CA . LEU B 1 155 ? 33.644 12.395 4.270 1.00 60.84 154 LEU B CA 1
ATOM 2765 C C . LEU B 1 155 ? 34.147 12.600 2.839 1.00 68.66 154 LEU B C 1
ATOM 2766 O O . LEU B 1 155 ? 35.137 13.299 2.633 1.00 69.43 154 LEU B O 1
ATOM 2771 N N . LEU B 1 156 ? 33.458 11.999 1.845 1.00 67.89 155 LEU B N 1
ATOM 2772 C CA . LEU B 1 156 ? 33.822 12.172 0.433 1.00 71.70 155 LEU B CA 1
ATOM 2773 C C . LEU B 1 156 ? 33.575 13.616 -0.017 1.00 74.13 155 LEU B C 1
ATOM 2774 O O . LEU B 1 156 ? 34.339 14.146 -0.821 1.00 75.94 155 LEU B O 1
ATOM 2776 N N . LYS B 1 157 ? 32.526 14.272 0.544 1.00 67.42 156 LYS B N 1
ATOM 2777 C CA . LYS B 1 157 ? 32.233 15.679 0.235 1.00 66.43 156 LYS B CA 1
ATOM 2778 C C . LYS B 1 157 ? 33.282 16.605 0.866 1.00 69.47 156 LYS B C 1
ATOM 2779 O O . LYS B 1 157 ? 33.599 17.654 0.300 1.00 69.48 156 LYS B O 1
ATOM 2785 N N . VAL B 1 158 ? 33.857 16.190 2.010 1.00 65.65 157 VAL B N 1
ATOM 2786 C CA . VAL B 1 158 ? 34.919 16.953 2.670 1.00 65.13 157 VAL B CA 1
ATOM 2787 C C . VAL B 1 158 ? 36.204 16.926 1.810 1.00 73.44 157 VAL B C 1
ATOM 2788 O O . VAL B 1 158 ? 36.864 17.957 1.655 1.00 73.72 157 VAL B O 1
ATOM 2792 N N . LEU B 1 159 ? 36.538 15.748 1.234 1.00 73.45 158 LEU B N 1
ATOM 2793 C CA . LEU B 1 159 ? 37.726 15.602 0.377 1.00 77.86 158 LEU B CA 1
ATOM 2794 C C . LEU B 1 159 ? 37.578 16.435 -0.895 1.00 84.22 158 LEU B C 1
ATOM 2795 O O . LEU B 1 159 ? 38.539 17.073 -1.330 1.00 86.43 158 LEU B O 1
ATOM 2800 N N . GLU B 1 160 ? 36.358 16.464 -1.471 1.00 80.15 159 GLU B N 1
ATOM 2801 C CA . GLU B 1 160 ? 36.059 17.281 -2.649 1.00 82.40 159 GLU B CA 1
ATOM 2802 C C . GLU B 1 160 ? 36.136 18.780 -2.294 1.00 82.72 159 GLU B C 1
ATOM 2803 O O . GLU B 1 160 ? 36.605 19.583 -3.104 1.00 84.91 159 GLU B O 1
ATOM 2809 N N . HIS B 1 161 ? 35.731 19.139 -1.052 1.00 73.57 160 HIS B N 1
ATOM 2810 C CA . HIS B 1 161 ? 35.786 20.521 -0.561 1.00 70.51 160 HIS B CA 1
ATOM 2811 C C . HIS B 1 161 ? 37.235 21.041 -0.517 1.00 76.27 160 HIS B C 1
ATOM 2812 O O . HIS B 1 161 ? 37.495 22.168 -0.942 1.00 76.36 160 HIS B O 1
ATOM 2819 N N . PHE B 1 162 ? 38.173 20.229 0.016 1.00 74.24 161 PHE B N 1
ATOM 2820 C CA . PHE B 1 162 ? 39.573 20.650 0.140 1.00 76.22 161 PHE B CA 1
ATOM 2821 C C . PHE B 1 162 ? 40.389 20.312 -1.130 1.00 86.58 161 PHE B C 1
ATOM 2822 O O . PHE B 1 162 ? 41.529 20.767 -1.267 1.00 88.85 161 PHE B O 1
ATOM 2830 N N . GLY B 1 163 ? 39.782 19.552 -2.055 1.00 85.66 162 GLY B N 1
ATOM 2831 C CA . GLY B 1 163 ? 40.471 19.079 -3.260 1.00 91.40 162 GLY B CA 1
ATOM 2832 C C . GLY B 1 163 ? 41.642 18.186 -2.912 1.00 97.96 162 GLY B C 1
ATOM 2833 O O . GLY B 1 163 ? 42.733 18.323 -3.477 1.00 102.20 162 GLY B O 1
ATOM 2834 N N . ILE B 1 164 ? 41.437 17.305 -1.919 1.00 91.88 163 ILE B N 1
ATOM 2835 C CA . ILE B 1 164 ? 42.496 16.528 -1.292 1.00 92.87 163 ILE B CA 1
ATOM 2836 C C . ILE B 1 164 ? 42.160 15.003 -1.344 1.00 97.81 163 ILE B C 1
ATOM 2837 O O . ILE B 1 164 ? 40.986 14.628 -1.406 1.00 95.76 163 ILE B O 1
ATOM 2842 N N . GLY B 1 165 ? 43.205 14.160 -1.348 1.00 97.49 164 GLY B N 1
ATOM 2843 C CA . GLY B 1 165 ? 43.043 12.708 -1.354 1.00 99.08 164 GLY B CA 1
ATOM 2844 C C . GLY B 1 165 ? 42.615 12.163 -0.003 1.00 98.12 164 GLY B C 1
ATOM 2845 O O . GLY B 1 165 ? 42.798 12.820 1.020 1.00 94.46 164 GLY B O 1
ATOM 2846 N N . PRO B 1 166 ? 42.063 10.924 0.044 1.00 95.00 165 PRO B N 1
ATOM 2847 C CA . PRO B 1 166 ? 41.567 10.395 1.332 1.00 90.90 165 PRO B CA 1
ATOM 2848 C C . PRO B 1 166 ? 42.675 10.253 2.388 1.00 94.01 165 PRO B C 1
ATOM 2849 O O . PRO B 1 166 ? 42.414 10.457 3.573 1.00 89.37 165 PRO B O 1
ATOM 2853 N N . ARG B 1 167 ? 43.917 9.892 1.956 1.00 95.05 166 ARG B N 1
ATOM 2854 C CA . ARG B 1 167 ? 45.047 9.684 2.882 1.00 95.83 166 ARG B CA 1
ATOM 2855 C C . ARG B 1 167 ? 45.690 11.023 3.310 1.00 96.79 166 ARG B C 1
ATOM 2856 O O . ARG B 1 167 ? 46.645 11.026 4.098 1.00 97.25 166 ARG B O 1
ATOM 2864 N N . GLU B 1 168 ? 45.172 12.146 2.803 1.00 90.32 167 GLU B N 1
ATOM 2865 C CA . GLU B 1 168 ? 45.683 13.467 3.172 1.00 88.08 167 GLU B CA 1
ATOM 2866 C C . GLU B 1 168 ? 44.803 14.107 4.263 1.00 85.84 167 GLU B C 1
ATOM 2867 O O . GLU B 1 168 ? 44.985 15.280 4.595 1.00 83.51 167 GLU B O 1
ATOM 2873 N N . ALA B 1 169 ? 43.844 13.343 4.801 1.00 79.59 168 ALA B N 1
ATOM 2874 C CA . ALA B 1 169 ? 42.941 13.848 5.824 1.00 74.00 168 ALA B CA 1
ATOM 2875 C C . ALA B 1 169 ? 42.859 12.896 7.006 1.00 76.75 168 ALA B C 1
ATOM 2876 O O . ALA B 1 169 ? 43.109 11.698 6.857 1.00 80.08 168 ALA B O 1
ATOM 2878 N N . LEU B 1 170 ? 42.514 13.425 8.183 1.00 68.22 169 LEU B N 1
ATOM 2879 C CA . LEU B 1 170 ? 42.276 12.610 9.375 1.00 66.92 169 LEU B CA 1
ATOM 2880 C C . LEU B 1 170 ? 40.860 12.807 9.860 1.00 65.85 169 LEU B C 1
ATOM 2881 O O 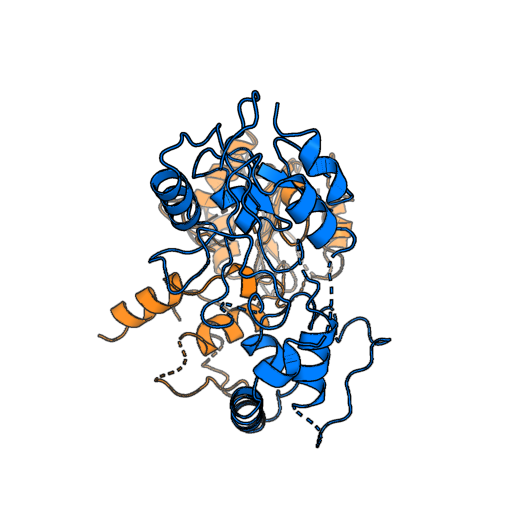. LEU B 1 170 ? 40.374 13.941 9.882 1.00 62.73 169 LEU B O 1
ATOM 2886 N N . PHE B 1 171 ? 40.179 11.714 10.256 1.00 61.05 170 PHE B N 1
ATOM 2887 C CA . PHE B 1 171 ? 38.838 11.820 10.813 1.00 56.79 170 PHE B CA 1
ATOM 2888 C C . PHE B 1 171 ? 38.833 11.364 12.267 1.00 60.77 170 PHE B C 1
ATOM 2889 O O . PHE B 1 171 ? 39.155 10.211 12.557 1.00 63.42 170 PHE B O 1
ATOM 2897 N N . VAL B 1 172 ? 38.546 12.294 13.187 1.00 54.84 171 VAL B N 1
ATOM 2898 C CA . VAL B 1 172 ? 38.538 12.008 14.618 1.00 54.47 171 VAL B CA 1
ATOM 2899 C C . VAL B 1 172 ? 37.108 11.679 15.068 1.00 56.83 171 VAL B C 1
ATOM 2900 O O . VAL B 1 172 ? 36.217 12.528 14.965 1.00 53.36 171 VAL B O 1
ATOM 2904 N N . GLY B 1 173 ? 36.897 10.436 15.524 1.00 55.50 172 GLY B N 1
ATOM 2905 C CA . GLY B 1 173 ? 35.583 9.966 15.968 1.00 54.23 172 GLY B CA 1
ATOM 2906 C C . GLY B 1 173 ? 35.641 9.118 17.225 1.00 60.43 172 GLY B C 1
ATOM 2907 O O . GLY B 1 173 ? 36.717 8.667 17.624 1.00 63.51 172 GLY B O 1
ATOM 2908 N N . ASP B 1 174 ? 34.481 8.883 17.858 1.00 55.72 173 ASP B N 1
ATOM 2909 C CA . ASP B 1 174 ? 34.421 8.097 19.094 1.00 57.61 173 ASP B CA 1
ATOM 2910 C C . ASP B 1 174 ? 33.492 6.872 18.939 1.00 63.79 173 ASP B C 1
ATOM 2911 O O . ASP B 1 174 ? 33.358 6.080 19.874 1.00 64.90 173 ASP B O 1
ATOM 2916 N N . SER B 1 175 ? 32.823 6.743 17.774 1.00 60.59 174 SER B N 1
ATOM 2917 C CA . SER B 1 175 ? 31.831 5.686 17.574 1.00 61.46 174 SER B CA 1
ATOM 2918 C C . SER B 1 175 ? 32.215 4.746 16.429 1.00 68.02 174 SER B C 1
ATOM 2919 O O . SER B 1 175 ? 33.001 5.119 15.549 1.00 67.61 174 SER B O 1
ATOM 2922 N N . GLU B 1 176 ? 31.625 3.510 16.435 1.00 66.87 175 GLU B N 1
ATOM 2923 C CA . GLU B 1 176 ? 31.800 2.505 15.378 1.00 69.44 175 GLU B CA 1
ATOM 2924 C C . GLU B 1 176 ? 31.349 3.062 14.028 1.00 71.70 175 GLU B C 1
ATOM 2925 O O . GLU B 1 176 ? 31.959 2.771 12.993 1.00 72.51 175 GLU B O 1
ATOM 2931 N N . VAL B 1 177 ? 30.265 3.853 14.044 1.00 66.19 176 VAL B N 1
ATOM 2932 C CA . VAL B 1 177 ? 29.696 4.494 12.860 1.00 64.67 176 VAL B CA 1
ATOM 2933 C C . VAL B 1 177 ? 30.754 5.438 12.176 1.00 66.37 176 VAL B C 1
ATOM 2934 O O . VAL B 1 177 ? 30.899 5.419 10.950 1.00 66.91 176 VAL B O 1
ATOM 2938 N N . ASP B 1 178 ? 31.493 6.224 12.989 1.00 60.53 177 ASP B N 1
ATOM 2939 C CA . ASP B 1 178 ? 32.563 7.121 12.507 1.00 59.57 177 ASP B CA 1
ATOM 2940 C C . ASP B 1 178 ? 33.686 6.318 11.843 1.00 66.57 177 ASP B C 1
ATOM 2941 O O . ASP B 1 178 ? 34.194 6.713 10.789 1.00 66.77 177 ASP B O 1
ATOM 2946 N N . ARG B 1 179 ? 34.059 5.179 12.455 1.00 65.38 178 ARG B N 1
ATOM 2947 C CA . ARG B 1 179 ? 35.128 4.321 11.958 1.00 69.45 178 ARG B CA 1
ATOM 2948 C C . ARG B 1 179 ? 34.753 3.695 10.597 1.00 74.93 178 ARG B C 1
ATOM 2949 O O . ARG B 1 179 ? 35.590 3.649 9.689 1.00 76.68 178 ARG B O 1
ATOM 2957 N N . LEU B 1 180 ? 33.495 3.203 10.464 1.00 70.40 179 LEU B N 1
ATOM 2958 C CA . LEU B 1 180 ? 33.032 2.554 9.233 1.00 72.48 179 LEU B CA 1
ATOM 2959 C C . LEU B 1 180 ? 32.960 3.553 8.073 1.00 74.80 179 LEU B C 1
ATOM 2960 O O . LEU B 1 180 ? 33.311 3.207 6.940 1.00 77.25 179 LEU B O 1
ATOM 2962 N N . SER B 1 181 ? 32.539 4.806 8.360 1.00 67.16 180 SER B N 1
ATOM 2963 C CA . SER B 1 181 ? 32.496 5.858 7.346 1.00 65.65 180 SER B CA 1
ATOM 2964 C C . SER B 1 181 ? 33.900 6.171 6.838 1.00 71.27 180 SER B C 1
ATOM 2965 O O . SER B 1 181 ? 34.108 6.261 5.625 1.00 72.62 180 SER B O 1
ATOM 2968 N N . ALA B 1 182 ? 34.891 6.262 7.768 1.00 68.13 181 ALA B N 1
ATOM 2969 C CA . ALA B 1 182 ? 36.292 6.533 7.410 1.00 70.55 181 ALA B CA 1
ATOM 2970 C C . ALA B 1 182 ? 36.886 5.384 6.604 1.00 78.70 181 ALA B C 1
ATOM 2971 O O . ALA B 1 182 ? 37.609 5.621 5.631 1.00 81.09 181 ALA B O 1
ATOM 2973 N N . GLU B 1 183 ? 36.560 4.132 6.987 1.00 76.60 182 GLU B N 1
ATOM 2974 C CA . GLU B 1 183 ? 37.055 2.947 6.290 1.00 81.46 182 GLU B CA 1
ATOM 2975 C C . GLU B 1 183 ? 36.518 2.889 4.854 1.00 86.57 182 GLU B C 1
ATOM 2976 O O . GLU B 1 183 ? 37.283 2.640 3.923 1.00 90.27 182 GLU B O 1
ATOM 2978 N N . ALA B 1 184 ? 35.206 3.161 4.672 1.00 80.30 183 ALA B N 1
ATOM 2979 C CA . ALA B 1 184 ? 34.578 3.128 3.346 1.00 81.75 183 ALA B CA 1
ATOM 2980 C C . ALA B 1 184 ? 35.083 4.285 2.451 1.00 85.59 183 ALA B C 1
ATOM 2981 O O . ALA B 1 184 ? 35.121 4.143 1.226 1.00 88.01 183 ALA B O 1
ATOM 2983 N N . ALA B 1 185 ? 35.501 5.412 3.070 1.00 79.43 184 ALA B N 1
ATOM 2984 C CA . ALA B 1 185 ? 36.030 6.565 2.325 1.00 79.05 184 ALA B CA 1
ATOM 2985 C C . ALA B 1 185 ? 37.548 6.441 2.108 1.00 85.81 184 ALA B C 1
ATOM 2986 O O . ALA B 1 185 ? 38.108 7.124 1.249 1.00 86.65 184 ALA B O 1
ATOM 2988 N N . GLY B 1 186 ? 38.191 5.575 2.891 1.00 84.19 185 GLY B N 1
ATOM 2989 C CA . GLY B 1 186 ? 39.636 5.381 2.823 1.00 87.96 185 GLY B CA 1
ATOM 2990 C C . GLY B 1 186 ? 40.404 6.453 3.565 1.00 89.47 185 GLY B C 1
ATOM 2991 O O . GLY B 1 186 ? 41.589 6.674 3.299 1.00 92.26 185 GLY B O 1
ATOM 2992 N N . VAL B 1 187 ? 39.733 7.135 4.496 1.00 80.74 186 VAL B N 1
ATOM 2993 C CA . VAL B 1 187 ? 40.345 8.194 5.285 1.00 77.83 186 VAL B CA 1
ATOM 2994 C C . VAL B 1 187 ? 40.929 7.605 6.590 1.00 81.34 186 VAL B C 1
ATOM 2995 O O . VAL B 1 187 ? 40.212 6.937 7.340 1.00 79.55 186 VAL B O 1
ATOM 2999 N N . PRO B 1 188 ? 42.239 7.845 6.883 1.00 79.59 187 PRO B N 1
ATOM 3000 C CA . PRO B 1 188 ? 42.807 7.345 8.154 1.00 79.98 187 PRO B CA 1
ATOM 3001 C C . PRO B 1 188 ? 41.998 7.824 9.359 1.00 78.61 187 PRO B C 1
ATOM 3002 O O . PRO B 1 188 ? 41.692 9.015 9.466 1.00 74.32 187 PRO B O 1
ATOM 3006 N N . PHE B 1 189 ? 41.578 6.889 10.215 1.00 75.56 188 PHE B N 1
ATOM 3007 C CA . PHE B 1 189 ? 40.703 7.197 11.343 1.00 71.47 188 PHE B CA 1
ATOM 3008 C C . PHE B 1 189 ? 41.510 7.419 12.631 1.00 75.45 188 PHE B C 1
ATOM 3009 O O . PHE B 1 189 ? 42.512 6.741 12.859 1.00 79.08 188 PHE B O 1
ATOM 3017 N N . VAL B 1 190 ? 41.073 8.383 13.466 1.00 68.15 189 VAL B N 1
ATOM 3018 C CA . VAL B 1 190 ? 41.693 8.648 14.767 1.00 68.05 189 VAL B CA 1
ATOM 3019 C C . VAL B 1 190 ? 40.666 8.395 15.882 1.00 69.97 189 VAL B C 1
ATOM 3020 O O . VAL B 1 190 ? 39.644 9.080 15.943 1.00 64.94 189 VAL B O 1
ATOM 3024 N N . ALA B 1 191 ? 40.911 7.386 16.727 1.00 70.45 190 ALA B N 1
ATOM 3025 C CA . ALA B 1 191 ? 39.991 7.055 17.819 1.00 69.45 190 ALA B CA 1
ATOM 3026 C C . ALA B 1 191 ? 40.192 8.000 19.005 1.00 71.22 190 ALA B C 1
ATOM 3027 O O . ALA B 1 191 ? 41.310 8.133 19.505 1.00 73.15 190 ALA B O 1
ATOM 3029 N N . TYR B 1 192 ? 39.121 8.686 19.432 1.00 63.94 191 TYR B N 1
ATOM 3030 C CA . TYR B 1 192 ? 39.202 9.624 20.552 1.00 61.98 191 TYR B CA 1
ATOM 3031 C C . TYR B 1 192 ? 38.549 9.031 21.802 1.00 68.81 191 TYR B C 1
ATOM 3032 O O . TYR B 1 192 ? 37.318 8.920 21.862 1.00 66.52 191 TYR B O 1
ATOM 3041 N N . LYS B 1 193 ? 39.386 8.615 22.807 1.00 70.26 192 LYS B N 1
ATOM 3042 C CA . LYS B 1 193 ? 38.898 8.023 24.079 1.00 72.64 192 LYS B CA 1
ATOM 3043 C C . LYS B 1 193 ? 37.936 6.834 23.813 1.00 80.72 192 LYS B C 1
ATOM 3044 O O . LYS B 1 193 ? 36.961 6.648 24.554 1.00 80.36 192 LYS B O 1
ATOM 3050 N N . ALA B 1 194 ? 38.191 6.061 22.740 1.00 80.11 193 ALA B N 1
ATOM 3051 C CA . ALA B 1 194 ? 37.292 4.984 22.337 1.00 80.79 193 ALA B CA 1
ATOM 3052 C C . ALA B 1 194 ? 38.070 3.719 21.970 1.00 90.36 193 ALA B C 1
ATOM 3053 O O . ALA B 1 194 ? 39.137 3.800 21.361 1.00 92.00 193 ALA B O 1
ATOM 3055 N N . PRO B 1 195 ? 37.527 2.517 22.295 1.00 89.89 194 PRO B N 1
ATOM 3056 C CA . PRO B 1 195 ? 38.234 1.284 21.931 1.00 94.63 194 PRO B CA 1
ATOM 3057 C C . PRO B 1 195 ? 37.924 0.864 20.488 1.00 97.49 194 PRO B C 1
ATOM 3058 O O . PRO B 1 195 ? 37.199 -0.114 20.258 1.00 99.12 194 PRO B O 1
ATOM 3062 N N . LEU B 1 196 ? 38.446 1.621 19.519 1.00 91.01 195 LEU B N 1
ATOM 3063 C CA . LEU B 1 196 ? 38.182 1.363 18.106 1.00 90.21 195 LEU B CA 1
ATOM 3064 C C . LEU B 1 196 ? 39.472 1.143 17.345 1.00 96.90 195 LEU B C 1
ATOM 3065 O O . LEU B 1 196 ? 40.408 1.933 17.477 1.00 95.90 195 LEU B O 1
ATOM 3070 N N . PRO B 1 197 ? 39.524 0.122 16.451 1.00 97.15 196 PRO B N 1
ATOM 3071 C CA . PRO B 1 197 ? 40.704 -0.017 15.580 1.00 100.33 196 PRO B CA 1
ATOM 3072 C C . PRO B 1 197 ? 40.854 1.207 14.682 1.00 100.68 196 PRO B C 1
ATOM 3073 O O . PRO B 1 197 ? 39.878 1.639 14.066 1.00 96.65 196 PRO B O 1
ATOM 3077 N N . ALA B 1 198 ? 42.017 1.861 14.736 1.00 98.35 197 ALA B N 1
ATOM 3078 C CA . ALA B 1 198 ? 42.220 3.117 14.020 1.00 94.99 197 ALA B CA 1
ATOM 3079 C C . ALA B 1 198 ? 43.666 3.289 13.612 1.00 102.85 197 ALA B C 1
ATOM 3080 O O . ALA B 1 198 ? 44.541 2.578 14.117 1.00 107.46 197 ALA B O 1
ATOM 3082 N N . ALA B 1 199 ? 43.937 4.258 12.708 1.00 97.30 198 ALA B N 1
ATOM 3083 C CA . ALA B 1 199 ? 45.303 4.595 12.312 1.00 100.04 198 ALA B CA 1
ATOM 3084 C C . ALA B 1 199 ? 46.059 5.210 13.491 1.00 102.89 198 ALA B C 1
ATOM 3085 O O . ALA B 1 199 ? 47.231 4.891 13.711 1.00 107.49 198 ALA B O 1
ATOM 3087 N N . TYR B 1 200 ? 45.365 6.054 14.288 1.00 93.41 199 TYR B N 1
ATOM 3088 C CA . TYR B 1 200 ? 45.929 6.654 15.500 1.00 92.12 199 TYR B CA 1
ATOM 3089 C C . TYR B 1 200 ? 44.895 6.661 16.628 1.00 92.30 199 TYR B C 1
ATOM 3090 O O . TYR B 1 200 ? 43.701 6.504 16.368 1.00 88.73 199 TYR B O 1
ATOM 3099 N N . ARG B 1 201 ? 45.361 6.857 17.897 1.00 89.62 200 ARG B N 1
ATOM 3100 C CA . ARG B 1 201 ? 44.479 6.973 19.078 1.00 87.00 200 ARG B CA 1
ATOM 3101 C C . ARG B 1 201 ? 44.858 8.210 19.920 1.00 87.62 200 ARG B C 1
ATOM 3102 O O . ARG B 1 201 ? 46.046 8.436 20.174 1.00 90.17 200 ARG B O 1
ATOM 3118 N N . GLU B 1 203 ? 44.078 10.379 23.695 1.00 76.06 202 GLU B N 1
ATOM 3119 C CA A GLU B 1 203 ? 43.463 10.456 25.021 0.50 75.27 202 GLU B CA 1
ATOM 3120 C CA B GLU B 1 203 ? 43.440 10.459 25.005 0.50 75.12 202 GLU B CA 1
ATOM 3121 C C . GLU B 1 203 ? 43.200 11.922 25.377 1.00 74.23 202 GLU B C 1
ATOM 3122 O O . GLU B 1 203 ? 42.320 12.217 26.188 1.00 72.70 202 GLU B O 1
ATOM 3133 N N . HIS B 1 204 ? 43.917 12.848 24.702 1.00 67.10 203 HIS B N 1
ATOM 3134 C CA . HIS B 1 204 ? 43.715 14.290 24.858 1.00 62.02 203 HIS B CA 1
ATOM 3135 C C . HIS B 1 204 ? 43.801 14.975 23.485 1.00 61.48 203 HIS B C 1
ATOM 3136 O O . HIS B 1 204 ? 44.573 14.534 22.626 1.00 62.73 203 HIS B O 1
ATOM 3143 N N . HIS B 1 205 ? 42.988 16.037 23.265 1.00 52.24 204 HIS B N 1
ATOM 3144 C CA . HIS B 1 205 ? 42.936 16.736 21.967 1.00 48.65 204 HIS B CA 1
ATOM 3145 C C . HIS B 1 205 ? 44.304 17.360 21.567 1.00 54.04 204 HIS B C 1
ATOM 3146 O O . HIS B 1 205 ? 44.550 17.567 20.379 1.00 53.30 204 HIS B O 1
ATOM 3153 N N . ARG B 1 206 ? 45.189 17.633 22.552 1.00 52.57 205 ARG B N 1
ATOM 3154 C CA . ARG B 1 206 ? 46.488 18.275 22.269 1.00 54.25 205 ARG B CA 1
ATOM 3155 C C . ARG B 1 206 ? 47.387 17.381 21.366 1.00 62.35 205 ARG B C 1
ATOM 3156 O O . ARG B 1 206 ? 48.301 17.891 20.719 1.00 62.53 205 ARG B O 1
ATOM 3164 N N . GLU B 1 207 ? 47.106 16.050 21.325 1.00 62.16 206 GLU B N 1
ATOM 3165 C CA . GLU B 1 207 ? 47.943 15.072 20.606 1.00 66.49 206 GLU B CA 1
ATOM 3166 C C . GLU B 1 207 ? 47.832 15.219 19.069 1.00 70.04 206 GLU B C 1
ATOM 3167 O O . GLU B 1 207 ? 48.670 14.670 18.344 1.00 73.21 206 GLU B O 1
ATOM 3173 N N . ILE B 1 208 ? 46.767 15.899 18.573 1.00 62.11 207 ILE B N 1
ATOM 3174 C CA . ILE B 1 208 ? 46.502 15.995 17.125 1.00 61.21 207 ILE B CA 1
ATOM 3175 C C . ILE B 1 208 ? 47.707 16.640 16.365 1.00 68.31 207 ILE B C 1
ATOM 3176 O O . ILE B 1 208 ? 48.002 16.238 15.235 1.00 69.92 207 ILE B O 1
ATOM 3181 N N . ILE B 1 209 ? 48.421 17.591 17.013 1.00 66.24 208 ILE B N 1
ATOM 3182 C CA . ILE B 1 209 ? 49.536 18.312 16.374 1.00 68.68 208 ILE B CA 1
ATOM 3183 C C . ILE B 1 209 ? 50.700 17.332 16.002 1.00 79.28 208 ILE B C 1
ATOM 3184 O O . ILE B 1 209 ? 51.500 17.637 15.115 1.00 81.90 208 ILE B O 1
ATOM 3189 N N . ASP B 1 210 ? 50.749 16.155 16.648 1.00 78.48 209 ASP B N 1
ATOM 3190 C CA . ASP B 1 210 ? 51.822 15.188 16.417 1.00 84.02 209 ASP B CA 1
ATOM 3191 C C . ASP B 1 210 ? 51.402 14.110 15.392 1.00 89.19 209 ASP B C 1
ATOM 3192 O O . ASP B 1 210 ? 52.209 13.250 15.043 1.00 93.41 209 ASP B O 1
ATOM 3197 N N . LEU B 1 211 ? 50.155 14.183 14.888 1.00 82.21 210 LEU B N 1
ATOM 3198 C CA . LEU B 1 211 ? 49.627 13.159 13.974 1.00 82.90 210 LEU B CA 1
ATOM 3199 C C . LEU B 1 211 ? 49.535 13.679 12.523 1.00 86.03 210 LEU B C 1
ATOM 3200 O O . LEU B 1 211 ? 48.951 13.008 11.669 1.00 85.96 210 LEU B O 1
ATOM 3205 N N . LEU B 1 212 ? 50.132 14.856 12.243 1.00 81.71 211 LEU B N 1
ATOM 3206 C CA . LEU B 1 212 ? 50.018 15.497 10.927 1.00 104.33 211 LEU B CA 1
ATOM 3207 C C . LEU B 1 212 ? 51.133 15.030 9.968 1.00 125.87 211 LEU B C 1
ATOM 3208 O O . LEU B 1 212 ? 51.100 15.346 8.776 1.00 83.15 211 LEU B O 1
#

B-factor: mean 50.23, std 25.51, range [16.15, 161.31]

InterPro domains:
  IPR006439 HAD hydrolase, subfamily IA [TIGR01509] (96-187)
  IPR006439 HAD hydrolase, subfamily IA [TIGR01549] (97-183)
  IPR023198 Phosphoglycolate phosphatase-like, domain 2 [G3DSA:1.10.150.240] (22-92)
  IPR023214 HAD superfamily [G3DSA:3.40.50.1000] (11-187)
  IPR036412 HAD-like superfamily [SSF56784] (8-209)
  IPR041492 Haloacid dehalogenase-like hydrolase [PF13419] (11-188)
  IPR050155 HAD-like hydrolase superfamily [PTHR43434] (2-207)

Secondary structure (DSSP, 8-state):
----SSS--EEEE-STT----HHHHHHHHHH---PPPP-TT-S---HHHHS-HHHHHHHH--STTHHHHHHHHHHHS-GGGTTT---TTHHHHHHHHBTTBEEEE--S-S----TTTTT-TTT-SB--GGG-SS-TTSSHHHHHHHHHHT--GGGEEEEESSHHHHHHHHHHTPPEEESSS----SB---GGGGGGS--/---EEEE-STT----HHHHHHHHHH---PPPP-TT-S----TTT-S----HHHHHHHHHHS-GGGTTT---TTHHHHHHHHBTTBEEEE----S----TTTTT-GGG-SB--GGG-SS-TTSSHHHHHHHHHHT--GGGEEEEESSHHHHHHHHHHTPPEEESSS----SB---GGGGGG--

Organism: Geobacter sulfurreducens (strain ATCC 51573 / DSM 12127 / PCA) (NCBI:txid243231)